Protein AF-A0A956BXZ9-F1 (afdb_monomer)

Radius of gyration: 35.3 Å; Cα contacts (8 Å, |Δi|>4): 791; chains: 1; bounding box: 112×62×74 Å

Mean predicted aligned error: 15.6 Å

Structure (mmCIF, N/CA/C/O backbone):
data_AF-A0A956BXZ9-F1
#
_entry.id   AF-A0A956BXZ9-F1
#
loop_
_atom_site.group_PDB
_atom_site.id
_atom_site.type_symbol
_atom_site.label_atom_id
_atom_site.label_alt_id
_atom_site.label_comp_id
_atom_site.label_asym_id
_atom_site.label_entity_id
_atom_site.label_seq_id
_atom_site.pdbx_PDB_ins_code
_atom_site.Cartn_x
_atom_site.Cartn_y
_atom_site.Cartn_z
_atom_site.occupancy
_atom_site.B_iso_or_equiv
_atom_site.auth_seq_id
_atom_site.auth_comp_id
_atom_site.auth_asym_id
_atom_site.auth_atom_id
_atom_site.pdbx_PDB_model_num
ATOM 1 N N . MET A 1 1 ? -89.361 36.949 26.203 1.00 42.72 1 MET A N 1
ATOM 2 C CA . MET A 1 1 ? -87.939 37.111 26.577 1.00 42.72 1 MET A CA 1
ATOM 3 C C . MET A 1 1 ? -87.122 36.136 25.738 1.00 42.72 1 MET A C 1
ATOM 5 O O . MET A 1 1 ? -87.086 34.958 26.056 1.00 42.72 1 MET A O 1
ATOM 9 N N . SER A 1 2 ? -86.583 36.587 24.601 1.00 40.25 2 SER A N 1
ATOM 10 C CA . SER A 1 2 ? -85.813 35.751 23.670 1.00 40.25 2 SER A CA 1
ATOM 11 C C . SER A 1 2 ? -84.327 35.797 24.029 1.00 40.25 2 SER A C 1
ATOM 13 O O . SER A 1 2 ? -83.686 36.838 23.893 1.00 40.25 2 SER A O 1
ATOM 15 N N . SER A 1 3 ? -83.788 34.671 24.492 1.00 46.25 3 SER A N 1
ATOM 16 C CA . SER A 1 3 ? -82.354 34.489 24.716 1.00 46.25 3 SER A CA 1
ATOM 17 C C . SER A 1 3 ? -81.672 34.171 23.384 1.00 46.25 3 SER A C 1
ATOM 19 O O . SER A 1 3 ? -81.787 33.067 22.858 1.00 46.25 3 SER A O 1
ATOM 21 N N . THR A 1 4 ? -80.994 35.158 22.805 1.00 45.00 4 THR A N 1
ATOM 22 C CA . THR A 1 4 ? -80.082 34.980 21.668 1.00 45.00 4 THR A CA 1
ATOM 23 C C . THR A 1 4 ? -78.784 34.330 22.146 1.00 45.00 4 THR A C 1
ATOM 25 O O . THR A 1 4 ? -77.891 35.009 22.655 1.00 45.00 4 THR A O 1
ATOM 28 N N . SER A 1 5 ? -78.662 33.014 21.967 1.00 44.56 5 SER A N 1
ATOM 29 C CA . SER A 1 5 ? -77.410 32.278 22.155 1.00 44.56 5 SER A CA 1
ATOM 30 C C . SER A 1 5 ? -76.434 32.608 21.022 1.00 44.56 5 SER A C 1
ATOM 32 O O . SER A 1 5 ? -76.646 32.219 19.872 1.00 44.56 5 SER A O 1
ATOM 34 N N . ARG A 1 6 ? -75.357 33.340 21.331 1.00 41.12 6 ARG A N 1
ATOM 35 C CA . ARG A 1 6 ? -74.250 33.564 20.390 1.00 41.12 6 ARG A CA 1
ATOM 36 C C . ARG A 1 6 ? -73.457 32.259 20.210 1.00 41.12 6 ARG A C 1
ATOM 38 O O . ARG A 1 6 ? -73.019 31.701 21.216 1.00 41.12 6 ARG A O 1
ATOM 45 N N . PRO A 1 7 ? -73.223 31.783 18.974 1.00 49.00 7 PRO A N 1
ATOM 46 C CA . PRO A 1 7 ? -72.373 30.624 18.734 1.00 49.00 7 PRO A CA 1
ATOM 47 C C . PRO A 1 7 ? -70.915 30.973 19.059 1.00 49.00 7 PRO A C 1
ATOM 49 O O . PRO A 1 7 ? -70.331 31.896 18.490 1.00 49.00 7 PRO A O 1
ATOM 52 N N . ILE A 1 8 ? -70.341 30.240 20.013 1.00 48.84 8 ILE A N 1
ATOM 53 C CA . ILE A 1 8 ? -68.948 30.371 20.442 1.00 48.84 8 ILE A CA 1
ATOM 54 C C . ILE A 1 8 ? -68.048 29.901 19.293 1.00 48.84 8 ILE A C 1
ATOM 56 O O . ILE A 1 8 ? -68.110 28.758 18.844 1.00 48.84 8 ILE A O 1
ATOM 60 N N . SER A 1 9 ? -67.227 30.820 18.793 1.00 47.38 9 SER A N 1
ATOM 61 C CA . SER A 1 9 ? -66.339 30.645 17.647 1.00 47.38 9 SER A CA 1
ATOM 62 C C . SER A 1 9 ? -65.241 29.606 17.918 1.00 47.38 9 SER A C 1
ATOM 64 O O . SER A 1 9 ? -64.228 29.906 18.551 1.00 47.38 9 SER A O 1
ATOM 66 N N . SER A 1 10 ? -65.394 28.395 17.383 1.00 53.59 10 SER A N 1
ATOM 67 C CA . SER A 1 10 ? -64.419 27.294 17.479 1.00 53.59 10 SER A CA 1
ATOM 68 C C . SER A 1 10 ? -63.197 27.435 16.552 1.00 53.59 10 SER A C 1
ATOM 70 O O . SER A 1 10 ? -62.247 26.662 16.662 1.00 53.59 10 SER A O 1
ATOM 72 N N . ARG A 1 11 ? -63.161 28.445 15.668 1.00 50.22 11 ARG A N 1
ATOM 73 C CA . ARG A 1 11 ? -62.046 28.657 14.718 1.00 50.22 11 ARG A CA 1
ATOM 74 C C . ARG A 1 11 ? -60.734 29.119 15.369 1.00 50.22 11 ARG A C 1
ATOM 76 O O . ARG A 1 11 ? -59.669 28.839 14.834 1.00 50.22 11 ARG A O 1
ATOM 83 N N . LEU A 1 12 ? -60.781 29.736 16.553 1.00 49.88 12 LEU A N 1
ATOM 84 C CA . LEU A 1 12 ? -59.593 30.274 17.241 1.00 49.88 12 LEU A CA 1
ATOM 85 C C . LEU A 1 12 ? -58.671 29.204 17.863 1.00 49.88 12 LEU A C 1
ATOM 87 O O . LEU A 1 12 ? -57.549 29.513 18.265 1.00 49.88 12 LEU A O 1
ATOM 91 N N . SER A 1 13 ? -59.113 27.945 17.946 1.00 56.34 13 SER A N 1
ATOM 92 C CA . SER A 1 13 ? -58.352 26.869 18.595 1.00 56.34 13 SER A CA 1
ATOM 93 C C . SER A 1 13 ? -57.318 26.202 17.684 1.00 56.34 13 SER A C 1
ATOM 95 O O . SER A 1 13 ? -56.355 25.642 18.204 1.00 56.34 13 SER A O 1
ATOM 97 N N . VAL A 1 14 ? -57.508 26.204 16.363 1.00 55.03 14 VAL A N 1
ATOM 98 C CA . VAL A 1 14 ? -56.651 25.424 15.452 1.00 55.03 14 VAL A CA 1
ATOM 99 C C . VAL A 1 14 ? -55.414 26.224 15.041 1.00 55.03 14 VAL A C 1
ATOM 101 O O . VAL A 1 14 ? -54.307 25.693 15.107 1.00 55.03 14 VAL A O 1
ATOM 104 N N . GLU A 1 15 ? -55.567 27.516 14.735 1.00 55.34 15 GLU A N 1
ATOM 105 C CA . GLU A 1 15 ? -54.438 28.391 14.382 1.00 55.34 15 GLU A CA 1
ATOM 106 C C . GLU A 1 15 ? -53.426 28.511 15.525 1.00 55.34 15 GLU A C 1
ATOM 108 O O . GLU A 1 15 ? -52.237 28.289 15.315 1.00 55.34 15 GLU A O 1
ATOM 113 N N . ARG A 1 16 ? -53.872 28.759 16.765 1.00 60.78 16 ARG A N 1
ATOM 114 C CA . ARG A 1 16 ? -52.954 28.896 17.915 1.00 60.78 16 ARG A CA 1
ATOM 115 C C . ARG A 1 16 ? -52.134 27.635 18.191 1.00 60.78 16 ARG A C 1
ATOM 117 O O . ARG A 1 16 ? -51.015 27.732 18.683 1.00 60.78 16 ARG A O 1
ATOM 124 N N . ILE A 1 17 ? -52.672 26.459 17.874 1.00 55.72 17 ILE A N 1
ATOM 125 C CA . ILE A 1 17 ? -51.970 25.187 18.075 1.00 55.72 17 ILE A CA 1
ATOM 126 C C . ILE A 1 17 ? -50.986 24.931 16.929 1.00 55.72 17 ILE A C 1
ATOM 128 O O . ILE A 1 17 ? -49.866 24.504 17.195 1.00 55.72 17 ILE A O 1
ATOM 132 N N . ALA A 1 18 ? -51.345 25.260 15.684 1.00 56.69 18 ALA A N 1
ATOM 133 C CA . ALA A 1 18 ? -50.423 25.191 14.549 1.00 56.69 18 ALA A CA 1
ATOM 134 C C . ALA A 1 18 ? -49.222 26.139 14.729 1.00 56.69 18 ALA A C 1
ATOM 136 O O . ALA A 1 18 ? -48.081 25.723 14.529 1.00 56.69 18 ALA A O 1
ATOM 137 N N . TYR A 1 19 ? -49.461 27.364 15.211 1.00 67.12 19 TYR A N 1
ATOM 138 C CA . TYR A 1 19 ? -48.400 28.333 15.509 1.00 67.12 19 TYR A CA 1
ATOM 139 C C . TYR A 1 19 ? -47.518 27.948 16.706 1.00 67.12 19 TYR A C 1
ATOM 141 O O . TYR A 1 19 ? -46.393 28.423 16.785 1.00 67.12 19 TYR A O 1
ATOM 149 N N . GLY A 1 20 ? -47.983 27.096 17.627 1.00 64.62 20 GLY A N 1
ATOM 150 C CA . GLY A 1 20 ? -47.180 26.647 18.771 1.00 64.62 20 GLY A CA 1
ATOM 151 C C . GLY A 1 20 ? -46.400 25.355 18.513 1.00 64.62 20 GLY A C 1
ATOM 152 O O . GLY A 1 20 ? -45.226 25.251 18.856 1.00 64.62 20 GLY A O 1
ATOM 153 N N . VAL A 1 21 ? -47.043 24.356 17.900 1.00 67.75 21 VAL A N 1
ATOM 154 C CA . VAL A 1 21 ? -46.496 22.991 17.798 1.00 67.75 21 VAL A CA 1
ATOM 155 C C . VAL A 1 21 ? -45.486 22.854 16.660 1.00 67.75 21 VAL A C 1
ATOM 157 O O . VAL A 1 21 ? -44.479 22.169 16.823 1.00 67.75 21 VAL A O 1
ATOM 160 N N . VAL A 1 22 ? -45.714 23.517 15.523 1.00 65.69 22 VAL A N 1
ATOM 161 C CA . VAL A 1 22 ? -44.808 23.448 14.364 1.00 65.69 22 VAL A CA 1
ATOM 162 C C . VAL A 1 22 ? -43.422 24.034 14.673 1.00 65.69 22 VAL A C 1
ATOM 164 O O . VAL A 1 22 ? -42.441 23.316 14.473 1.00 65.69 22 VAL A O 1
ATOM 167 N N . PRO A 1 23 ? -43.281 25.267 15.204 1.00 68.94 23 PRO A N 1
ATOM 168 C CA . PRO A 1 23 ? -41.959 25.798 15.534 1.00 68.94 23 PRO A CA 1
ATOM 169 C C . PRO A 1 23 ? -41.277 25.016 16.659 1.00 68.94 23 PRO A C 1
ATOM 171 O O . PRO A 1 23 ? -40.060 24.866 16.621 1.00 68.94 23 PRO A O 1
ATOM 174 N N . LEU A 1 24 ? -42.033 24.444 17.605 1.00 69.69 24 LEU A N 1
ATOM 175 C CA . LEU A 1 24 ? -41.471 23.562 18.630 1.00 69.69 24 LEU A CA 1
ATOM 176 C C . LEU A 1 24 ? -40.900 22.271 18.018 1.00 69.69 24 LEU A C 1
ATOM 178 O O . LEU A 1 24 ? -39.810 21.844 18.389 1.00 69.69 24 LEU A O 1
ATOM 182 N N . GLY A 1 25 ? -41.601 21.672 17.051 1.00 69.12 25 GLY A N 1
ATOM 183 C CA . GLY A 1 25 ? -41.119 20.502 16.315 1.00 69.12 25 GLY A CA 1
ATOM 184 C C . GLY A 1 25 ? -39.866 20.801 15.487 1.00 69.12 25 GLY A C 1
ATOM 185 O O . GLY A 1 25 ? -38.902 20.042 15.544 1.00 69.12 25 GLY A O 1
ATOM 186 N N . ILE A 1 26 ? -39.843 21.935 14.777 1.00 70.62 26 ILE A N 1
ATOM 187 C CA . ILE A 1 26 ? -38.663 22.394 14.022 1.00 70.62 26 ILE A CA 1
ATOM 188 C C . ILE A 1 26 ? -37.485 22.650 14.968 1.00 70.62 26 ILE A C 1
ATOM 190 O O . ILE A 1 26 ? -36.377 22.199 14.690 1.00 70.62 26 ILE A O 1
ATOM 194 N N . ALA A 1 27 ? -37.720 23.316 16.103 1.00 71.62 27 ALA A N 1
ATOM 195 C CA . ALA A 1 27 ? -36.691 23.573 17.105 1.00 71.62 27 ALA A CA 1
ATOM 196 C C . ALA A 1 27 ? -36.121 22.271 17.681 1.00 71.62 27 ALA A C 1
ATOM 198 O O . ALA A 1 27 ? -34.909 22.153 17.809 1.00 71.62 27 ALA A O 1
ATOM 199 N N . LEU A 1 28 ? -36.958 21.268 17.964 1.00 69.50 28 LEU A N 1
ATOM 200 C CA . LEU A 1 28 ? -36.496 19.964 18.448 1.00 69.50 28 LEU A CA 1
ATOM 201 C C . LEU A 1 28 ? -35.658 19.213 17.409 1.00 69.50 28 LEU A C 1
ATOM 203 O O . LEU A 1 28 ? -34.646 18.625 17.775 1.00 69.50 28 LEU A O 1
ATOM 207 N N . VAL A 1 29 ? -36.030 19.256 16.124 1.00 71.00 29 VAL A N 1
ATOM 208 C CA . VAL A 1 29 ? -35.229 18.654 15.043 1.00 71.00 29 VAL A CA 1
ATOM 209 C C . VAL A 1 29 ? -33.909 19.400 14.859 1.00 71.00 29 VAL A C 1
ATOM 211 O O . VAL A 1 29 ? -32.874 18.759 14.714 1.00 71.00 29 VAL A O 1
ATOM 214 N N . ALA A 1 30 ? -33.921 20.733 14.908 1.00 69.19 30 ALA A N 1
ATOM 215 C CA . ALA A 1 30 ? -32.709 21.541 14.822 1.00 69.19 30 ALA A CA 1
ATOM 216 C C . ALA A 1 30 ? -31.781 21.290 16.018 1.00 69.19 30 ALA A C 1
ATOM 218 O O . ALA A 1 30 ? -30.591 21.080 15.820 1.00 69.19 30 ALA A O 1
ATOM 219 N N . ILE A 1 31 ? -32.318 21.234 17.242 1.00 72.31 31 ILE A N 1
ATOM 220 C CA . ILE A 1 31 ? -31.557 20.884 18.447 1.00 72.31 31 ILE A CA 1
ATOM 221 C C . ILE A 1 31 ? -30.998 19.472 18.316 1.00 72.31 31 ILE A C 1
ATOM 223 O O . ILE A 1 31 ? -29.819 19.301 18.569 1.00 72.31 31 ILE A O 1
ATOM 227 N N . ALA A 1 32 ? -31.794 18.489 17.886 1.00 71.12 32 ALA A N 1
ATOM 228 C CA . ALA A 1 32 ? -31.330 17.118 17.684 1.00 71.12 32 ALA A CA 1
ATOM 229 C C . ALA A 1 32 ? -30.257 17.016 16.591 1.00 71.12 32 ALA A C 1
ATOM 231 O O . ALA A 1 32 ? -29.336 16.226 16.726 1.00 71.12 32 ALA A O 1
ATOM 232 N N . TYR A 1 33 ? -30.351 17.807 15.522 1.00 68.94 33 TYR A N 1
ATOM 233 C CA . TYR A 1 33 ? -29.350 17.855 14.457 1.00 68.94 33 TYR A CA 1
ATOM 234 C C . TYR A 1 33 ? -28.050 18.521 14.926 1.00 68.94 33 TYR A C 1
ATOM 236 O O . TYR A 1 33 ? -26.967 18.016 14.652 1.00 68.94 33 TYR A O 1
ATOM 244 N N . LEU A 1 34 ? -28.155 19.628 15.666 1.00 68.75 34 LEU A N 1
ATOM 245 C CA . LEU A 1 34 ? -27.011 20.349 16.228 1.00 68.75 34 LEU A CA 1
ATOM 246 C C . LEU A 1 34 ? -26.357 19.581 17.387 1.00 68.75 34 LEU A C 1
ATOM 248 O O . LEU A 1 34 ? -25.142 19.641 17.544 1.00 68.75 34 LEU A O 1
ATOM 252 N N . SER A 1 35 ? -27.137 18.843 18.182 1.00 66.88 35 SER A N 1
ATOM 253 C CA . SER A 1 35 ? -26.640 18.003 19.278 1.00 66.88 35 SER A CA 1
ATOM 254 C C . SER A 1 35 ? -26.177 16.624 18.814 1.00 66.88 35 SER A C 1
ATOM 256 O O . SER A 1 35 ? -25.334 16.025 19.472 1.00 66.88 35 SER A O 1
ATOM 258 N N . ALA A 1 36 ? -26.650 16.156 17.655 1.00 61.34 36 ALA A N 1
ATOM 259 C CA . ALA A 1 36 ? -26.037 15.066 16.899 1.00 61.34 36 ALA A CA 1
ATOM 260 C C . ALA A 1 36 ? -24.782 15.518 16.138 1.00 61.34 36 ALA A C 1
ATOM 262 O O . ALA A 1 36 ? -24.339 14.797 15.242 1.00 61.34 36 ALA A O 1
ATOM 263 N N . GLY A 1 37 ? -24.228 16.691 16.489 1.00 46.47 37 GLY A N 1
ATOM 264 C CA . GLY A 1 37 ? -22.888 17.101 16.105 1.00 46.47 37 GLY A CA 1
ATOM 265 C C . GLY A 1 37 ? -21.964 15.898 16.197 1.00 46.47 37 GLY A C 1
ATOM 266 O O . GLY A 1 37 ? -21.963 15.195 17.210 1.00 46.47 37 GLY A O 1
ATOM 267 N N . ASP A 1 38 ? -21.299 15.626 15.074 1.00 50.69 38 ASP A N 1
ATOM 268 C CA . ASP A 1 38 ? -20.423 14.477 14.881 1.00 50.69 38 ASP A CA 1
ATOM 269 C C . ASP A 1 38 ? -19.571 14.362 16.147 1.00 50.69 38 ASP A C 1
ATOM 271 O O . ASP A 1 38 ? -18.897 15.349 16.467 1.00 50.69 38 ASP A O 1
ATOM 275 N N . PRO A 1 39 ? -19.684 13.284 16.954 1.00 51.78 39 PRO A N 1
ATOM 276 C CA . PRO A 1 39 ? -18.834 13.128 18.120 1.00 51.78 39 PRO A CA 1
ATOM 277 C C . PRO A 1 39 ? -17.425 13.133 17.557 1.00 51.78 39 PRO A C 1
ATOM 279 O O . PRO A 1 39 ? -17.024 12.146 16.942 1.00 51.78 39 PRO A O 1
ATOM 282 N N . GLY A 1 40 ? -16.767 14.296 17.640 1.00 58.81 40 GLY A N 1
ATOM 283 C CA . GLY A 1 40 ? -15.570 14.586 16.870 1.00 58.81 40 GLY A CA 1
ATOM 284 C C . GLY A 1 40 ? -14.636 13.424 17.091 1.00 58.81 40 GLY A C 1
ATOM 285 O O . GLY A 1 40 ? -14.304 13.129 18.241 1.00 58.81 40 GLY A O 1
ATOM 286 N N . ILE A 1 41 ? -14.347 12.676 16.026 1.00 63.62 41 ILE A N 1
ATOM 287 C CA . ILE A 1 41 ? -13.498 11.498 16.119 1.00 63.62 41 ILE A CA 1
ATOM 288 C C . ILE A 1 41 ? -12.135 12.047 16.512 1.00 63.62 41 ILE A C 1
ATOM 290 O O . ILE A 1 41 ? -11.388 12.513 15.661 1.00 63.62 41 ILE A O 1
ATOM 294 N N . ARG A 1 42 ? -11.857 12.078 17.821 1.00 79.06 42 ARG A N 1
ATOM 295 C CA . ARG A 1 42 ? -10.612 12.635 18.360 1.00 79.06 42 ARG A CA 1
ATOM 296 C C . ARG A 1 42 ? -9.426 11.879 17.775 1.00 79.06 42 ARG A C 1
ATOM 298 O O . ARG A 1 42 ? -8.411 12.486 17.451 1.00 79.06 42 ARG A O 1
ATOM 305 N N . PHE A 1 43 ? -9.610 10.572 17.597 1.00 86.44 43 PHE A N 1
ATOM 306 C CA . PHE A 1 43 ? -8.595 9.632 17.162 1.00 86.44 43 PHE A CA 1
ATOM 307 C C . PHE A 1 43 ? -9.176 8.635 16.158 1.00 86.44 43 PHE A C 1
ATOM 309 O O . PHE A 1 43 ? -10.237 8.058 16.405 1.00 86.44 43 PHE A O 1
ATOM 316 N N . ASP A 1 44 ? -8.465 8.395 15.061 1.00 89.81 44 ASP A N 1
ATOM 317 C CA . ASP A 1 44 ? -8.751 7.311 14.122 1.00 89.81 44 ASP A CA 1
ATOM 318 C C . ASP A 1 44 ? -7.492 6.464 13.923 1.00 89.81 44 ASP A C 1
ATOM 320 O O . ASP A 1 44 ? -6.423 6.977 13.599 1.00 89.81 44 ASP A O 1
ATOM 324 N N . LEU A 1 45 ? -7.610 5.156 14.144 1.00 92.75 45 LEU A N 1
ATOM 325 C CA . LEU A 1 45 ? -6.532 4.197 13.925 1.00 92.75 45 LEU A CA 1
ATOM 326 C C . LEU A 1 45 ? -6.901 3.347 12.716 1.00 92.75 45 LEU A C 1
ATOM 328 O O . LEU A 1 45 ? -7.949 2.706 12.701 1.00 92.75 45 LEU A O 1
ATOM 332 N N . GLN A 1 46 ? -6.022 3.299 11.721 1.00 93.00 46 GLN A N 1
ATOM 333 C CA . GLN A 1 46 ? -6.223 2.522 10.505 1.00 93.00 46 GLN A CA 1
ATOM 334 C C . GLN A 1 46 ? -5.091 1.519 10.327 1.00 93.00 46 GLN A C 1
ATOM 336 O O . GLN A 1 46 ? -3.929 1.901 10.297 1.00 93.00 46 GLN A O 1
ATOM 341 N N . LEU A 1 47 ? -5.431 0.240 10.149 1.00 92.31 47 LEU A N 1
ATOM 342 C CA . LEU A 1 47 ? -4.483 -0.848 9.909 1.00 92.31 47 LEU A CA 1
ATOM 343 C C . LEU A 1 47 ? -4.657 -1.370 8.482 1.00 92.31 47 LEU A C 1
ATOM 345 O O . LEU A 1 47 ? -5.709 -1.902 8.109 1.00 92.31 47 LEU A O 1
ATOM 349 N N . THR A 1 48 ? -3.585 -1.277 7.709 1.00 89.06 48 THR A N 1
ATOM 350 C CA . THR A 1 48 ? -3.458 -1.861 6.377 1.00 89.06 48 THR A CA 1
ATOM 351 C C . THR A 1 48 ? -2.691 -3.174 6.488 1.00 89.06 48 THR A C 1
ATOM 353 O O . THR A 1 48 ? -1.550 -3.209 6.944 1.00 89.06 48 THR A O 1
ATOM 356 N N . ALA A 1 49 ? -3.335 -4.260 6.072 1.00 87.44 49 ALA A N 1
ATOM 357 C CA . ALA A 1 49 ? -2.787 -5.611 6.073 1.00 87.44 49 ALA A CA 1
ATOM 358 C C . ALA A 1 49 ? -3.422 -6.418 4.926 1.00 87.44 49 ALA A C 1
ATOM 360 O O . ALA A 1 49 ? -4.552 -6.102 4.524 1.00 87.44 49 ALA A O 1
ATOM 361 N N . PRO A 1 50 ? -2.746 -7.454 4.397 1.00 84.88 50 PRO A N 1
ATOM 362 C CA . PRO A 1 50 ? -3.336 -8.321 3.386 1.00 84.88 50 PRO A CA 1
ATOM 363 C C . PRO A 1 50 ? -4.539 -9.089 3.951 1.00 84.88 50 PRO A C 1
ATOM 365 O O . PRO A 1 50 ? -4.568 -9.478 5.116 1.00 84.88 50 PRO A O 1
ATOM 368 N N . GLU A 1 51 ? -5.539 -9.342 3.106 1.00 84.31 51 GLU A N 1
ATOM 369 C CA . GLU A 1 51 ? -6.716 -10.141 3.486 1.00 84.31 51 GLU A CA 1
ATOM 370 C C . GLU A 1 51 ? -6.410 -11.639 3.569 1.00 84.31 51 GLU A C 1
ATOM 372 O O . GLU A 1 51 ? -7.125 -12.384 4.242 1.00 84.31 51 GLU A O 1
ATOM 377 N N . VAL A 1 52 ? -5.345 -12.074 2.889 1.00 85.75 52 VAL A N 1
ATOM 378 C CA . VAL A 1 52 ? -4.907 -13.467 2.824 1.00 85.75 52 VAL A CA 1
ATOM 379 C C . VAL A 1 52 ? -3.436 -13.568 3.224 1.00 85.75 52 VAL A C 1
ATOM 381 O O . VAL A 1 52 ? -2.586 -12.910 2.625 1.00 85.75 52 VAL A O 1
ATOM 384 N N . GLY A 1 53 ? -3.140 -14.406 4.216 1.00 87.94 53 GLY A N 1
ATOM 385 C CA . GLY A 1 53 ? -1.788 -14.753 4.661 1.00 87.94 53 GLY A CA 1
ATOM 386 C C . GLY A 1 53 ? -1.469 -16.235 4.447 1.00 87.94 53 GLY A C 1
ATOM 387 O O . GLY A 1 53 ? -2.334 -17.008 4.036 1.00 87.94 53 GLY A O 1
ATOM 388 N N . ARG A 1 54 ? -0.230 -16.636 4.754 1.00 89.94 54 ARG A N 1
ATOM 389 C CA . ARG A 1 54 ? 0.237 -18.033 4.721 1.00 89.94 54 ARG A CA 1
ATOM 390 C C . ARG A 1 54 ? 0.843 -18.408 6.070 1.00 89.94 54 ARG A C 1
ATOM 392 O O . ARG A 1 54 ? 1.549 -17.603 6.675 1.00 89.94 54 ARG A O 1
ATOM 399 N N . ARG A 1 55 ? 0.591 -19.630 6.534 1.00 93.94 55 ARG A N 1
ATOM 400 C CA . ARG A 1 55 ? 1.178 -20.146 7.777 1.00 93.94 55 ARG A CA 1
ATOM 401 C C . ARG A 1 55 ? 2.700 -20.232 7.676 1.00 93.94 55 ARG A C 1
ATOM 403 O O . ARG A 1 55 ? 3.246 -20.545 6.619 1.00 93.94 55 ARG A O 1
ATOM 410 N N . GLY A 1 56 ? 3.391 -19.935 8.772 1.00 92.56 56 GLY A N 1
ATOM 411 C CA . GLY A 1 56 ? 4.854 -19.924 8.843 1.00 92.56 56 GLY A CA 1
ATOM 412 C C . GLY A 1 56 ? 5.529 -18.769 8.095 1.00 92.56 56 GLY A C 1
ATOM 413 O O . GLY A 1 56 ? 6.752 -18.728 8.054 1.00 92.56 56 GLY A O 1
ATOM 414 N N . HIS A 1 57 ? 4.765 -17.845 7.505 1.00 89.94 57 HIS A N 1
ATOM 415 C CA . HIS A 1 57 ? 5.293 -16.719 6.734 1.00 89.94 57 HIS A CA 1
ATOM 416 C C . HIS A 1 57 ? 4.956 -15.389 7.408 1.00 89.94 57 HIS A C 1
ATOM 418 O O . HIS A 1 57 ? 4.031 -15.298 8.221 1.00 89.94 57 HIS A O 1
ATOM 424 N N . SER A 1 58 ? 5.703 -14.344 7.059 1.00 91.12 58 SER A N 1
ATOM 425 C CA . SER A 1 58 ? 5.391 -12.981 7.472 1.00 91.12 58 SER A CA 1
ATOM 426 C C . SER A 1 58 ? 4.322 -12.350 6.580 1.00 91.12 58 SER A C 1
ATOM 428 O O . SER A 1 58 ? 4.225 -12.646 5.387 1.00 91.12 58 SER A O 1
ATOM 430 N N . ILE A 1 59 ? 3.537 -11.445 7.160 1.00 91.19 59 ILE A N 1
ATOM 431 C CA . ILE A 1 59 ? 2.702 -10.498 6.415 1.00 91.19 59 ILE A CA 1
ATOM 432 C C . ILE A 1 59 ? 3.155 -9.072 6.710 1.00 91.19 59 ILE A C 1
ATOM 434 O O . ILE A 1 59 ? 3.466 -8.743 7.858 1.00 91.19 59 ILE A O 1
ATOM 438 N N . GLY A 1 60 ? 3.181 -8.235 5.673 1.00 88.38 60 GLY A N 1
ATOM 439 C CA . GLY A 1 60 ? 3.460 -6.807 5.804 1.00 88.38 60 GLY A CA 1
ATOM 440 C C . GLY A 1 60 ? 2.300 -6.082 6.485 1.00 88.38 60 GLY A C 1
ATOM 441 O O . GLY A 1 60 ? 1.132 -6.381 6.222 1.00 88.38 60 GLY A O 1
ATOM 442 N N . LEU A 1 61 ? 2.627 -5.143 7.368 1.00 92.38 61 LEU A N 1
ATOM 443 C CA . LEU A 1 61 ? 1.674 -4.357 8.141 1.00 92.38 61 LEU A CA 1
ATOM 444 C C . LEU A 1 61 ? 2.039 -2.877 8.069 1.00 92.38 61 LEU A C 1
ATOM 446 O O . LEU A 1 61 ? 3.207 -2.508 8.194 1.00 92.38 61 LEU A O 1
ATOM 450 N N . ARG A 1 62 ? 1.025 -2.025 7.933 1.00 91.88 62 ARG A N 1
ATOM 451 C CA . ARG A 1 62 ? 1.171 -0.573 8.051 1.00 91.88 62 ARG A CA 1
ATOM 452 C C . ARG A 1 62 ? 0.004 -0.007 8.831 1.00 91.88 62 ARG A C 1
ATOM 454 O O . ARG A 1 62 ? -1.131 -0.423 8.607 1.00 91.88 62 ARG A O 1
ATOM 461 N N . SER A 1 63 ? 0.268 0.922 9.732 1.00 93.12 63 SER A N 1
ATOM 462 C CA . SER A 1 63 ? -0.770 1.586 10.502 1.00 93.12 63 SER A CA 1
ATOM 463 C C . SER A 1 63 ? -0.620 3.095 10.420 1.00 93.12 63 SER A C 1
ATOM 465 O O . SER A 1 63 ? 0.487 3.626 10.413 1.00 93.12 63 SER A O 1
ATOM 467 N N . PHE A 1 64 ? -1.761 3.768 10.380 1.00 91.88 64 PHE A N 1
ATOM 468 C CA . PHE A 1 64 ? -1.869 5.216 10.405 1.00 91.88 64 PHE A CA 1
ATOM 469 C C . PHE A 1 64 ? -2.693 5.598 11.615 1.00 91.88 64 PHE A C 1
ATOM 471 O O . PHE A 1 64 ? -3.756 5.020 11.851 1.00 91.88 64 PHE A O 1
ATOM 478 N N . PHE A 1 65 ? -2.189 6.550 12.380 1.00 92.00 65 PHE A N 1
ATOM 479 C CA . PHE A 1 65 ? -2.906 7.095 13.511 1.00 92.00 65 PHE A CA 1
ATOM 480 C C . PHE A 1 65 ? -3.178 8.565 13.230 1.00 92.00 65 PHE A C 1
ATOM 482 O O . PHE A 1 65 ? -2.253 9.336 12.997 1.00 92.00 65 PHE A O 1
ATOM 489 N N . VAL A 1 66 ? -4.457 8.915 13.167 1.00 90.56 66 VAL A N 1
ATOM 490 C CA . VAL A 1 66 ? -4.937 10.248 12.825 1.00 90.56 66 VAL A CA 1
ATOM 491 C C . VAL A 1 66 ? -5.485 10.882 14.086 1.00 90.56 66 VAL A C 1
ATOM 493 O O . VAL A 1 66 ? -6.379 10.330 14.729 1.00 90.56 66 VAL A O 1
ATOM 496 N N . VAL A 1 67 ? -4.966 12.055 14.423 1.00 89.50 67 VAL A N 1
ATOM 497 C CA . VAL A 1 67 ? -5.479 12.874 15.515 1.00 89.50 67 VAL A CA 1
ATOM 498 C C . VAL A 1 67 ? -6.230 14.045 14.900 1.00 89.50 67 VAL A C 1
ATOM 500 O O . VAL A 1 67 ? -5.672 14.825 14.123 1.00 89.50 67 VAL A O 1
ATOM 503 N N . SER A 1 68 ? -7.516 14.161 15.234 1.00 83.12 68 SER A N 1
ATOM 504 C CA . SER A 1 68 ? -8.290 15.343 14.870 1.00 83.12 68 SER A CA 1
ATOM 505 C C . SER A 1 68 ? -7.734 16.526 15.648 1.00 83.12 68 SER A C 1
ATOM 507 O O . SER A 1 68 ? -7.778 16.545 16.878 1.00 83.12 68 SER A O 1
ATOM 509 N N . SER A 1 69 ? -7.220 17.516 14.929 1.00 78.50 69 SER A N 1
ATOM 510 C CA . SER A 1 69 ? -6.715 18.755 15.508 1.00 78.50 69 SER A CA 1
ATOM 511 C C . SER A 1 69 ? -7.743 19.878 15.322 1.00 78.50 69 SER A C 1
ATOM 513 O O . SER A 1 69 ? -8.657 19.778 14.504 1.00 78.50 69 SER A O 1
ATOM 515 N N . GLU A 1 70 ? -7.610 20.970 16.079 1.00 77.19 70 GLU A N 1
ATOM 516 C CA . GLU A 1 70 ? -8.367 22.207 15.812 1.00 77.19 70 GLU A CA 1
ATOM 517 C C . GLU A 1 70 ? -7.885 22.916 14.532 1.00 77.19 70 GLU A C 1
ATOM 519 O O . GLU A 1 70 ? -8.498 23.881 14.071 1.00 77.19 70 GLU A O 1
ATOM 524 N N . ARG A 1 71 ? -6.767 22.459 13.953 1.00 76.38 71 ARG A N 1
ATOM 525 C CA . ARG A 1 71 ? -6.229 22.977 12.698 1.00 76.38 71 ARG A CA 1
ATOM 526 C C . ARG A 1 71 ? -6.972 22.332 11.522 1.00 76.38 71 ARG A C 1
ATOM 528 O O . ARG A 1 71 ? -7.489 21.226 11.642 1.00 76.38 71 ARG A O 1
ATOM 535 N N . PRO A 1 72 ? -7.010 22.998 10.355 1.00 73.88 72 PRO A N 1
ATOM 536 C CA . PRO A 1 72 ? -7.661 22.445 9.166 1.00 73.88 72 PRO A CA 1
ATOM 537 C C . PRO A 1 72 ? -7.008 21.153 8.648 1.00 73.88 72 PRO A C 1
ATOM 539 O O . PRO A 1 72 ? -7.628 20.440 7.863 1.00 73.88 72 PRO A O 1
ATOM 542 N N . GLU A 1 73 ? -5.778 20.851 9.069 1.00 76.12 73 GLU A N 1
ATOM 543 C CA . GLU A 1 73 ? -5.039 19.663 8.652 1.00 76.12 73 GLU A CA 1
ATOM 544 C C . GLU A 1 73 ? -4.970 18.638 9.798 1.00 76.12 73 GLU A C 1
ATOM 546 O O . GLU A 1 73 ? -4.604 18.999 10.925 1.00 76.12 73 GLU A O 1
ATOM 551 N N . PRO A 1 74 ? -5.324 17.364 9.541 1.00 78.62 74 PRO A N 1
ATOM 552 C CA . PRO A 1 74 ? -5.191 16.309 10.536 1.00 78.62 74 PRO A CA 1
ATOM 553 C C . PRO A 1 74 ? -3.717 16.046 10.857 1.00 78.62 74 PRO A C 1
ATOM 555 O O . PRO A 1 74 ? -2.852 16.122 9.983 1.00 78.62 74 PRO A O 1
ATOM 558 N N . GLU A 1 75 ? -3.437 15.707 12.113 1.00 85.88 75 GLU A N 1
ATOM 559 C CA . GLU A 1 75 ? -2.091 15.335 12.546 1.00 85.88 75 GLU A CA 1
ATOM 560 C C . GLU A 1 75 ? -1.906 13.817 12.440 1.00 85.88 75 GLU A C 1
ATOM 562 O O . GLU A 1 75 ? -2.795 13.046 12.807 1.00 85.88 75 GLU A O 1
ATOM 567 N N . PHE A 1 76 ? -0.734 13.391 11.963 1.00 87.12 76 PHE A N 1
ATOM 568 C CA . PHE A 1 76 ? -0.359 11.981 11.813 1.00 87.12 76 PHE A CA 1
ATOM 569 C C . PHE A 1 76 ? 0.850 11.660 12.696 1.00 87.12 76 PHE A C 1
ATOM 571 O O . PHE A 1 76 ? 1.983 11.597 12.207 1.00 87.12 76 PHE A O 1
ATOM 578 N N . PRO A 1 77 ? 0.668 11.537 14.020 1.00 89.56 77 PRO A N 1
ATOM 579 C CA . PRO A 1 77 ? 1.773 11.178 14.886 1.00 89.56 77 PRO A CA 1
ATOM 580 C C . PRO A 1 77 ? 2.173 9.715 14.642 1.00 89.56 77 PRO A C 1
ATOM 582 O O . PRO A 1 77 ? 1.363 8.795 14.764 1.00 89.56 77 PRO A O 1
ATOM 585 N N . ALA A 1 78 ? 3.454 9.500 14.337 1.00 89.50 78 ALA A N 1
ATOM 586 C CA . ALA A 1 78 ? 4.055 8.176 14.190 1.00 89.50 78 ALA A CA 1
ATOM 587 C C . ALA A 1 78 ? 4.268 7.529 15.573 1.00 89.50 78 ALA A C 1
ATOM 589 O O . ALA A 1 78 ? 5.383 7.452 16.087 1.00 89.50 78 ALA A O 1
ATOM 590 N N . VAL A 1 79 ? 3.176 7.125 16.223 1.00 93.31 79 VAL A N 1
ATOM 591 C CA . VAL A 1 79 ? 3.192 6.472 17.541 1.00 93.31 79 VAL A CA 1
ATOM 592 C C . VAL A 1 79 ? 3.344 4.961 17.351 1.00 93.31 79 VAL A C 1
ATOM 594 O O . VAL A 1 79 ? 2.630 4.410 16.514 1.00 93.31 79 VAL A O 1
ATOM 597 N N . PRO A 1 80 ? 4.207 4.262 18.117 1.00 95.62 80 PRO A N 1
ATOM 598 C CA . PRO A 1 80 ? 4.320 2.809 18.026 1.00 95.62 80 PRO A CA 1
ATOM 599 C C . PRO A 1 80 ? 2.964 2.116 18.199 1.00 95.62 80 PRO A C 1
ATOM 601 O O . PRO A 1 80 ? 2.242 2.375 19.165 1.00 95.62 80 PRO A O 1
ATOM 604 N N . VAL A 1 81 ? 2.631 1.206 17.281 1.00 97.12 81 VAL A N 1
ATOM 605 C CA . VAL A 1 81 ? 1.369 0.450 17.308 1.00 97.12 81 VAL A CA 1
ATOM 606 C C . VAL A 1 81 ? 1.673 -1.009 17.597 1.00 97.12 81 VAL A C 1
ATOM 608 O O . VAL A 1 81 ? 2.378 -1.672 16.835 1.00 97.12 81 VAL A O 1
ATOM 611 N N . ARG A 1 82 ? 1.113 -1.546 18.681 1.00 98.12 82 ARG A N 1
ATOM 612 C CA . ARG A 1 82 ? 1.211 -2.975 18.979 1.00 98.12 82 ARG A CA 1
ATOM 613 C C . ARG A 1 82 ? 0.203 -3.724 18.122 1.00 98.12 82 ARG A C 1
ATOM 615 O O . ARG A 1 82 ? -0.986 -3.432 18.178 1.00 98.12 82 ARG A O 1
ATOM 622 N N . VAL A 1 83 ? 0.655 -4.722 17.371 1.00 98.31 83 VAL A N 1
ATOM 623 C CA . VAL A 1 83 ? -0.224 -5.586 16.579 1.00 98.31 83 VAL A CA 1
ATOM 624 C C . VAL A 1 83 ? -0.142 -7.012 17.091 1.00 98.31 83 VAL A C 1
ATOM 626 O O . VAL A 1 83 ? 0.935 -7.597 17.161 1.00 98.31 83 VAL A O 1
ATOM 629 N N . SER A 1 84 ? -1.294 -7.583 17.429 1.00 98.44 84 SER A N 1
ATOM 630 C CA . SER A 1 84 ? -1.419 -8.974 17.866 1.00 98.44 84 SER A CA 1
ATOM 631 C C . SER A 1 84 ? -2.226 -9.784 16.859 1.00 98.44 84 SER A C 1
ATOM 633 O O . SER A 1 84 ? -3.293 -9.357 16.419 1.00 98.44 84 SER A O 1
ATOM 635 N N . LEU A 1 85 ? -1.732 -10.969 16.512 1.00 98.12 85 LEU A N 1
ATOM 636 C CA . LEU A 1 85 ? -2.463 -11.983 15.765 1.00 98.12 85 LEU A CA 1
ATOM 637 C C . LEU A 1 85 ? -3.239 -12.851 16.756 1.00 98.12 85 LEU A C 1
ATOM 639 O O . LEU A 1 85 ? -2.637 -13.478 17.622 1.00 98.12 85 LEU A O 1
ATOM 643 N N . LEU A 1 86 ? -4.558 -12.900 16.631 1.00 98.31 86 LEU A N 1
ATOM 644 C CA . LEU A 1 86 ? -5.460 -13.568 17.559 1.00 98.31 86 LEU A CA 1
ATOM 645 C C . LEU A 1 86 ? -6.138 -14.780 16.909 1.00 98.31 86 LEU A C 1
ATOM 647 O O . LEU A 1 86 ? -6.665 -14.688 15.794 1.00 98.31 86 LEU A O 1
ATOM 651 N N . SER A 1 87 ? -6.214 -15.879 17.659 1.00 97.19 87 SER A N 1
ATOM 652 C CA . SER A 1 87 ? -7.143 -16.989 17.423 1.00 97.19 87 SER A CA 1
ATOM 653 C C . SER A 1 87 ? -8.207 -16.954 18.514 1.00 97.19 87 SER A C 1
ATOM 655 O O . SER A 1 87 ? -7.932 -17.212 19.684 1.00 97.19 87 SER A O 1
ATOM 657 N N . GLY A 1 88 ? -9.429 -16.550 18.163 1.00 94.25 88 GLY A N 1
ATOM 658 C CA . GLY A 1 88 ? -10.408 -16.172 19.183 1.00 94.25 88 GLY A CA 1
ATOM 659 C C . GLY A 1 88 ? -9.890 -14.974 19.985 1.00 94.25 88 GLY A C 1
ATOM 660 O O . GLY A 1 88 ? -9.581 -13.941 19.391 1.00 94.25 88 GLY A O 1
ATOM 661 N N . SER A 1 89 ? -9.815 -15.090 21.309 1.00 94.31 89 SER A N 1
ATOM 662 C CA . SER A 1 89 ? -9.263 -14.062 22.208 1.00 94.31 89 SER A CA 1
ATOM 663 C C . SER A 1 89 ? -7.782 -14.259 22.547 1.00 94.31 89 SER A C 1
ATOM 665 O O . SER A 1 89 ? -7.208 -13.415 23.228 1.00 94.31 89 SER A O 1
ATOM 667 N N . GLU A 1 90 ? -7.175 -15.369 22.125 1.00 96.19 90 GLU A N 1
ATOM 668 C CA . GLU A 1 90 ? -5.810 -15.728 22.503 1.00 96.19 90 GLU A CA 1
ATOM 669 C C . GLU A 1 90 ? -4.793 -15.153 21.503 1.00 96.19 90 GLU A C 1
ATOM 671 O O . GLU A 1 90 ? -4.942 -15.373 20.293 1.00 96.19 90 GLU A O 1
ATOM 676 N N . PRO A 1 91 ? -3.767 -14.415 21.969 1.00 97.69 91 PRO A N 1
ATOM 677 C CA . PRO A 1 91 ? -2.699 -13.935 21.107 1.00 97.69 91 PRO A CA 1
ATOM 678 C C . PRO A 1 91 ? -1.762 -15.081 20.721 1.00 97.69 91 PRO A C 1
ATOM 680 O O . PRO A 1 91 ? -1.144 -15.716 21.568 1.00 97.69 91 PRO A O 1
ATOM 683 N N . MET A 1 92 ? -1.636 -15.321 19.420 1.00 97.81 92 MET A N 1
ATOM 684 C CA . MET A 1 92 ? -0.726 -16.314 18.848 1.00 97.81 92 MET A CA 1
ATOM 685 C C . MET A 1 92 ? 0.642 -15.727 18.495 1.00 97.81 92 MET A C 1
ATOM 687 O O . MET A 1 92 ? 1.643 -16.436 18.498 1.00 97.81 92 MET A O 1
ATOM 691 N N . ALA A 1 93 ? 0.674 -14.445 18.130 1.00 97.94 93 ALA A N 1
ATOM 692 C CA . ALA A 1 93 ? 1.883 -13.700 17.805 1.00 97.94 93 ALA A CA 1
ATOM 693 C C . ALA A 1 93 ? 1.656 -12.213 18.092 1.00 97.94 93 ALA A C 1
ATOM 695 O O . ALA A 1 93 ? 0.534 -11.720 17.964 1.00 97.94 93 ALA A O 1
ATOM 696 N N . THR A 1 94 ? 2.720 -11.492 18.429 1.00 98.00 94 THR A N 1
ATOM 697 C CA . THR A 1 94 ? 2.678 -10.045 18.661 1.00 98.00 94 THR A CA 1
ATOM 698 C C . THR A 1 94 ? 3.900 -9.401 18.024 1.00 98.00 94 THR A C 1
ATOM 700 O O . THR A 1 94 ? 4.992 -9.962 18.058 1.00 98.00 94 THR A O 1
ATOM 703 N N . THR A 1 95 ? 3.708 -8.221 17.449 1.00 97.75 95 THR A N 1
ATOM 704 C CA . THR A 1 95 ? 4.772 -7.354 16.944 1.00 97.75 95 THR A CA 1
ATOM 705 C C . THR A 1 95 ? 4.477 -5.906 17.334 1.00 97.75 95 THR A C 1
ATOM 707 O O . THR A 1 95 ? 3.336 -5.568 17.667 1.00 97.75 95 THR A O 1
ATOM 710 N N . THR A 1 96 ? 5.487 -5.049 17.284 1.00 97.44 96 THR A N 1
ATOM 711 C CA . THR A 1 96 ? 5.323 -3.597 17.402 1.00 97.44 96 THR A CA 1
ATOM 712 C C . THR A 1 96 ? 5.700 -2.988 16.061 1.00 97.44 96 THR A C 1
ATOM 714 O O . THR A 1 96 ? 6.755 -3.300 15.517 1.00 97.44 96 THR A O 1
ATOM 717 N N . LEU A 1 97 ? 4.809 -2.173 15.498 1.00 95.19 97 LEU A N 1
ATOM 718 C CA . LEU A 1 97 ? 5.095 -1.403 14.294 1.00 95.19 97 LEU A CA 1
ATOM 719 C C . LEU A 1 97 ? 5.893 -0.169 14.688 1.00 95.19 97 LEU A C 1
ATOM 721 O O . LEU A 1 97 ? 5.488 0.569 15.591 1.00 95.19 97 LEU A O 1
ATOM 725 N N . GLU A 1 98 ? 7.006 0.040 13.999 1.00 90.00 98 GLU A N 1
ATOM 726 C CA . GLU A 1 98 ? 7.952 1.089 14.346 1.00 90.00 98 GLU A CA 1
ATOM 727 C C . GLU A 1 98 ? 7.572 2.419 13.683 1.00 90.00 98 GLU A C 1
ATOM 729 O O . GLU A 1 98 ? 7.144 2.422 12.518 1.00 90.00 98 GLU A O 1
ATOM 734 N N . PRO A 1 99 ? 7.734 3.547 14.401 1.00 88.50 99 PRO A N 1
ATOM 735 C CA . PRO A 1 99 ? 7.596 4.884 13.851 1.00 88.50 99 PRO A CA 1
ATOM 736 C C . PRO A 1 99 ? 8.417 5.086 12.594 1.00 88.50 99 PRO A C 1
ATOM 738 O O . PRO A 1 99 ? 9.599 4.749 12.522 1.00 88.50 99 PRO A O 1
ATOM 741 N N . SER A 1 100 ? 7.780 5.696 11.610 1.00 78.12 100 SER A N 1
ATOM 742 C CA . SER A 1 100 ? 8.387 6.004 10.337 1.00 78.12 100 SER A CA 1
ATOM 743 C C . SER A 1 100 ? 8.437 7.516 10.127 1.00 78.12 100 SER A C 1
ATOM 745 O O . SER A 1 100 ? 7.564 8.271 10.561 1.00 78.12 100 SER A O 1
ATOM 747 N N . ALA A 1 101 ? 9.470 7.972 9.419 1.00 74.19 101 ALA A N 1
ATOM 748 C CA . ALA A 1 101 ? 9.629 9.379 9.072 1.00 74.19 101 ALA A CA 1
ATOM 749 C C . ALA A 1 101 ? 8.546 9.896 8.100 1.00 74.19 101 ALA A C 1
ATOM 751 O O . ALA A 1 101 ? 8.412 11.106 7.943 1.00 74.19 101 ALA A O 1
ATOM 752 N N . SER A 1 102 ? 7.753 9.011 7.474 1.00 68.88 102 SER A N 1
ATOM 753 C CA . SER A 1 102 ? 6.588 9.388 6.659 1.00 68.88 102 SER A CA 1
ATOM 754 C C . SER A 1 102 ? 5.292 9.576 7.462 1.00 68.88 102 SER A C 1
ATOM 756 O O . SER A 1 102 ? 4.226 9.709 6.864 1.00 68.88 102 SER A O 1
ATOM 758 N N . GLY A 1 103 ? 5.363 9.616 8.799 1.00 79.69 103 GLY A N 1
ATOM 759 C CA . GLY A 1 103 ? 4.208 9.887 9.670 1.00 79.69 103 GLY A CA 1
ATOM 760 C C . GLY A 1 103 ? 3.303 8.676 9.919 1.00 79.69 103 GLY A C 1
ATOM 761 O O . GLY A 1 103 ? 2.264 8.788 10.561 1.00 79.69 103 GLY A O 1
ATOM 762 N N . ASP A 1 104 ? 3.691 7.508 9.423 1.00 85.69 104 ASP A N 1
ATOM 763 C CA . ASP A 1 104 ? 3.020 6.234 9.645 1.00 85.69 104 ASP A CA 1
ATOM 764 C C . ASP A 1 104 ? 3.879 5.301 10.504 1.00 85.69 104 ASP A C 1
ATOM 766 O O . ASP A 1 104 ? 4.975 5.665 10.934 1.00 85.69 104 ASP A O 1
ATOM 770 N N . VAL A 1 105 ? 3.385 4.092 10.765 1.00 91.81 105 VAL A N 1
ATOM 771 C CA . VAL A 1 105 ? 4.179 3.018 11.369 1.00 91.81 105 VAL A CA 1
ATOM 772 C C . VAL A 1 105 ? 4.087 1.752 10.530 1.00 91.81 105 VAL A C 1
ATOM 774 O O . VAL A 1 105 ? 3.019 1.412 10.015 1.00 91.81 105 VAL A O 1
ATOM 777 N N . ALA A 1 106 ? 5.197 1.037 10.382 1.00 91.44 106 ALA A N 1
ATOM 778 C CA . ALA A 1 106 ? 5.274 -0.122 9.497 1.00 91.44 106 ALA A CA 1
ATOM 779 C C . ALA A 1 106 ? 6.054 -1.275 10.132 1.00 91.44 106 ALA A C 1
ATOM 781 O O . ALA A 1 106 ? 6.819 -1.097 11.078 1.00 91.44 106 ALA A O 1
ATOM 782 N N . GLY A 1 107 ? 5.835 -2.476 9.607 1.00 91.75 107 GLY A N 1
ATOM 783 C CA . GLY A 1 107 ? 6.560 -3.666 10.022 1.00 91.75 107 GLY A CA 1
ATOM 784 C C . GLY A 1 107 ? 5.968 -4.934 9.429 1.00 91.75 107 GLY A C 1
ATOM 785 O O . GLY A 1 107 ? 5.279 -4.921 8.405 1.00 91.75 107 GLY A O 1
ATOM 786 N N . ALA A 1 108 ? 6.226 -6.052 10.097 1.00 93.44 108 ALA A N 1
ATOM 787 C CA . ALA A 1 108 ? 5.671 -7.342 9.731 1.00 93.44 108 ALA A CA 1
ATOM 788 C C . ALA A 1 108 ? 5.343 -8.171 10.976 1.00 93.44 108 ALA A C 1
ATOM 790 O O . ALA A 1 108 ? 5.909 -7.970 12.053 1.00 93.44 108 ALA A O 1
ATOM 791 N N . ILE A 1 109 ? 4.429 -9.126 10.814 1.00 95.75 109 ILE A N 1
ATOM 792 C CA . ILE A 1 109 ? 4.128 -10.145 11.823 1.00 95.75 109 ILE A CA 1
ATOM 793 C C . ILE A 1 109 ? 4.278 -11.531 11.204 1.00 95.75 109 ILE A C 1
ATOM 795 O O . ILE A 1 109 ? 3.815 -11.770 10.088 1.00 95.75 109 ILE A O 1
ATOM 799 N N . VAL A 1 110 ? 4.931 -12.442 11.925 1.00 95.88 110 VAL A N 1
ATOM 800 C CA . VAL A 1 110 ? 5.071 -13.844 11.517 1.00 95.88 110 VAL A CA 1
ATOM 801 C C . VAL A 1 110 ? 3.822 -14.608 11.939 1.00 95.88 110 VAL A C 1
ATOM 803 O O . VAL A 1 110 ? 3.441 -14.590 13.108 1.00 95.88 110 VAL A O 1
ATOM 806 N N . ILE A 1 111 ? 3.184 -15.287 10.988 1.00 95.62 111 ILE A N 1
ATOM 807 C CA . ILE A 1 111 ? 2.018 -16.132 11.240 1.00 95.62 111 ILE A CA 1
ATOM 808 C C . ILE A 1 111 ? 2.513 -17.505 11.706 1.00 95.62 111 ILE A C 1
ATOM 810 O O . ILE A 1 111 ? 3.194 -18.186 10.935 1.00 95.62 111 ILE A O 1
ATOM 814 N N . PRO A 1 112 ? 2.169 -17.969 12.921 1.00 97.00 112 PRO A N 1
ATOM 815 C CA . PRO A 1 112 ? 2.612 -19.275 13.396 1.00 97.00 112 PRO A CA 1
ATOM 816 C C . PRO A 1 112 ? 2.137 -20.419 12.481 1.00 97.00 112 PRO A C 1
ATOM 818 O O . PRO A 1 112 ? 1.003 -20.374 11.994 1.00 97.00 112 PRO A O 1
ATOM 821 N N . PRO A 1 113 ? 2.941 -21.482 12.275 1.00 96.44 113 PRO A N 1
ATOM 822 C CA . PRO A 1 113 ? 2.526 -22.656 11.500 1.00 96.44 113 PRO A CA 1
ATOM 823 C C . PRO A 1 113 ? 1.248 -23.332 12.020 1.00 96.44 113 PRO A C 1
ATOM 825 O O . PRO A 1 113 ? 0.517 -23.948 11.254 1.00 96.44 113 PRO A O 1
ATOM 828 N N . SER A 1 114 ? 0.962 -23.194 13.317 1.00 96.31 114 SER A N 1
ATOM 829 C CA . SER A 1 114 ? -0.213 -23.748 13.997 1.00 96.31 114 SER A CA 1
ATOM 830 C C . SER A 1 114 ? -1.476 -22.881 13.898 1.00 96.31 114 SER A C 1
ATOM 832 O O . SER A 1 114 ? -2.507 -23.245 14.463 1.00 96.31 114 SER A O 1
ATOM 834 N N . ALA A 1 115 ? -1.426 -21.731 13.218 1.00 97.12 115 ALA A N 1
ATOM 835 C CA . ALA A 1 115 ? -2.556 -20.810 13.156 1.00 97.12 115 ALA A CA 1
ATOM 836 C C . ALA A 1 115 ? -3.790 -21.417 12.446 1.00 97.12 115 ALA A C 1
ATOM 838 O O . ALA A 1 115 ? -3.653 -22.097 11.422 1.00 97.12 115 ALA A O 1
ATOM 839 N N . PRO A 1 116 ? -5.019 -21.174 12.942 1.00 96.75 116 PRO A N 1
ATOM 840 C CA . PRO A 1 116 ? -6.241 -21.657 12.297 1.00 96.75 116 PRO A CA 1
ATOM 841 C C . PRO A 1 116 ? -6.471 -20.974 10.942 1.00 96.75 116 PRO A C 1
ATOM 843 O O . PRO A 1 116 ? -5.879 -19.949 10.636 1.00 96.75 116 PRO A O 1
ATOM 846 N N . ALA A 1 117 ? -7.365 -21.516 10.110 1.00 95.12 117 ALA A N 1
ATOM 847 C CA . ALA A 1 117 ? -7.632 -20.989 8.759 1.00 95.12 117 ALA A CA 1
ATOM 848 C C . ALA A 1 117 ? -8.143 -19.535 8.714 1.00 95.12 117 ALA A C 1
ATOM 850 O O . ALA A 1 117 ? -8.137 -18.910 7.657 1.00 95.12 117 ALA A O 1
ATOM 851 N N . SER A 1 118 ? -8.585 -18.986 9.844 1.00 95.69 118 SER A N 1
ATOM 852 C CA . SER A 1 118 ? -8.980 -17.588 9.978 1.00 95.69 118 SER A CA 1
ATOM 853 C C . SER A 1 118 ? -8.476 -17.050 11.308 1.00 95.69 118 SER A C 1
ATOM 855 O O . SER A 1 118 ? -8.733 -17.641 12.355 1.00 95.69 118 SER A O 1
ATOM 857 N N . VAL A 1 119 ? -7.811 -15.904 11.260 1.00 97.38 119 VAL A N 1
ATOM 858 C CA . VAL A 1 119 ? -7.251 -15.200 12.420 1.00 97.38 119 VAL A CA 1
ATOM 859 C C . VAL A 1 119 ? -7.683 -13.736 12.395 1.00 97.38 119 VAL A C 1
ATOM 861 O O . VAL A 1 119 ? -8.186 -13.238 11.383 1.00 97.38 119 VAL A O 1
ATOM 864 N N . ARG A 1 120 ? -7.525 -13.031 13.515 1.00 98.00 120 ARG A N 1
ATOM 865 C CA . ARG A 1 120 ? -7.757 -11.582 13.595 1.00 98.00 120 ARG A CA 1
ATOM 866 C C . ARG A 1 120 ? -6.454 -10.862 13.897 1.00 98.00 120 ARG A C 1
ATOM 868 O O . ARG A 1 120 ? -5.709 -11.291 14.761 1.00 98.00 120 ARG A O 1
ATOM 875 N N . LEU A 1 121 ? -6.189 -9.761 13.215 1.00 97.88 121 LEU A N 1
ATOM 876 C CA . LEU A 1 121 ? -5.185 -8.788 13.618 1.00 97.88 121 LEU A CA 1
ATOM 877 C C . LEU A 1 121 ? -5.860 -7.754 14.504 1.00 97.88 121 LEU A C 1
ATOM 879 O O . LEU A 1 121 ? -6.875 -7.191 14.100 1.00 97.88 121 LEU A O 1
ATOM 883 N N . ARG A 1 122 ? -5.291 -7.493 15.675 1.00 98.12 122 ARG A N 1
ATOM 884 C CA . ARG A 1 122 ? -5.690 -6.405 16.563 1.00 98.12 122 ARG A CA 1
ATOM 885 C C . ARG A 1 122 ? -4.544 -5.414 16.662 1.00 98.12 122 ARG A C 1
ATOM 887 O O . ARG A 1 122 ? -3.481 -5.784 17.153 1.00 98.12 122 ARG A O 1
ATOM 894 N N . ALA A 1 123 ? -4.754 -4.199 16.173 1.00 98.00 123 ALA A N 1
ATOM 895 C CA . ALA A 1 123 ? -3.816 -3.094 16.327 1.00 98.00 123 ALA A CA 1
ATOM 896 C C . ALA A 1 123 ? -4.252 -2.226 17.504 1.00 98.00 123 ALA A C 1
ATOM 898 O O . ALA A 1 123 ? -5.434 -1.905 17.610 1.00 98.00 123 ALA A O 1
ATOM 899 N N . GLU A 1 124 ? -3.309 -1.867 18.366 1.00 97.81 124 GLU A N 1
ATOM 900 C CA . GLU A 1 124 ? -3.538 -1.082 19.574 1.00 97.81 124 GLU A CA 1
ATOM 901 C C . GLU A 1 124 ? -2.511 0.039 19.690 1.00 97.81 124 GLU A C 1
ATOM 903 O O . GLU A 1 124 ? -1.309 -0.181 19.518 1.00 97.81 124 GLU A O 1
ATOM 908 N N . VAL A 1 125 ? -2.991 1.228 20.038 1.00 96.75 125 VAL A N 1
ATOM 909 C CA . VAL A 1 125 ? -2.167 2.394 20.349 1.00 96.75 125 VAL A CA 1
ATOM 910 C C . VAL A 1 125 ? -2.651 3.020 21.652 1.00 96.75 125 VAL A C 1
ATOM 912 O O . VAL A 1 125 ? -3.855 3.131 21.889 1.00 96.75 125 VAL A O 1
ATOM 915 N N . ALA A 1 126 ? -1.703 3.409 22.502 1.00 95.69 126 ALA A N 1
ATOM 916 C CA . ALA A 1 126 ? -1.970 4.194 23.699 1.00 95.69 126 ALA A CA 1
ATOM 917 C C . ALA A 1 126 ? -1.600 5.652 23.409 1.00 95.69 126 ALA A C 1
ATOM 919 O O . ALA A 1 126 ? -0.438 5.944 23.116 1.00 95.69 126 ALA A O 1
ATOM 920 N N . TYR A 1 127 ? -2.574 6.558 23.470 1.00 94.19 127 TYR A N 1
ATOM 921 C CA . TYR A 1 127 ? -2.374 7.976 23.176 1.00 94.19 127 TYR A CA 1
ATOM 922 C C . TYR A 1 127 ? -3.273 8.837 24.062 1.00 94.19 127 TYR A C 1
ATOM 924 O O . TYR A 1 127 ? -4.456 8.549 24.200 1.00 94.19 127 TYR A O 1
ATOM 932 N N . ASP A 1 128 ? -2.712 9.876 24.688 1.00 92.81 128 ASP A N 1
ATOM 933 C CA . ASP A 1 128 ? -3.444 10.790 25.588 1.00 92.81 128 ASP A CA 1
ATOM 934 C C . ASP A 1 128 ? -4.246 10.072 26.703 1.00 92.81 128 ASP A C 1
ATOM 936 O O . ASP A 1 128 ? -5.361 10.446 27.053 1.00 92.81 128 ASP A O 1
ATOM 940 N N . GLY A 1 129 ? -3.700 8.975 27.244 1.00 92.50 129 GLY A N 1
ATOM 941 C CA . GLY A 1 129 ? -4.364 8.163 28.275 1.00 92.50 129 GLY A CA 1
ATOM 942 C C . GLY A 1 129 ? -5.514 7.279 27.771 1.00 92.50 129 GLY A C 1
ATOM 943 O O . GLY A 1 129 ? -6.072 6.509 28.554 1.00 92.50 129 GLY A O 1
ATOM 944 N N . GLU A 1 130 ? -5.842 7.335 26.479 1.00 93.12 130 GLU A N 1
ATOM 945 C CA . GLU A 1 130 ? -6.821 6.470 25.828 1.00 93.12 130 GLU A CA 1
ATOM 946 C C . GLU A 1 130 ? -6.129 5.291 25.125 1.00 93.12 130 GLU A C 1
ATOM 948 O O . GLU A 1 130 ? -5.038 5.417 24.566 1.00 93.12 130 GLU A O 1
ATOM 953 N N . ASN A 1 131 ? -6.780 4.124 25.144 1.00 94.38 131 ASN A N 1
ATOM 954 C CA . ASN A 1 131 ? -6.356 2.955 24.377 1.00 94.38 131 ASN A CA 1
ATOM 955 C C . ASN A 1 131 ? -7.291 2.793 23.186 1.00 94.38 131 ASN A C 1
ATOM 957 O O . ASN A 1 131 ? -8.457 2.424 23.349 1.00 94.38 131 ASN A O 1
ATOM 961 N N . ILE A 1 132 ? -6.772 3.049 21.992 1.00 94.81 132 ILE A N 1
ATOM 962 C CA . ILE A 1 132 ? -7.513 2.888 20.746 1.00 94.81 132 ILE A CA 1
ATOM 963 C C . ILE A 1 132 ? -7.108 1.557 20.130 1.00 94.81 132 ILE A C 1
ATOM 965 O O . ILE A 1 132 ? -5.922 1.258 19.988 1.00 94.81 132 ILE A O 1
ATOM 969 N N . ALA A 1 133 ? -8.103 0.748 19.775 1.00 95.75 133 ALA A N 1
ATOM 970 C CA . ALA A 1 133 ? -7.884 -0.555 19.174 1.00 95.75 133 ALA A CA 1
ATOM 971 C C . ALA A 1 133 ? -8.813 -0.778 17.985 1.00 95.75 133 ALA A C 1
ATOM 973 O O . ALA A 1 133 ? -9.993 -0.426 18.025 1.00 95.75 133 ALA A O 1
ATOM 974 N N . ILE A 1 134 ? -8.285 -1.420 16.949 1.00 95.69 134 ILE A N 1
ATOM 975 C CA . ILE A 1 134 ? -9.060 -1.883 15.799 1.00 95.69 134 ILE A CA 1
ATOM 976 C C . ILE A 1 134 ? -8.733 -3.335 15.496 1.00 95.69 134 ILE A C 1
ATOM 978 O O . ILE A 1 134 ? -7.635 -3.817 15.779 1.00 95.69 134 ILE A O 1
ATOM 982 N N . GLU A 1 135 ? -9.687 -4.030 14.885 1.00 96.38 135 GLU A N 1
ATOM 983 C CA . GLU A 1 135 ? -9.515 -5.415 14.476 1.00 96.38 135 GLU A CA 1
ATOM 984 C C . GLU A 1 135 ? -9.796 -5.608 12.987 1.00 96.38 135 GLU A C 1
ATOM 986 O O . GLU A 1 135 ? -10.695 -4.989 12.414 1.00 96.38 135 GLU A O 1
ATOM 991 N N . ARG A 1 136 ? -9.048 -6.521 12.366 1.00 93.69 136 ARG A N 1
ATOM 992 C CA . ARG A 1 136 ? -9.232 -6.946 10.977 1.00 93.69 136 ARG A CA 1
ATOM 993 C C . ARG A 1 136 ? -9.091 -8.458 10.872 1.00 93.69 136 ARG A C 1
ATOM 995 O O . ARG A 1 136 ? -8.171 -9.034 11.437 1.00 93.69 136 ARG A O 1
ATOM 1002 N N . SER A 1 137 ? -9.968 -9.117 10.124 1.00 93.38 137 SER A N 1
ATOM 1003 C CA . SER A 1 137 ? -9.829 -10.548 9.834 1.00 93.38 137 SER A CA 1
ATOM 1004 C C . SER A 1 137 ? -8.799 -10.803 8.734 1.00 93.38 137 SER A C 1
ATOM 1006 O O . SER A 1 137 ? -8.792 -10.092 7.728 1.00 93.38 137 SER A O 1
ATOM 1008 N N . VAL A 1 138 ? -8.009 -11.863 8.886 1.00 90.81 138 VAL A N 1
ATOM 1009 C CA . VAL A 1 138 ? -7.090 -12.378 7.866 1.00 90.81 138 VAL A CA 1
ATOM 1010 C C . VAL A 1 138 ? -7.388 -13.856 7.651 1.00 90.81 138 VAL A C 1
ATOM 1012 O O . VAL A 1 138 ? -7.419 -14.644 8.600 1.00 90.81 138 VAL A O 1
ATOM 1015 N N . ARG A 1 139 ? -7.611 -14.241 6.396 1.00 93.38 139 ARG A N 1
ATOM 1016 C CA . ARG A 1 139 ? -7.782 -15.641 6.003 1.00 93.38 139 ARG A CA 1
ATOM 1017 C C . ARG A 1 139 ? -6.411 -1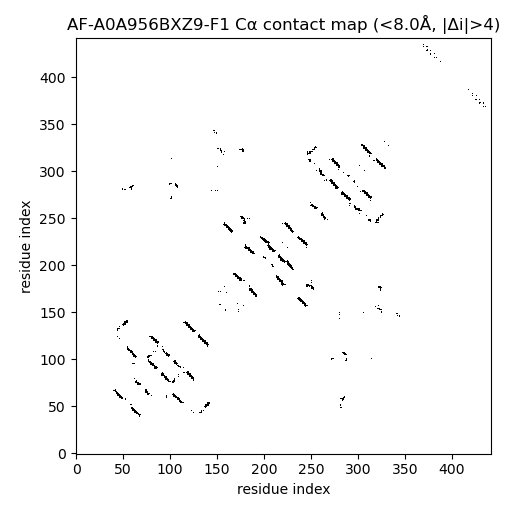6.262 5.764 1.00 93.38 139 ARG A C 1
ATOM 1019 O O . ARG A 1 139 ? -5.571 -15.660 5.103 1.00 93.38 139 ARG A O 1
ATOM 1026 N N . LEU A 1 140 ? -6.176 -17.460 6.280 1.00 92.94 140 LEU A N 1
ATOM 1027 C CA . LEU A 1 140 ? -4.942 -18.196 6.035 1.00 92.94 140 LEU A CA 1
ATOM 1028 C C . LEU A 1 140 ? -5.179 -19.237 4.953 1.00 92.94 140 LEU A C 1
ATOM 1030 O O . LEU A 1 140 ? -6.026 -20.120 5.100 1.00 92.94 140 LEU A O 1
ATOM 1034 N N . ASP A 1 141 ? -4.424 -19.104 3.871 1.00 88.44 141 ASP A N 1
ATOM 1035 C CA . ASP A 1 141 ? -4.459 -20.004 2.731 1.00 88.44 141 ASP A CA 1
ATOM 1036 C C . ASP A 1 141 ? -3.040 -20.495 2.453 1.00 88.44 141 ASP A C 1
ATOM 1038 O O . ASP A 1 141 ? -2.136 -19.693 2.199 1.00 88.44 141 ASP A O 1
ATOM 1042 N N . ASP A 1 142 ? -2.833 -21.807 2.554 1.00 79.62 142 ASP A N 1
ATOM 1043 C CA . ASP A 1 142 ? -1.520 -22.409 2.309 1.00 79.62 142 ASP A CA 1
ATOM 1044 C C . ASP A 1 142 ? -1.259 -22.599 0.819 1.00 79.62 142 ASP A C 1
ATOM 1046 O O . ASP A 1 142 ? -0.099 -22.578 0.398 1.00 79.62 142 ASP A O 1
ATOM 1050 N N . ALA A 1 143 ? -2.321 -22.711 0.014 1.00 68.19 143 ALA A N 1
ATOM 1051 C CA . ALA A 1 143 ? -2.181 -22.620 -1.424 1.00 68.19 143 ALA A CA 1
ATOM 1052 C C . ALA A 1 143 ? -1.750 -21.187 -1.758 1.00 68.19 143 ALA A C 1
ATOM 1054 O O . ALA A 1 143 ? -2.283 -20.243 -1.161 1.00 68.19 143 ALA A O 1
ATOM 1055 N N . PRO A 1 144 ? -0.788 -20.968 -2.674 1.00 55.66 144 PRO A N 1
ATOM 1056 C CA . PRO A 1 144 ? -0.645 -19.648 -3.269 1.00 55.66 144 PRO A CA 1
ATOM 1057 C C . PRO A 1 144 ? -2.039 -19.226 -3.744 1.00 55.66 144 PRO A C 1
ATOM 1059 O O . PRO A 1 144 ? -2.784 -20.079 -4.242 1.00 55.66 144 PRO A O 1
ATOM 1062 N N . PRO A 1 145 ? -2.463 -17.966 -3.528 1.00 55.12 145 PRO A N 1
ATOM 1063 C CA . PRO A 1 145 ? -3.706 -17.525 -4.136 1.00 55.12 145 PRO A CA 1
ATOM 1064 C C . PRO A 1 145 ? -3.651 -17.950 -5.607 1.00 55.12 145 PRO A C 1
ATOM 1066 O O . PRO A 1 145 ? -2.599 -17.802 -6.226 1.00 55.12 145 PRO A O 1
ATOM 1069 N N . ASN A 1 146 ? -4.753 -18.456 -6.174 1.00 40.62 146 ASN A N 1
ATOM 1070 C CA . ASN A 1 146 ? -4.893 -18.728 -7.619 1.00 40.62 146 ASN A CA 1
ATOM 1071 C C . ASN A 1 146 ? -4.814 -17.429 -8.458 1.00 40.62 146 ASN A C 1
ATOM 1073 O O . ASN A 1 146 ? -5.441 -17.265 -9.500 1.00 40.62 146 ASN A O 1
ATOM 1077 N N . LEU A 1 147 ? -4.058 -16.452 -7.977 1.00 44.47 147 LEU A N 1
ATOM 1078 C CA . LEU A 1 147 ? -3.377 -15.480 -8.774 1.00 44.47 147 LEU A CA 1
ATOM 1079 C C . LEU A 1 147 ? -2.259 -16.253 -9.466 1.00 44.47 147 LEU A C 1
ATOM 1081 O O . LEU A 1 147 ? -1.200 -16.469 -8.886 1.00 44.47 147 LEU A O 1
ATOM 1085 N N . VAL A 1 148 ? -2.505 -16.680 -10.703 1.00 33.88 148 VAL A N 1
ATOM 1086 C CA . VAL A 1 148 ? -1.432 -16.899 -11.676 1.00 33.88 148 VAL A CA 1
ATOM 1087 C C . VAL A 1 148 ? -0.606 -15.615 -11.664 1.00 33.88 148 VAL A C 1
ATOM 1089 O O . VAL A 1 148 ? -0.968 -14.616 -12.287 1.00 33.88 148 VAL A O 1
ATOM 1092 N N . ALA A 1 149 ? 0.424 -15.583 -10.823 1.00 38.06 149 ALA A N 1
ATOM 1093 C CA . ALA A 1 149 ? 1.282 -14.437 -10.643 1.00 38.06 149 ALA A CA 1
ATOM 1094 C C . ALA A 1 149 ? 2.066 -14.340 -11.940 1.00 38.06 149 ALA A C 1
ATOM 1096 O O . ALA A 1 149 ? 3.083 -15.000 -12.091 1.00 38.06 149 ALA A O 1
ATOM 1097 N N . THR A 1 150 ? 1.552 -13.587 -12.916 1.00 38.75 150 THR A N 1
ATOM 1098 C CA . THR A 1 150 ? 2.312 -13.291 -14.123 1.00 38.75 150 THR A CA 1
ATOM 1099 C C . THR A 1 150 ? 3.492 -12.461 -13.652 1.00 38.75 150 THR A C 1
ATOM 1101 O O . THR A 1 150 ? 3.300 -11.296 -13.277 1.00 38.75 150 THR A O 1
ATOM 1104 N N . PRO A 1 151 ? 4.707 -13.014 -13.611 1.00 36.00 151 PRO A N 1
ATOM 1105 C CA . PRO A 1 151 ? 5.710 -12.427 -12.752 1.00 36.00 151 PRO A CA 1
ATOM 1106 C C . PRO A 1 151 ? 6.314 -11.146 -13.314 1.00 36.00 151 PRO A C 1
ATOM 1108 O O . PRO A 1 151 ? 7.084 -10.480 -12.648 1.00 36.00 151 PRO A O 1
ATOM 1111 N N . ARG A 1 152 ? 5.921 -10.751 -14.524 1.00 40.94 152 ARG A N 1
ATOM 1112 C CA . ARG A 1 152 ? 6.455 -9.594 -15.245 1.00 40.94 152 ARG A CA 1
ATOM 1113 C C . ARG A 1 152 ? 5.616 -8.320 -15.119 1.00 40.94 152 ARG A C 1
ATOM 1115 O O . ARG A 1 152 ? 5.994 -7.293 -15.674 1.00 40.94 152 ARG A O 1
ATOM 1122 N N . ARG A 1 153 ? 4.456 -8.340 -14.449 1.00 42.16 153 ARG A N 1
ATOM 1123 C CA . ARG A 1 153 ? 3.527 -7.198 -14.510 1.00 42.16 153 ARG A CA 1
ATOM 1124 C C . ARG A 1 153 ? 3.769 -6.198 -13.381 1.00 42.16 153 ARG A C 1
ATOM 1126 O O . ARG A 1 153 ? 3.404 -6.402 -12.223 1.00 42.16 153 ARG A O 1
ATOM 1133 N N . THR A 1 154 ? 4.374 -5.091 -13.791 1.00 51.47 154 THR A N 1
ATOM 1134 C CA . THR A 1 154 ? 4.392 -3.785 -13.135 1.00 51.47 154 THR A CA 1
ATOM 1135 C C . THR A 1 154 ? 3.023 -3.428 -12.517 1.00 51.47 154 THR A C 1
ATOM 1137 O O . THR A 1 154 ? 1.981 -3.980 -12.902 1.00 51.47 154 THR A O 1
ATOM 1140 N N . SER A 1 155 ? 3.000 -2.524 -11.525 1.00 53.59 155 SER A N 1
ATOM 1141 C CA . SER A 1 155 ? 1.750 -1.979 -10.952 1.00 53.59 155 SER A CA 1
ATOM 1142 C C . SER A 1 155 ? 0.747 -1.624 -12.070 1.00 53.59 155 SER A C 1
ATOM 1144 O O . SER A 1 155 ? 1.187 -1.252 -13.155 1.00 53.59 155 SER A O 1
ATOM 1146 N N . PRO A 1 156 ? -0.589 -1.710 -11.888 1.00 55.75 156 PRO A N 1
ATOM 1147 C CA . PRO A 1 156 ? -1.555 -1.308 -12.920 1.00 55.75 156 PRO A CA 1
ATOM 1148 C C . PRO A 1 156 ? -1.275 0.070 -13.538 1.00 55.75 156 PRO A C 1
ATOM 1150 O O . PRO A 1 156 ? -1.507 0.260 -14.727 1.00 55.75 156 PRO A O 1
ATOM 1153 N N . LEU A 1 157 ? -0.717 0.985 -12.743 1.00 53.19 157 LEU A N 1
ATOM 1154 C CA . LEU A 1 157 ? -0.322 2.338 -13.146 1.00 53.19 157 LEU A CA 1
ATOM 1155 C C . LEU A 1 157 ? 1.004 2.397 -13.907 1.00 53.19 157 LEU A C 1
ATOM 1157 O O . LEU A 1 157 ? 1.347 3.415 -14.481 1.00 53.19 157 LEU A O 1
ATOM 1161 N N . GLN A 1 158 ? 1.736 1.296 -13.923 1.00 62.84 158 GLN A N 1
ATOM 1162 C CA . GLN A 1 158 ? 3.001 1.099 -14.610 1.00 62.84 158 GLN A CA 1
ATOM 1163 C C . GLN A 1 158 ? 2.865 0.112 -15.780 1.00 62.84 158 GLN A C 1
ATOM 1165 O O . GLN A 1 158 ? 3.862 -0.346 -16.336 1.00 62.84 158 GLN A O 1
ATOM 1170 N N . ARG A 1 159 ? 1.640 -0.277 -16.152 1.00 69.81 159 ARG A N 1
ATOM 1171 C CA . ARG A 1 159 ? 1.423 -1.167 -17.294 1.00 69.81 159 ARG A CA 1
ATOM 1172 C C . ARG A 1 159 ? 1.599 -0.397 -18.592 1.00 69.81 159 ARG A C 1
ATOM 1174 O O . ARG A 1 159 ? 0.921 0.601 -18.825 1.00 69.81 159 ARG A O 1
ATOM 1181 N N . PHE A 1 160 ? 2.443 -0.926 -19.470 1.00 69.19 160 PHE A N 1
ATOM 1182 C CA . PHE A 1 160 ? 2.495 -0.478 -20.853 1.00 69.19 160 PHE A CA 1
ATOM 1183 C C . PHE A 1 160 ? 1.146 -0.742 -21.523 1.00 69.19 160 PHE A C 1
ATOM 1185 O O . PHE A 1 160 ? 0.628 -1.862 -21.476 1.00 69.19 160 PHE A O 1
ATOM 1192 N N . ARG A 1 161 ? 0.570 0.276 -22.166 1.00 69.44 161 ARG A N 1
ATOM 1193 C CA . ARG A 1 161 ? -0.623 0.085 -22.997 1.00 69.44 161 ARG A CA 1
ATOM 1194 C C . ARG A 1 161 ? -0.185 -0.114 -24.439 1.00 69.44 161 ARG A C 1
ATOM 1196 O O . ARG A 1 161 ? 0.347 0.809 -25.048 1.00 69.44 161 ARG A O 1
ATOM 1203 N N . VAL A 1 162 ? -0.429 -1.305 -24.979 1.00 73.75 162 VAL A N 1
ATOM 1204 C CA . VAL A 1 162 ? -0.228 -1.588 -26.405 1.00 73.75 162 VAL A CA 1
ATOM 1205 C C . VAL A 1 162 ? -1.298 -0.833 -27.191 1.00 73.75 162 VAL A C 1
ATOM 1207 O O . VAL A 1 162 ? -2.490 -1.034 -26.965 1.00 73.75 162 VAL A O 1
ATOM 1210 N N . LEU A 1 163 ? -0.871 0.078 -28.061 1.00 71.50 163 LEU A N 1
ATOM 1211 C CA . LEU A 1 163 ? -1.744 0.849 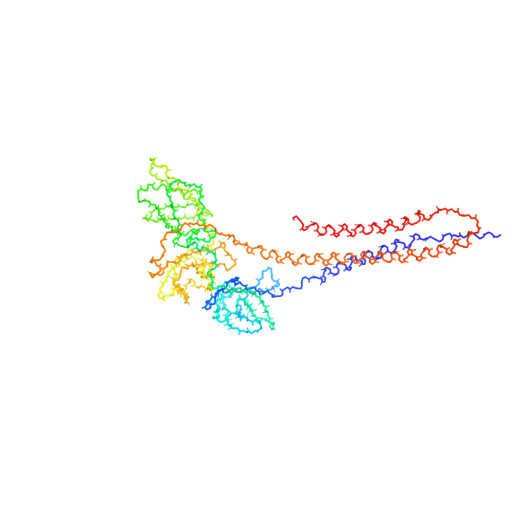-28.947 1.00 71.50 163 LEU A CA 1
ATOM 1212 C C . LEU A 1 163 ? -1.854 0.181 -30.319 1.00 71.50 163 LEU A C 1
ATOM 1214 O O . LEU A 1 163 ? -2.929 0.168 -30.907 1.00 71.50 163 LEU A O 1
ATOM 1218 N N . GLU A 1 164 ? -0.758 -0.400 -30.798 1.00 72.19 164 GLU A N 1
ATOM 1219 C CA . GLU A 1 164 ? -0.676 -1.107 -32.074 1.00 72.19 164 GLU A CA 1
ATOM 1220 C C . GLU A 1 164 ? 0.440 -2.149 -31.991 1.00 72.19 164 GLU A C 1
ATOM 1222 O O . GLU A 1 164 ? 1.451 -1.911 -31.325 1.00 72.19 164 GLU A O 1
ATOM 1227 N N . ARG A 1 165 ? 0.248 -3.315 -32.614 1.00 68.75 165 ARG A N 1
ATOM 1228 C CA . ARG A 1 165 ? 1.237 -4.396 -32.637 1.00 68.75 165 ARG A CA 1
ATOM 1229 C C . ARG A 1 165 ? 1.018 -5.304 -33.843 1.00 68.75 165 ARG A C 1
ATOM 1231 O O . ARG A 1 165 ? -0.028 -5.938 -33.951 1.00 68.75 165 ARG A O 1
ATOM 1238 N N . THR A 1 166 ? 2.040 -5.440 -34.675 1.00 67.19 166 THR A N 1
ATOM 1239 C CA . THR A 1 166 ? 2.102 -6.405 -35.784 1.00 67.19 166 THR A CA 1
ATOM 1240 C C . THR A 1 166 ? 3.409 -7.205 -35.697 1.00 67.19 166 THR A C 1
ATOM 1242 O O . THR A 1 166 ? 4.476 -6.596 -35.627 1.00 67.19 166 THR A O 1
ATOM 1245 N N . GLY A 1 167 ? 3.346 -8.542 -35.714 1.00 65.19 167 GLY A N 1
ATOM 1246 C CA . GLY A 1 167 ? 4.520 -9.429 -35.603 1.00 65.19 167 GLY A CA 1
ATOM 1247 C C . GLY A 1 167 ? 4.653 -10.144 -34.247 1.00 65.19 167 GLY A C 1
ATOM 1248 O O . GLY A 1 167 ? 3.678 -10.247 -33.499 1.00 65.19 167 GLY A O 1
ATOM 1249 N N . THR A 1 168 ? 5.852 -10.662 -33.949 1.00 56.53 168 THR A N 1
ATOM 1250 C CA . THR A 1 168 ? 6.186 -11.444 -32.737 1.00 56.53 168 THR A CA 1
ATOM 1251 C C . THR A 1 168 ? 5.951 -10.683 -31.428 1.00 56.53 168 THR A C 1
ATOM 1253 O O . THR A 1 168 ? 5.809 -9.456 -31.421 1.00 56.53 168 THR A O 1
ATOM 1256 N N . SER A 1 169 ? 5.864 -11.416 -30.306 1.00 62.84 169 SER A N 1
ATOM 1257 C CA . SER A 1 169 ? 5.749 -10.871 -28.947 1.00 62.84 169 SER A CA 1
ATOM 1258 C C . SER A 1 169 ? 7.004 -10.080 -28.542 1.00 62.84 169 SER A C 1
ATOM 1260 O O . SER A 1 169 ? 8.120 -10.515 -28.763 1.00 62.84 169 SER A O 1
ATOM 1262 N N . LEU A 1 170 ? 6.794 -8.921 -27.928 1.00 65.88 170 LEU A N 1
ATOM 1263 C CA . LEU A 1 170 ? 7.759 -7.924 -27.479 1.00 65.88 170 LEU A CA 1
ATOM 1264 C C . LEU A 1 170 ? 7.353 -7.725 -26.039 1.00 65.88 170 LEU A C 1
ATOM 1266 O O . LEU A 1 170 ? 6.210 -7.312 -25.788 1.00 65.88 170 LEU A O 1
ATOM 1270 N N . ASP A 1 171 ? 8.273 -8.052 -25.154 1.00 68.75 171 ASP A N 1
ATOM 1271 C CA . ASP A 1 171 ? 8.107 -7.922 -23.724 1.00 68.75 171 ASP A CA 1
ATOM 1272 C C . ASP A 1 171 ? 8.930 -6.727 -23.257 1.00 68.75 171 ASP A C 1
ATOM 1274 O O . ASP A 1 171 ? 10.141 -6.657 -23.460 1.00 68.75 171 ASP A O 1
ATOM 1278 N N . LEU A 1 172 ? 8.241 -5.761 -22.654 1.00 70.94 172 LEU A N 1
ATOM 1279 C CA . LEU A 1 172 ? 8.838 -4.553 -22.096 1.00 70.94 172 LEU A CA 1
ATOM 1280 C C . LEU A 1 172 ? 8.827 -4.640 -20.574 1.00 70.94 172 LEU A C 1
ATOM 1282 O O . LEU A 1 172 ? 7.792 -4.948 -19.976 1.00 70.94 172 LEU A O 1
ATOM 1286 N N . ALA A 1 173 ? 9.950 -4.299 -19.949 1.00 74.00 173 ALA A N 1
ATOM 1287 C CA . ALA A 1 173 ? 10.055 -4.180 -18.499 1.00 74.00 173 ALA A CA 1
ATOM 1288 C C . ALA A 1 173 ? 10.861 -2.939 -18.107 1.00 74.00 173 ALA A C 1
ATOM 1290 O O . ALA A 1 173 ? 11.809 -2.560 -18.791 1.00 74.00 173 ALA A O 1
ATOM 1291 N N . PHE A 1 174 ? 10.489 -2.297 -16.997 1.00 78.00 174 PHE A N 1
ATOM 1292 C CA . PHE A 1 174 ? 11.274 -1.196 -16.441 1.00 78.00 174 PHE A CA 1
ATOM 1293 C C . PHE A 1 174 ? 12.503 -1.732 -15.713 1.00 78.00 174 PHE A C 1
ATOM 1295 O O . PHE A 1 174 ? 12.385 -2.605 -14.856 1.00 78.00 174 PHE A O 1
ATOM 1302 N N . VAL A 1 175 ? 13.662 -1.148 -16.005 1.00 79.62 175 VAL A N 1
ATOM 1303 C CA . VAL A 1 175 ? 14.917 -1.438 -15.303 1.00 79.62 175 VAL A CA 1
ATOM 1304 C C . VAL A 1 175 ? 15.037 -0.585 -14.042 1.00 79.62 175 VAL A C 1
ATOM 1306 O O . VAL A 1 175 ? 15.516 -1.071 -13.034 1.00 79.62 175 VAL A O 1
ATOM 1309 N N . ASN A 1 176 ? 14.568 0.664 -14.041 1.00 78.69 176 ASN A N 1
ATOM 1310 C CA . ASN A 1 176 ? 14.708 1.573 -12.887 1.00 78.69 176 ASN A CA 1
ATOM 1311 C C . ASN A 1 176 ? 13.435 1.641 -12.028 1.00 78.69 176 ASN A C 1
ATOM 1313 O O . ASN A 1 176 ? 13.082 2.687 -11.480 1.00 78.69 176 ASN A O 1
ATOM 1317 N N . GLY A 1 177 ? 12.680 0.544 -11.973 1.00 75.19 177 GLY A N 1
ATOM 1318 C CA . GLY A 1 177 ? 11.441 0.459 -11.207 1.00 75.19 177 GLY A CA 1
ATOM 1319 C C . GLY A 1 177 ? 10.274 1.278 -11.778 1.00 75.19 177 GLY A C 1
ATOM 1320 O O . GLY A 1 177 ? 9.134 1.022 -11.416 1.00 75.19 177 GLY A O 1
ATOM 1321 N N . GLY A 1 178 ? 10.498 2.236 -12.680 1.00 84.19 178 GLY A N 1
ATOM 1322 C CA . GLY A 1 178 ? 9.476 3.010 -13.391 1.00 84.19 178 GLY A CA 1
ATOM 1323 C C . GLY A 1 178 ? 10.060 4.253 -14.067 1.00 84.19 178 GLY A C 1
ATOM 1324 O O . GLY A 1 178 ? 11.209 4.606 -13.814 1.00 84.19 178 GLY A O 1
ATOM 1325 N N . CYS A 1 179 ? 9.270 4.931 -14.905 1.00 83.31 179 CYS A N 1
ATOM 1326 C CA . CYS A 1 179 ? 9.633 6.251 -15.426 1.00 83.31 179 CYS A CA 1
ATOM 1327 C C . CYS A 1 179 ? 9.103 7.361 -14.510 1.00 83.31 179 CYS A C 1
ATOM 1329 O O . CYS A 1 179 ? 7.934 7.333 -14.118 1.00 83.31 179 CYS A O 1
ATOM 1331 N N . VAL A 1 180 ? 9.944 8.352 -14.214 1.00 85.56 180 VAL A N 1
ATOM 1332 C CA . VAL A 1 180 ? 9.639 9.525 -13.377 1.00 85.56 180 VAL A CA 1
ATOM 1333 C C . VAL A 1 180 ? 10.077 10.784 -14.133 1.00 85.56 180 VAL A C 1
ATOM 1335 O O . VAL A 1 180 ? 11.107 10.726 -14.811 1.00 85.56 180 VAL A O 1
ATOM 1338 N N . PRO A 1 181 ? 9.338 11.910 -14.063 1.00 83.12 181 PRO A N 1
ATOM 1339 C CA . PRO A 1 181 ? 9.734 13.124 -14.761 1.00 83.12 181 PRO A CA 1
ATOM 1340 C C . PRO A 1 181 ? 11.119 13.610 -14.332 1.00 83.12 181 PRO A C 1
ATOM 1342 O O . PRO A 1 181 ? 11.413 13.681 -13.141 1.00 83.12 181 PRO A O 1
ATOM 1345 N N . GLY A 1 182 ? 11.959 13.963 -15.306 1.00 78.69 182 GLY A N 1
ATOM 1346 C CA . GLY A 1 182 ? 13.298 14.506 -15.050 1.00 78.69 182 GLY A CA 1
ATOM 1347 C C . GLY A 1 182 ? 14.361 13.487 -14.620 1.00 78.69 182 GLY A C 1
ATOM 1348 O O . GLY A 1 182 ? 15.504 13.889 -14.422 1.00 78.69 182 GLY A O 1
ATOM 1349 N N . ALA A 1 183 ? 14.025 12.196 -14.523 1.00 83.69 183 ALA A N 1
ATOM 1350 C CA . ALA A 1 183 ? 14.981 11.122 -14.263 1.00 83.69 183 ALA A CA 1
ATOM 1351 C C . ALA A 1 183 ? 15.168 10.218 -15.498 1.00 83.69 183 ALA A C 1
ATOM 1353 O O . ALA A 1 183 ? 14.194 9.976 -16.224 1.00 83.69 183 ALA A O 1
ATOM 1354 N N . PRO A 1 184 ? 16.374 9.658 -15.721 1.00 82.75 184 PRO A N 1
ATOM 1355 C CA . PRO A 1 184 ? 16.595 8.693 -16.790 1.00 82.75 184 PRO A CA 1
ATOM 1356 C C . PRO A 1 184 ? 15.749 7.433 -16.581 1.00 82.75 184 PRO A C 1
ATOM 1358 O O . PRO A 1 184 ? 15.906 6.699 -15.599 1.00 82.75 184 PRO A O 1
ATOM 1361 N N . CYS A 1 185 ? 14.865 7.139 -17.529 1.00 84.56 185 CYS A N 1
ATOM 1362 C CA . CYS A 1 185 ? 14.086 5.911 -17.512 1.00 84.56 185 CYS A CA 1
ATOM 1363 C C . CYS A 1 185 ? 14.712 4.869 -18.435 1.00 84.56 185 CYS A C 1
ATOM 1365 O O . CYS A 1 185 ? 14.844 5.087 -19.639 1.00 84.56 185 CYS A O 1
ATOM 1367 N N . GLU A 1 186 ? 15.065 3.717 -17.871 1.00 85.25 186 GLU A N 1
ATOM 1368 C CA . GLU A 1 186 ? 15.551 2.567 -18.626 1.00 85.25 186 GLU A CA 1
ATOM 1369 C C . GLU A 1 186 ? 14.479 1.475 -18.721 1.00 85.25 186 GLU A C 1
ATOM 1371 O O . GLU A 1 186 ? 13.839 1.113 -17.728 1.00 85.25 186 GLU A O 1
ATOM 1376 N N . MET A 1 187 ? 14.315 0.919 -19.919 1.00 81.19 187 MET A N 1
ATOM 1377 C CA . MET A 1 187 ? 13.433 -0.208 -20.212 1.00 81.19 187 MET A CA 1
ATOM 1378 C C . MET A 1 187 ? 14.219 -1.298 -20.938 1.00 81.19 187 MET A C 1
ATOM 1380 O O . MET A 1 187 ? 14.946 -1.005 -21.884 1.00 81.19 187 MET A O 1
ATOM 1384 N N . SER A 1 188 ? 14.070 -2.552 -20.522 1.00 78.62 188 SER A N 1
ATOM 1385 C CA . SER A 1 188 ? 14.578 -3.703 -21.267 1.00 78.62 188 SER A CA 1
ATOM 1386 C C . SER A 1 188 ? 13.524 -4.186 -22.254 1.00 78.62 188 SER A C 1
ATOM 1388 O O . SER A 1 188 ? 12.331 -4.197 -21.933 1.00 78.62 188 SER A O 1
ATOM 1390 N N . ILE A 1 189 ? 13.978 -4.606 -23.431 1.00 72.69 189 ILE A N 1
ATOM 1391 C CA . ILE A 1 189 ? 13.131 -5.201 -24.460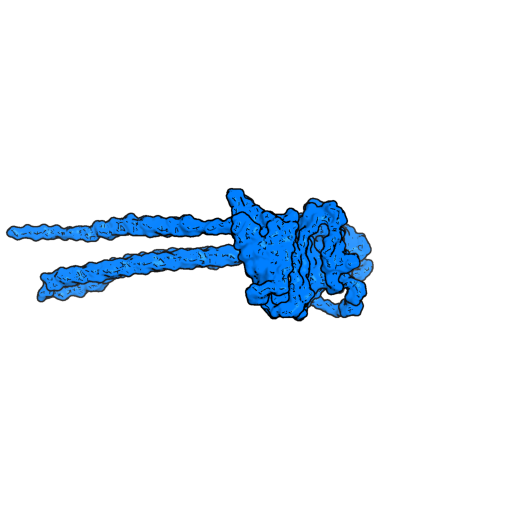 1.00 72.69 189 ILE A CA 1
ATOM 1392 C C . ILE A 1 189 ? 13.575 -6.649 -24.667 1.00 72.69 189 ILE A C 1
ATOM 1394 O O . ILE A 1 189 ? 14.735 -6.904 -24.985 1.00 72.69 189 ILE A O 1
ATOM 1398 N N . GLU A 1 190 ? 12.649 -7.589 -24.503 1.00 71.50 190 GLU A N 1
ATOM 1399 C CA . GLU A 1 190 ? 12.833 -9.003 -24.837 1.00 71.50 190 GLU A CA 1
ATOM 1400 C C . GLU A 1 190 ? 11.950 -9.400 -26.029 1.00 71.50 190 GLU A C 1
ATOM 1402 O O . GLU A 1 190 ? 10.873 -8.835 -26.239 1.00 71.50 190 GLU A O 1
ATOM 1407 N N . GLY A 1 191 ? 12.399 -10.393 -26.804 1.00 63.81 191 GLY A N 1
ATOM 1408 C CA . GLY A 1 191 ? 11.663 -10.915 -27.966 1.00 63.81 191 GLY A CA 1
ATOM 1409 C C . GLY A 1 191 ? 11.829 -10.095 -29.247 1.00 63.81 191 GLY A C 1
ATOM 1410 O O . GLY A 1 191 ? 11.073 -10.272 -30.201 1.00 63.81 191 GLY A O 1
ATOM 1411 N N . ALA A 1 192 ? 12.802 -9.189 -29.268 1.00 56.97 192 ALA A N 1
ATOM 1412 C CA . ALA A 1 192 ? 13.122 -8.411 -30.444 1.00 56.97 192 ALA A CA 1
ATOM 1413 C C . ALA A 1 192 ? 14.398 -8.949 -31.092 1.00 56.97 192 ALA A C 1
ATOM 1415 O O . ALA A 1 192 ? 15.447 -8.948 -30.452 1.00 56.97 192 ALA A O 1
ATOM 1416 N N . ASP A 1 193 ? 14.293 -9.418 -32.334 1.00 58.09 193 ASP A N 1
ATOM 1417 C CA . ASP A 1 193 ? 15.459 -9.826 -33.114 1.00 58.09 193 ASP A CA 1
ATOM 1418 C C . ASP A 1 193 ? 16.405 -8.622 -33.269 1.00 58.09 193 ASP A C 1
ATOM 1420 O O . ASP A 1 193 ? 15.958 -7.491 -33.505 1.00 58.09 193 ASP A O 1
ATOM 1424 N N . ASP A 1 194 ? 17.714 -8.855 -33.134 1.00 56.41 194 ASP A N 1
ATOM 1425 C CA . ASP A 1 194 ? 18.747 -7.810 -33.206 1.00 56.41 194 ASP A CA 1
ATOM 1426 C C . ASP A 1 194 ? 18.728 -7.026 -34.539 1.00 56.41 194 ASP A C 1
ATOM 1428 O O . ASP A 1 194 ? 19.256 -5.915 -34.601 1.00 56.41 194 ASP A O 1
ATOM 1432 N N . GLU A 1 195 ? 18.060 -7.565 -35.567 1.00 53.72 195 GLU A N 1
ATOM 1433 C CA . GLU A 1 195 ? 17.938 -7.037 -36.934 1.00 53.72 195 GLU A CA 1
ATOM 1434 C C . GLU A 1 195 ? 16.833 -5.982 -37.149 1.00 53.72 195 GLU A C 1
ATOM 1436 O O . GLU A 1 195 ? 16.668 -5.478 -38.260 1.00 53.72 195 GLU A O 1
ATOM 1441 N N . LEU A 1 196 ? 16.051 -5.614 -36.129 1.00 55.94 196 LEU A N 1
ATOM 1442 C CA . LEU A 1 196 ? 15.045 -4.556 -36.292 1.00 55.94 196 LEU A CA 1
ATOM 1443 C C . LEU A 1 196 ? 15.706 -3.162 -36.336 1.00 55.94 196 LEU A C 1
ATOM 1445 O O . LEU A 1 196 ? 16.493 -2.820 -35.455 1.00 55.94 196 LEU A O 1
ATOM 1449 N N . ASP A 1 197 ? 15.352 -2.335 -37.326 1.00 56.88 197 ASP A N 1
ATOM 1450 C CA . ASP A 1 197 ? 15.738 -0.917 -37.426 1.00 56.88 197 ASP A CA 1
ATOM 1451 C C . ASP A 1 197 ? 14.775 -0.032 -36.620 1.00 56.88 197 ASP A C 1
ATOM 1453 O O . ASP A 1 197 ? 13.747 0.429 -37.109 1.00 56.88 197 ASP A O 1
ATOM 1457 N N . TRP A 1 198 ? 15.106 0.215 -35.353 1.00 57.72 198 TRP A N 1
ATOM 1458 C CA . TRP A 1 198 ? 14.229 0.890 -34.394 1.00 57.72 198 TRP A CA 1
ATOM 1459 C C . TRP A 1 198 ? 14.083 2.385 -34.697 1.00 57.72 198 TRP A C 1
ATOM 1461 O O . TRP A 1 198 ? 14.914 3.196 -34.287 1.00 57.72 198 TRP A O 1
ATOM 1471 N N . ILE A 1 199 ? 12.976 2.784 -35.326 1.00 59.59 199 ILE A N 1
ATOM 1472 C CA . ILE A 1 199 ? 12.574 4.197 -35.347 1.00 59.59 199 ILE A CA 1
ATOM 1473 C C . ILE A 1 199 ? 11.880 4.520 -34.027 1.00 59.59 199 ILE A C 1
ATOM 1475 O O . ILE A 1 199 ? 10.683 4.287 -33.867 1.00 59.59 199 ILE A O 1
ATOM 1479 N N . ILE A 1 200 ? 12.647 5.064 -33.085 1.00 60.41 200 ILE A N 1
ATOM 1480 C CA . ILE A 1 200 ? 12.133 5.481 -31.785 1.00 60.41 200 ILE A CA 1
ATOM 1481 C C . ILE A 1 200 ? 11.730 6.952 -31.865 1.00 60.41 200 ILE A C 1
ATOM 1483 O O . ILE A 1 200 ? 12.575 7.845 -31.869 1.00 60.41 200 ILE A O 1
ATOM 1487 N N . SER A 1 201 ? 10.428 7.215 -31.924 1.00 63.50 201 SER A N 1
ATOM 1488 C CA . SER A 1 201 ? 9.882 8.573 -31.857 1.00 63.50 201 SER A CA 1
ATOM 1489 C C . SER A 1 201 ? 9.077 8.756 -30.580 1.00 63.50 201 SER A C 1
ATOM 1491 O O . SER A 1 201 ? 8.213 7.927 -30.289 1.00 63.50 201 SER A O 1
ATOM 1493 N N . GLY A 1 202 ? 9.322 9.856 -29.872 1.00 59.09 202 GLY A N 1
ATOM 1494 C CA . GLY A 1 202 ? 8.520 10.284 -28.737 1.00 59.09 202 GLY A CA 1
ATOM 1495 C C . GLY A 1 202 ? 7.578 11.424 -29.118 1.00 59.09 202 GLY A C 1
ATOM 1496 O O . GLY A 1 202 ? 8.041 12.491 -29.505 1.00 59.09 202 GLY A O 1
ATOM 1497 N N . GLU A 1 203 ? 6.267 11.225 -29.003 1.00 61.41 203 GLU A N 1
ATOM 1498 C CA . GLU A 1 203 ? 5.262 12.286 -29.196 1.00 61.41 203 GLU A CA 1
ATOM 1499 C C . GLU A 1 203 ? 4.630 12.688 -27.848 1.00 61.41 203 GLU A C 1
ATOM 1501 O O . GLU A 1 203 ? 4.695 11.913 -26.894 1.00 61.41 203 GLU A O 1
ATOM 1506 N N . PRO A 1 204 ? 4.123 13.933 -27.739 1.00 55.09 204 PRO A N 1
ATOM 1507 C CA . PRO A 1 204 ? 4.528 14.935 -26.745 1.00 55.09 204 PRO A CA 1
ATOM 1508 C C . PRO A 1 204 ? 4.674 14.381 -25.321 1.00 55.09 204 PRO A C 1
ATOM 1510 O O . PRO A 1 204 ? 3.715 13.896 -24.732 1.00 55.09 204 PRO A O 1
ATOM 1513 N N . GLY A 1 205 ? 5.880 14.509 -24.759 1.00 57.94 205 GLY A N 1
ATOM 1514 C CA . GLY A 1 205 ? 6.207 13.981 -23.429 1.00 57.94 205 GLY A CA 1
ATOM 1515 C C . GLY A 1 205 ? 7.647 13.493 -23.254 1.00 57.94 205 GLY A C 1
ATOM 1516 O O . GLY A 1 205 ? 7.994 13.077 -22.152 1.00 57.94 205 GLY A O 1
ATOM 1517 N N . PHE A 1 206 ? 8.494 13.569 -24.287 1.00 65.00 206 PHE A N 1
ATOM 1518 C CA . PHE A 1 206 ? 9.900 13.148 -24.239 1.00 65.00 206 PHE A CA 1
ATOM 1519 C C . PHE A 1 206 ? 10.860 14.312 -24.453 1.00 65.00 206 PHE A C 1
ATOM 1521 O O . PHE A 1 206 ? 10.604 15.181 -25.285 1.00 65.00 206 PHE A O 1
ATOM 1528 N N . ALA A 1 207 ? 11.994 14.273 -23.754 1.00 60.22 207 ALA A N 1
ATOM 1529 C CA . ALA A 1 207 ? 13.154 15.105 -24.062 1.00 60.22 207 ALA A CA 1
ATOM 1530 C C . ALA A 1 207 ? 14.137 14.387 -25.002 1.00 60.22 207 ALA A C 1
ATOM 1532 O O . ALA A 1 207 ? 14.693 15.008 -25.907 1.00 60.22 207 ALA A O 1
ATOM 1533 N N . ARG A 1 208 ? 14.349 13.079 -24.801 1.00 73.88 208 ARG A N 1
ATOM 1534 C CA . ARG A 1 208 ? 15.277 12.246 -25.583 1.00 73.88 208 ARG A CA 1
ATOM 1535 C C . ARG A 1 208 ? 14.942 10.768 -25.390 1.00 73.88 208 ARG A C 1
ATOM 1537 O O . ARG A 1 208 ? 14.553 10.379 -24.294 1.00 73.88 208 ARG A O 1
ATOM 1544 N N . ILE A 1 209 ? 15.104 9.951 -26.429 1.00 74.94 209 ILE A N 1
ATOM 1545 C CA . ILE A 1 209 ? 15.102 8.487 -26.314 1.00 74.94 209 ILE A CA 1
ATOM 1546 C C . ILE A 1 209 ? 16.276 7.951 -27.131 1.00 74.94 209 ILE A C 1
ATOM 1548 O O . ILE A 1 209 ? 16.485 8.377 -28.264 1.00 74.94 209 ILE A O 1
ATOM 1552 N N . GLU A 1 210 ? 17.032 7.026 -26.558 1.00 80.75 210 GLU A N 1
ATOM 1553 C CA . GLU A 1 210 ? 18.166 6.363 -27.187 1.00 80.75 210 GLU A CA 1
ATOM 1554 C C . GLU A 1 210 ? 18.119 4.852 -26.934 1.00 80.75 210 GLU A C 1
ATOM 1556 O O . GLU A 1 210 ? 17.636 4.378 -25.901 1.00 80.75 210 GLU A O 1
ATOM 1561 N N . ARG A 1 211 ? 18.622 4.078 -27.897 1.00 78.44 211 ARG A N 1
ATOM 1562 C CA . ARG A 1 211 ? 18.822 2.636 -27.746 1.00 78.44 211 ARG A CA 1
ATOM 1563 C C . ARG A 1 211 ? 20.238 2.385 -27.237 1.00 78.44 211 ARG A C 1
ATOM 1565 O O . ARG A 1 211 ? 21.199 2.870 -27.826 1.00 78.44 211 ARG A O 1
ATOM 1572 N N . VAL A 1 212 ? 20.361 1.578 -26.189 1.00 79.38 212 VAL A N 1
ATOM 1573 C CA . VAL A 1 212 ? 21.636 1.123 -25.624 1.00 79.38 212 VAL A CA 1
ATOM 1574 C C . VAL A 1 212 ? 21.604 -0.405 -25.562 1.00 79.38 212 VAL A C 1
ATOM 1576 O O . VAL A 1 212 ? 21.116 -0.997 -24.601 1.00 79.38 212 VAL A O 1
ATOM 1579 N N . GLY A 1 213 ? 22.062 -1.062 -26.633 1.00 78.56 213 GLY A N 1
ATOM 1580 C CA . GLY A 1 213 ? 21.963 -2.520 -26.781 1.00 78.56 213 GLY A CA 1
ATOM 1581 C C . GLY A 1 213 ? 20.507 -3.001 -26.851 1.00 78.56 213 GLY A C 1
ATOM 1582 O O . GLY A 1 213 ? 19.739 -2.555 -27.705 1.00 78.56 213 GLY A O 1
ATOM 1583 N N . ASN A 1 214 ? 20.115 -3.889 -25.934 1.00 74.25 214 ASN A N 1
ATOM 1584 C CA . ASN A 1 214 ? 18.736 -4.376 -25.770 1.00 74.25 214 ASN A CA 1
ATOM 1585 C C . ASN A 1 214 ? 17.885 -3.510 -24.818 1.00 74.25 214 ASN A C 1
ATOM 1587 O O . ASN A 1 214 ? 16.813 -3.927 -24.369 1.00 74.25 214 ASN A O 1
ATOM 1591 N N . ARG A 1 215 ? 18.371 -2.313 -24.472 1.00 79.19 215 ARG A N 1
ATOM 1592 C CA . ARG A 1 215 ? 17.669 -1.365 -23.609 1.00 79.19 215 ARG A CA 1
ATOM 1593 C C . ARG A 1 215 ? 17.284 -0.109 -24.366 1.00 79.19 215 ARG A C 1
ATOM 1595 O O . ARG A 1 215 ? 17.984 0.342 -25.271 1.00 79.19 215 ARG A O 1
ATOM 1602 N N . LEU A 1 216 ? 16.190 0.484 -23.925 1.00 78.00 216 LEU A N 1
ATOM 1603 C CA . LEU A 1 216 ? 15.838 1.860 -24.215 1.00 78.00 216 LEU A CA 1
ATOM 1604 C C . LEU A 1 216 ? 16.148 2.701 -23.001 1.00 78.00 216 LEU A C 1
ATOM 1606 O O . LEU A 1 216 ? 15.737 2.356 -21.894 1.00 78.00 216 LEU A O 1
ATOM 1610 N N . ARG A 1 217 ? 16.796 3.832 -23.227 1.00 84.81 217 ARG A N 1
ATOM 1611 C CA . ARG A 1 217 ? 16.937 4.887 -22.240 1.00 84.81 217 ARG A CA 1
ATOM 1612 C C . ARG A 1 217 ? 16.195 6.111 -22.749 1.00 84.81 217 ARG A C 1
ATOM 1614 O O . ARG A 1 217 ? 16.369 6.498 -23.898 1.00 84.81 217 ARG A O 1
ATOM 1621 N N . GLY A 1 218 ? 15.347 6.705 -21.924 1.00 80.88 218 GLY A N 1
ATOM 1622 C CA . GLY A 1 218 ? 14.609 7.901 -22.303 1.00 80.88 218 GLY A CA 1
ATOM 1623 C C . GLY A 1 218 ? 14.353 8.840 -21.138 1.00 80.88 218 GLY A C 1
ATOM 1624 O O . GLY A 1 218 ? 14.187 8.403 -20.001 1.00 80.88 218 GLY A O 1
ATOM 1625 N N . ASP A 1 219 ? 14.285 10.125 -21.460 1.00 82.44 219 ASP A N 1
ATOM 1626 C CA . ASP A 1 219 ? 13.987 11.209 -20.532 1.00 82.44 219 ASP A CA 1
ATOM 1627 C C . ASP A 1 219 ? 12.545 11.670 -20.764 1.00 82.44 219 ASP A C 1
ATOM 1629 O O . ASP A 1 219 ? 12.195 12.166 -21.843 1.00 82.44 219 ASP A O 1
ATOM 1633 N N . PHE A 1 220 ? 11.698 11.491 -19.753 1.00 78.19 220 PHE A N 1
ATOM 1634 C CA . PHE A 1 220 ? 10.270 11.786 -19.826 1.00 78.19 220 PHE A CA 1
ATOM 1635 C C . PHE A 1 220 ? 9.975 13.128 -19.145 1.00 78.19 220 PHE A C 1
ATOM 1637 O O . PHE A 1 220 ? 10.406 13.378 -18.020 1.00 78.19 220 PHE A O 1
ATOM 1644 N N . LEU A 1 221 ? 9.238 13.998 -19.835 1.00 75.00 221 LEU A N 1
ATOM 1645 C CA . LEU A 1 221 ? 8.809 15.318 -19.355 1.00 75.00 221 LEU A CA 1
ATOM 1646 C C . LEU A 1 221 ? 7.293 15.392 -19.109 1.00 75.00 221 LEU A C 1
ATOM 1648 O O . LEU A 1 221 ? 6.836 16.258 -18.369 1.00 75.00 221 LEU A O 1
ATOM 1652 N N . GLY A 1 222 ? 6.512 14.519 -19.754 1.00 72.56 222 GLY A N 1
ATOM 1653 C CA . GLY A 1 222 ? 5.049 14.492 -19.672 1.00 72.56 222 GLY A CA 1
ATOM 1654 C C . GLY A 1 222 ? 4.492 13.398 -18.749 1.00 72.56 222 GLY A C 1
ATOM 1655 O O . GLY A 1 222 ? 5.243 12.563 -18.250 1.00 72.56 222 GLY A O 1
ATOM 1656 N N . PRO A 1 223 ? 3.163 13.372 -18.528 1.00 69.69 223 PRO A N 1
ATOM 1657 C CA . PRO A 1 223 ? 2.487 12.324 -17.752 1.00 69.69 223 PRO A CA 1
ATOM 1658 C C . PRO A 1 223 ? 2.417 10.969 -18.457 1.00 69.69 223 PRO A C 1
ATOM 1660 O O . PRO A 1 223 ? 2.256 9.931 -17.817 1.00 69.69 223 PRO A O 1
ATOM 1663 N N . GLU A 1 224 ? 2.561 10.974 -19.775 1.00 69.75 224 GLU A N 1
ATOM 1664 C CA . GLU A 1 224 ? 2.618 9.784 -20.603 1.00 69.75 224 GLU A CA 1
ATOM 1665 C C . GLU A 1 224 ? 3.685 10.007 -21.673 1.00 69.75 224 GLU A C 1
ATOM 1667 O O . GLU A 1 224 ? 3.892 11.131 -22.134 1.00 69.75 224 GLU A O 1
ATOM 1672 N N . GLY A 1 225 ? 4.355 8.930 -22.069 1.00 71.12 225 GLY A N 1
ATOM 1673 C CA . GLY A 1 225 ? 5.163 8.898 -23.276 1.00 71.12 225 GLY A CA 1
ATOM 1674 C C . GLY A 1 225 ? 4.643 7.825 -24.216 1.00 71.12 225 GLY A C 1
ATOM 1675 O O . GLY A 1 225 ? 4.180 6.772 -23.792 1.00 71.12 225 GLY A O 1
ATOM 1676 N N . GLU A 1 226 ? 4.706 8.068 -25.510 1.00 76.00 226 GLU A N 1
ATOM 1677 C CA . GLU A 1 226 ? 4.526 7.047 -26.527 1.00 76.00 226 GLU A CA 1
ATOM 1678 C C . GLU A 1 226 ? 5.855 6.608 -27.141 1.00 76.00 226 GLU A C 1
ATOM 1680 O O . GLU A 1 226 ? 6.578 7.423 -27.702 1.00 76.00 226 GLU A O 1
ATOM 1685 N N . VAL A 1 227 ? 6.151 5.312 -27.076 1.00 74.50 227 VAL A N 1
ATOM 1686 C CA . VAL A 1 227 ? 7.301 4.711 -27.753 1.00 74.50 227 VAL A CA 1
ATOM 1687 C C . VAL A 1 227 ? 6.800 3.967 -28.980 1.00 74.50 227 VAL A C 1
ATOM 1689 O O . VAL A 1 227 ? 5.933 3.091 -28.881 1.00 74.50 227 VAL A O 1
ATOM 1692 N N . ARG A 1 228 ? 7.344 4.332 -30.140 1.00 76.25 228 ARG A N 1
ATOM 1693 C CA . ARG A 1 228 ? 7.116 3.631 -31.403 1.00 76.25 228 ARG A CA 1
ATOM 1694 C C . ARG A 1 228 ? 8.315 2.767 -31.742 1.00 76.25 228 ARG A C 1
ATOM 1696 O O . ARG A 1 228 ? 9.455 3.153 -31.504 1.00 76.25 228 ARG A O 1
ATOM 1703 N N . PHE A 1 229 ? 8.014 1.618 -32.316 1.00 73.94 229 PHE A N 1
ATOM 1704 C CA . PHE A 1 229 ? 8.962 0.699 -32.903 1.00 73.94 229 PHE A CA 1
ATOM 1705 C C . PHE A 1 229 ? 8.511 0.422 -34.321 1.00 73.94 229 PHE A C 1
ATOM 1707 O O . PHE A 1 229 ? 7.365 0.025 -34.535 1.00 73.94 229 PHE A O 1
ATOM 1714 N N . ALA A 1 230 ? 9.410 0.643 -35.266 1.00 69.06 230 ALA A N 1
ATOM 1715 C CA . ALA A 1 230 ? 9.271 0.172 -36.630 1.00 69.06 230 ALA A CA 1
ATOM 1716 C C . ALA A 1 230 ? 10.362 -0.876 -36.867 1.00 69.06 230 ALA A C 1
ATOM 1718 O O . ALA A 1 230 ? 11.455 -0.736 -36.333 1.00 69.06 230 ALA A O 1
ATOM 1719 N N . GLY A 1 231 ? 10.048 -1.941 -37.598 1.00 64.38 231 GLY A N 1
ATOM 1720 C CA . GLY A 1 231 ? 11.040 -2.809 -38.226 1.00 64.38 231 GLY A CA 1
ATOM 1721 C C . GLY A 1 231 ? 11.474 -2.257 -39.589 1.00 64.38 231 GLY A C 1
ATOM 1722 O O . GLY A 1 231 ? 10.921 -1.247 -40.040 1.00 64.38 231 GLY A O 1
ATOM 1723 N N . PRO A 1 232 ? 12.424 -2.921 -40.271 1.00 61.31 232 PRO A N 1
ATOM 1724 C CA . PRO A 1 232 ? 12.861 -2.524 -41.605 1.00 61.31 232 PRO A CA 1
ATOM 1725 C C . PRO A 1 232 ? 11.673 -2.409 -42.573 1.00 61.31 232 PRO A C 1
ATOM 1727 O O . PRO A 1 232 ? 10.663 -3.110 -42.445 1.00 61.31 232 PRO A O 1
ATOM 1730 N N . ALA A 1 233 ? 11.798 -1.493 -43.539 1.00 55.75 233 ALA A N 1
ATOM 1731 C CA . ALA A 1 233 ? 10.704 -0.997 -44.381 1.00 55.75 233 ALA A CA 1
ATOM 1732 C C . ALA A 1 233 ? 9.898 -2.090 -45.115 1.00 55.75 233 ALA A C 1
ATOM 1734 O O . ALA A 1 233 ? 8.730 -1.870 -45.444 1.00 55.75 233 ALA A O 1
ATOM 1735 N N . GLU A 1 234 ? 10.492 -3.262 -45.345 1.00 54.31 234 GLU A N 1
ATOM 1736 C CA . GLU A 1 234 ? 9.868 -4.381 -46.056 1.00 54.31 234 GLU A CA 1
ATOM 1737 C C . GLU A 1 234 ? 8.919 -5.224 -45.180 1.00 54.31 234 GLU A C 1
ATOM 1739 O O . GLU A 1 234 ? 7.990 -5.826 -45.716 1.00 54.31 234 GLU A O 1
ATOM 1744 N N . GLU A 1 235 ? 9.056 -5.219 -43.844 1.00 55.50 235 GLU A N 1
ATOM 1745 C CA . GLU A 1 235 ? 8.283 -6.118 -42.964 1.00 55.50 235 GLU A CA 1
ATOM 1746 C C . GLU A 1 235 ? 7.103 -5.471 -42.215 1.00 55.50 235 GLU A C 1
ATOM 1748 O O . GLU A 1 235 ? 6.345 -6.177 -41.551 1.00 55.50 235 GLU A O 1
ATOM 1753 N N . ARG A 1 236 ? 6.900 -4.147 -42.307 1.00 58.53 236 ARG A N 1
ATOM 1754 C CA . ARG A 1 236 ? 5.800 -3.413 -41.627 1.00 58.53 236 ARG A CA 1
ATOM 1755 C C . ARG A 1 236 ? 5.566 -3.822 -40.157 1.00 58.53 236 ARG A C 1
ATOM 1757 O O . ARG A 1 236 ? 4.439 -3.741 -39.674 1.00 58.53 236 ARG A O 1
ATOM 1764 N N . ARG A 1 237 ? 6.596 -4.250 -39.416 1.00 61.19 237 ARG A N 1
ATOM 1765 C CA . ARG A 1 237 ? 6.449 -4.541 -37.983 1.00 61.19 237 ARG A CA 1
ATOM 1766 C C . ARG A 1 237 ? 6.365 -3.220 -37.231 1.00 61.19 237 ARG A C 1
ATOM 1768 O O . ARG A 1 237 ? 7.370 -2.541 -37.063 1.00 61.19 237 ARG A O 1
ATOM 1775 N N . LEU A 1 238 ? 5.163 -2.840 -36.818 1.00 67.75 238 LEU A N 1
ATOM 1776 C CA . LEU A 1 238 ? 4.904 -1.685 -35.974 1.00 67.75 238 LEU A CA 1
ATOM 1777 C C . LEU A 1 238 ? 4.489 -2.151 -34.586 1.00 67.75 238 LEU A C 1
ATOM 1779 O O . LEU A 1 238 ? 3.595 -2.987 -34.432 1.00 67.75 238 LEU A O 1
ATOM 1783 N N . ALA A 1 239 ? 5.125 -1.588 -33.567 1.00 71.38 239 ALA A N 1
ATOM 1784 C CA . ALA A 1 239 ? 4.648 -1.706 -32.205 1.00 71.38 239 ALA A CA 1
ATOM 1785 C C . ALA A 1 239 ? 4.650 -0.332 -31.537 1.00 71.38 239 ALA A C 1
ATOM 1787 O O . ALA A 1 239 ? 5.648 0.384 -31.528 1.00 71.38 239 ALA A O 1
ATOM 1788 N N . ARG A 1 240 ? 3.497 0.052 -31.002 1.00 74.44 240 ARG A N 1
ATOM 1789 C CA . ARG A 1 240 ? 3.263 1.358 -30.391 1.00 74.44 240 ARG A CA 1
ATOM 1790 C C . ARG A 1 240 ? 2.828 1.134 -28.957 1.00 74.44 240 ARG A C 1
ATOM 1792 O O . ARG A 1 240 ? 1.813 0.483 -28.708 1.00 74.44 240 ARG A O 1
ATOM 1799 N N . PHE A 1 241 ? 3.582 1.686 -28.019 1.00 74.12 241 PHE A N 1
ATOM 1800 C CA . PHE A 1 241 ? 3.351 1.511 -26.593 1.00 74.12 241 PHE A CA 1
ATOM 1801 C C . PHE A 1 241 ? 3.189 2.857 -25.913 1.00 74.12 241 PHE A C 1
ATOM 1803 O O . PHE A 1 241 ? 3.957 3.784 -26.149 1.00 74.12 241 PHE A O 1
ATOM 1810 N N . ARG A 1 242 ? 2.218 2.943 -25.011 1.00 78.06 242 ARG A N 1
ATOM 1811 C CA . ARG A 1 242 ? 2.136 4.033 -24.048 1.00 78.06 242 ARG A CA 1
ATOM 1812 C C . ARG A 1 242 ? 2.877 3.637 -22.780 1.00 78.06 242 ARG A C 1
ATOM 1814 O O . ARG A 1 242 ? 2.541 2.630 -22.154 1.00 78.06 242 ARG A O 1
ATOM 1821 N N . VAL A 1 243 ? 3.862 4.445 -22.427 1.00 77.38 243 VAL A N 1
ATOM 1822 C CA . VAL A 1 243 ? 4.686 4.355 -21.232 1.00 77.38 243 VAL A CA 1
ATOM 1823 C C . VAL A 1 243 ? 4.103 5.298 -20.178 1.00 77.38 243 VAL A C 1
ATOM 1825 O O . VAL A 1 243 ? 4.057 6.511 -20.404 1.00 77.38 243 VAL A O 1
ATOM 1828 N N . PRO A 1 244 ? 3.623 4.772 -19.045 1.00 77.75 244 PRO A N 1
ATOM 1829 C CA . PRO A 1 244 ? 3.144 5.612 -17.956 1.00 77.75 244 PRO A CA 1
ATOM 1830 C C . PRO A 1 244 ? 4.306 6.283 -17.213 1.00 77.75 244 PRO A C 1
ATOM 1832 O O . PRO A 1 244 ? 5.326 5.645 -16.942 1.00 77.75 244 PRO A O 1
ATOM 1835 N N . VAL A 1 245 ? 4.126 7.556 -16.846 1.00 80.75 245 VAL A N 1
ATOM 1836 C CA . VAL A 1 245 ? 5.116 8.337 -16.093 1.00 80.75 245 VAL A CA 1
ATOM 1837 C C . VAL A 1 245 ? 4.570 8.679 -14.710 1.00 80.75 245 VAL A C 1
ATOM 1839 O O . VAL A 1 245 ? 3.556 9.364 -14.561 1.00 80.75 245 VAL A O 1
ATOM 1842 N N . ILE A 1 246 ? 5.273 8.223 -13.677 1.00 83.81 246 ILE A N 1
ATOM 1843 C CA . ILE A 1 246 ? 4.887 8.400 -12.279 1.00 83.81 246 ILE A CA 1
ATOM 1844 C C . ILE A 1 246 ? 5.353 9.777 -11.823 1.00 83.81 246 ILE A C 1
ATOM 1846 O O . ILE A 1 246 ? 6.524 9.977 -11.512 1.00 83.81 246 ILE A O 1
ATOM 1850 N N . GLN A 1 247 ? 4.421 10.727 -11.757 1.00 81.69 247 GLN A N 1
ATOM 1851 C CA . GLN A 1 247 ? 4.721 12.145 -11.516 1.00 81.69 247 GLN A CA 1
ATOM 1852 C C . GLN A 1 247 ? 5.516 12.418 -10.238 1.00 81.69 247 GLN A C 1
ATOM 1854 O O . GLN A 1 247 ? 6.297 13.359 -10.186 1.00 81.69 247 GLN A O 1
ATOM 1859 N N . ARG A 1 248 ? 5.304 11.601 -9.205 1.00 84.31 248 ARG A N 1
ATOM 1860 C CA . ARG A 1 248 ? 6.004 11.689 -7.920 1.00 84.31 248 ARG A CA 1
ATOM 1861 C C . ARG A 1 248 ? 6.728 10.384 -7.598 1.00 84.31 248 ARG A C 1
ATOM 1863 O O . ARG A 1 248 ? 6.806 10.005 -6.447 1.00 84.31 248 ARG A O 1
ATOM 1870 N N . GLY A 1 249 ? 7.149 9.615 -8.595 1.00 85.50 249 GLY A N 1
ATOM 1871 C CA . GLY A 1 249 ? 7.830 8.348 -8.331 1.00 85.50 249 GLY A CA 1
ATOM 1872 C C . GLY A 1 249 ? 9.243 8.557 -7.798 1.00 85.50 249 GLY A C 1
ATOM 1873 O O . GLY A 1 249 ? 9.811 9.636 -7.940 1.00 85.50 249 GLY A O 1
ATOM 1874 N N . ILE A 1 250 ? 9.829 7.502 -7.238 1.00 87.31 250 ILE A N 1
ATOM 1875 C CA . ILE A 1 250 ? 11.256 7.466 -6.899 1.00 87.31 250 ILE A CA 1
ATOM 1876 C C . ILE A 1 250 ? 11.906 6.427 -7.815 1.00 87.31 250 ILE A C 1
ATOM 1878 O O . ILE A 1 250 ? 11.587 5.245 -7.669 1.00 87.31 250 ILE A O 1
ATOM 1882 N N . PRO A 1 251 ? 12.749 6.811 -8.789 1.00 86.38 251 PRO A N 1
ATOM 1883 C CA . PRO A 1 251 ? 13.436 5.836 -9.628 1.00 86.38 251 PRO A CA 1
ATOM 1884 C C . PRO A 1 251 ? 14.422 5.034 -8.770 1.00 86.38 251 PRO A C 1
ATOM 1886 O O . PRO A 1 251 ? 15.175 5.600 -7.979 1.00 86.38 251 PRO A O 1
ATOM 1889 N N . PHE A 1 252 ? 14.405 3.707 -8.897 1.00 87.62 252 PHE A N 1
ATOM 1890 C CA . PHE A 1 252 ? 15.312 2.849 -8.135 1.00 87.62 252 PHE A CA 1
ATOM 1891 C C . PHE A 1 252 ? 15.592 1.531 -8.846 1.00 87.62 252 PHE A C 1
ATOM 1893 O O . PHE A 1 252 ? 14.768 1.009 -9.598 1.00 87.62 252 PHE A O 1
ATOM 1900 N N . ARG A 1 253 ? 16.746 0.948 -8.546 1.00 86.88 253 ARG A N 1
ATOM 1901 C CA . ARG A 1 253 ? 17.056 -0.447 -8.841 1.00 86.88 253 ARG A CA 1
ATOM 1902 C C . ARG A 1 253 ? 17.022 -1.240 -7.553 1.00 86.88 253 ARG A C 1
ATOM 1904 O O . ARG A 1 253 ? 17.319 -0.716 -6.481 1.00 86.88 253 ARG A O 1
ATOM 1911 N N . ALA A 1 254 ? 16.668 -2.510 -7.659 1.00 87.06 254 ALA A N 1
ATOM 1912 C CA . ALA A 1 254 ? 16.773 -3.423 -6.540 1.00 87.06 254 ALA A CA 1
ATOM 1913 C C . ALA A 1 254 ? 17.565 -4.667 -6.930 1.00 87.06 254 ALA A C 1
ATOM 1915 O O . ALA A 1 254 ? 17.551 -5.123 -8.070 1.00 87.06 254 ALA A O 1
ATOM 1916 N N . SER A 1 255 ? 18.283 -5.217 -5.966 1.00 86.50 255 SER A N 1
ATOM 1917 C CA . SER A 1 255 ? 19.003 -6.476 -6.103 1.00 86.50 255 SER A CA 1
ATOM 1918 C C . SER A 1 255 ? 18.964 -7.231 -4.782 1.00 86.50 255 SER A C 1
ATOM 1920 O O . SER A 1 255 ? 18.559 -6.688 -3.754 1.00 86.50 255 SER A O 1
ATOM 1922 N N . VAL A 1 256 ? 19.347 -8.502 -4.814 1.00 87.06 256 VAL A N 1
ATOM 1923 C CA . VAL A 1 256 ? 19.463 -9.330 -3.613 1.00 87.06 256 VAL A CA 1
ATOM 1924 C C . VAL A 1 256 ? 20.930 -9.673 -3.418 1.00 87.06 256 VAL A C 1
ATOM 1926 O O . VAL A 1 256 ? 21.574 -10.175 -4.339 1.00 87.06 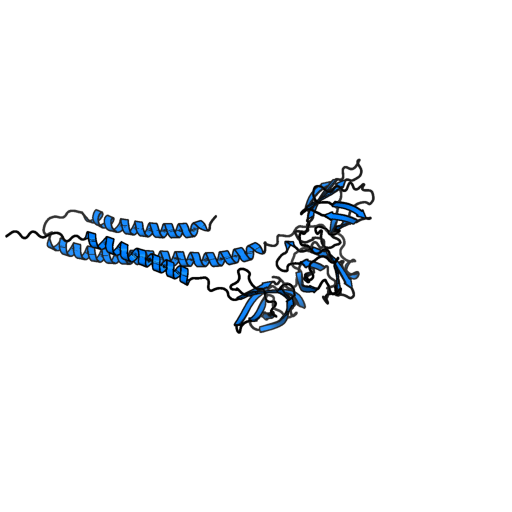256 VAL A O 1
ATOM 1929 N N . ARG A 1 257 ? 21.460 -9.418 -2.222 1.00 85.25 257 ARG A N 1
ATOM 1930 C CA . ARG A 1 257 ? 22.812 -9.820 -1.823 1.00 85.25 257 ARG A CA 1
ATOM 1931 C C . ARG A 1 257 ? 22.732 -10.511 -0.474 1.00 85.25 257 ARG A C 1
ATOM 1933 O O . ARG A 1 257 ? 22.149 -9.957 0.447 1.00 85.25 257 ARG A O 1
ATOM 1940 N N . GLU A 1 258 ? 23.299 -11.712 -0.364 1.00 84.88 258 GLU A N 1
ATOM 1941 C CA . GLU A 1 258 ? 23.316 -12.474 0.899 1.00 84.88 258 GLU A CA 1
ATOM 1942 C C . GLU A 1 258 ? 21.901 -12.639 1.504 1.00 84.88 258 GLU A C 1
ATOM 1944 O O . GLU A 1 258 ? 21.699 -12.468 2.701 1.00 84.88 258 GLU A O 1
ATOM 1949 N N . ALA A 1 259 ? 20.904 -12.924 0.651 1.00 83.94 259 ALA A N 1
ATOM 1950 C CA . ALA A 1 259 ? 19.475 -13.012 0.996 1.00 83.94 259 ALA A CA 1
ATOM 1951 C C . ALA A 1 259 ? 18.836 -11.719 1.553 1.00 83.94 259 ALA A C 1
ATOM 1953 O O . ALA A 1 259 ? 17.724 -11.753 2.084 1.00 83.94 259 ALA A O 1
ATOM 1954 N N . LYS A 1 260 ? 19.501 -10.568 1.399 1.00 85.25 260 LYS A N 1
ATOM 1955 C CA . LYS A 1 260 ? 19.004 -9.253 1.816 1.00 85.25 260 LYS A CA 1
ATOM 1956 C C . LYS A 1 260 ? 18.704 -8.359 0.626 1.00 85.25 260 LYS A C 1
ATOM 1958 O O . LYS A 1 260 ? 19.383 -8.412 -0.403 1.00 85.25 260 LYS A O 1
ATOM 1963 N N . LEU A 1 261 ? 17.681 -7.525 0.786 1.00 88.44 261 LEU A N 1
ATOM 1964 C CA . LEU A 1 261 ? 17.300 -6.535 -0.209 1.00 88.44 261 LEU A CA 1
ATOM 1965 C C . LEU A 1 261 ? 18.308 -5.382 -0.255 1.00 88.44 261 LEU A C 1
ATOM 1967 O O . LEU A 1 261 ? 18.577 -4.729 0.749 1.00 88.44 261 LEU A O 1
ATOM 1971 N N . MET A 1 262 ? 18.794 -5.089 -1.455 1.00 88.06 262 MET A N 1
ATOM 1972 C CA . MET A 1 262 ? 19.652 -3.951 -1.752 1.00 88.06 262 MET A CA 1
ATOM 1973 C C . MET A 1 262 ? 18.909 -3.025 -2.705 1.00 88.06 262 MET A C 1
ATOM 1975 O O . MET A 1 262 ? 18.428 -3.465 -3.749 1.00 88.06 262 MET A O 1
ATOM 1979 N N . LEU A 1 263 ? 18.826 -1.750 -2.360 1.00 87.81 263 LEU A N 1
ATOM 1980 C CA . LEU A 1 263 ? 18.281 -0.701 -3.206 1.00 87.81 263 LEU A CA 1
ATOM 1981 C C . LEU A 1 263 ? 19.436 0.144 -3.740 1.00 87.81 263 LEU A C 1
ATOM 1983 O O . LEU A 1 263 ? 20.436 0.369 -3.064 1.00 87.81 263 LEU A O 1
ATOM 1987 N N . ASP A 1 264 ? 19.290 0.614 -4.962 1.00 86.62 264 ASP A N 1
ATOM 1988 C CA . ASP A 1 264 ? 20.141 1.637 -5.543 1.00 86.62 264 ASP A CA 1
ATOM 1989 C C . ASP A 1 264 ? 19.211 2.738 -6.036 1.00 86.62 264 ASP A C 1
ATOM 1991 O O . ASP A 1 264 ? 18.401 2.532 -6.942 1.00 86.62 264 ASP A O 1
ATOM 1995 N N . VAL A 1 265 ? 19.239 3.861 -5.328 1.00 83.25 265 VAL A N 1
ATOM 1996 C CA . VAL A 1 265 ? 18.323 4.977 -5.536 1.00 83.25 265 VAL A CA 1
ATOM 1997 C C . VAL A 1 265 ? 19.145 6.143 -6.040 1.00 83.25 265 VAL A C 1
ATOM 1999 O O . VAL A 1 265 ? 20.039 6.633 -5.349 1.00 83.25 265 VAL A O 1
ATOM 2002 N N . GLU A 1 266 ? 18.826 6.595 -7.246 1.00 71.94 266 GLU A N 1
ATOM 2003 C CA . GLU A 1 266 ? 19.397 7.821 -7.778 1.00 71.94 266 GLU A CA 1
ATOM 2004 C C . GLU A 1 266 ? 18.724 8.982 -7.038 1.00 71.94 266 GLU A C 1
ATOM 2006 O O . GLU A 1 266 ? 17.526 9.224 -7.190 1.00 71.94 266 GLU A O 1
ATOM 2011 N N . LEU A 1 267 ? 19.477 9.610 -6.130 1.00 63.41 267 LEU A N 1
ATOM 2012 C CA . LEU A 1 267 ? 18.969 10.587 -5.167 1.00 63.41 267 LEU A CA 1
ATOM 2013 C C . LEU A 1 267 ? 18.207 11.724 -5.864 1.00 63.41 267 LEU A C 1
ATOM 2015 O O . LEU A 1 267 ? 18.798 12.624 -6.458 1.00 63.41 267 LEU A O 1
ATOM 2019 N N . MET A 1 268 ? 16.888 11.707 -5.698 1.00 60.91 268 MET A N 1
ATOM 2020 C CA . MET A 1 268 ? 15.982 12.834 -5.905 1.00 60.91 268 MET A CA 1
ATOM 2021 C C . MET A 1 268 ? 15.322 13.147 -4.555 1.00 60.91 268 MET A C 1
ATOM 2023 O O . MET A 1 268 ? 15.206 12.257 -3.713 1.00 60.91 268 MET A O 1
ATOM 2027 N N . GLU A 1 269 ? 14.887 14.390 -4.313 1.00 66.75 269 GLU A N 1
ATOM 2028 C CA . GLU A 1 269 ? 13.957 14.658 -3.202 1.00 66.75 269 GLU A CA 1
ATOM 2029 C C . GLU A 1 269 ? 12.734 13.747 -3.405 1.00 66.75 269 GLU A C 1
ATOM 2031 O O . GLU A 1 269 ? 12.100 13.842 -4.461 1.00 66.75 269 GLU A O 1
ATOM 2036 N N . PRO A 1 270 ? 12.444 12.793 -2.495 1.00 63.09 270 PRO A N 1
ATOM 2037 C CA . PRO A 1 270 ? 12.458 12.916 -1.029 1.00 63.09 270 PRO A CA 1
ATOM 2038 C C . PRO A 1 270 ? 13.542 12.124 -0.261 1.00 63.09 270 PRO A C 1
ATOM 2040 O O . PRO A 1 270 ? 14.217 11.246 -0.783 1.00 63.09 270 PRO A O 1
ATOM 2043 N N . THR A 1 271 ? 13.671 12.412 1.042 1.00 76.62 271 THR A N 1
ATOM 2044 C CA . THR A 1 271 ? 14.655 11.783 1.953 1.00 76.62 271 THR A CA 1
ATOM 2045 C C . THR A 1 271 ? 14.195 10.463 2.564 1.00 76.62 271 THR A C 1
ATOM 2047 O O . THR A 1 271 ? 15.023 9.686 3.033 1.00 76.62 271 THR A O 1
ATOM 2050 N N . HIS A 1 272 ? 12.891 10.196 2.559 1.00 84.31 272 HIS A N 1
ATOM 2051 C CA . HIS A 1 272 ? 12.296 8.974 3.086 1.00 84.31 272 HIS A CA 1
ATOM 2052 C C . HIS A 1 272 ? 11.320 8.393 2.075 1.00 84.31 272 HIS A C 1
ATOM 2054 O O . HIS A 1 272 ? 10.691 9.128 1.313 1.00 84.31 272 HIS A O 1
ATOM 2060 N N . ALA A 1 273 ? 11.183 7.072 2.092 1.00 87.50 273 ALA A N 1
ATOM 2061 C CA . ALA A 1 273 ? 10.234 6.378 1.246 1.00 87.50 273 ALA A CA 1
ATOM 2062 C C . ALA A 1 273 ? 9.645 5.158 1.944 1.00 87.50 273 ALA A C 1
ATOM 2064 O O . ALA A 1 273 ? 10.306 4.456 2.704 1.00 87.50 273 ALA A O 1
ATOM 2065 N N . SER A 1 274 ? 8.390 4.888 1.633 1.00 88.81 274 SER A N 1
ATOM 2066 C CA . SER A 1 274 ? 7.690 3.670 1.995 1.00 88.81 274 SER A CA 1
ATOM 2067 C C . SER A 1 274 ? 8.080 2.541 1.056 1.00 88.81 274 SER A C 1
ATOM 2069 O O . SER A 1 274 ? 7.935 2.665 -0.160 1.00 88.81 274 SER A O 1
ATOM 2071 N N . LEU A 1 275 ? 8.545 1.438 1.629 1.00 90.94 275 LEU A N 1
ATOM 2072 C CA . LEU A 1 275 ? 8.934 0.232 0.920 1.00 90.94 275 LEU A CA 1
ATOM 2073 C C . LEU A 1 275 ? 7.980 -0.907 1.254 1.00 90.94 275 LEU A C 1
ATOM 2075 O O . LEU A 1 275 ? 7.744 -1.206 2.423 1.00 90.94 275 LEU A O 1
ATOM 2079 N N . ASP A 1 276 ? 7.499 -1.588 0.222 1.00 89.69 276 ASP A N 1
ATOM 2080 C CA . ASP A 1 276 ? 6.695 -2.795 0.353 1.00 89.69 276 ASP A CA 1
ATOM 2081 C C . ASP A 1 276 ? 7.313 -3.929 -0.474 1.00 89.69 276 ASP A C 1
ATOM 2083 O O . ASP A 1 276 ? 7.685 -3.741 -1.635 1.00 89.69 276 ASP A O 1
ATOM 2087 N N . LEU A 1 277 ? 7.407 -5.120 0.116 1.00 89.12 277 LEU A N 1
ATOM 2088 C CA . LEU A 1 277 ? 7.900 -6.322 -0.552 1.00 89.12 277 LEU A CA 1
ATOM 2089 C C . LEU A 1 277 ? 6.745 -7.291 -0.788 1.00 89.12 277 LEU A C 1
ATOM 2091 O O . LEU A 1 277 ? 6.070 -7.729 0.151 1.00 89.12 277 LEU A O 1
ATOM 2095 N N . PHE A 1 278 ? 6.548 -7.648 -2.051 1.00 86.81 278 PHE A N 1
ATOM 2096 C CA . PHE A 1 278 ? 5.557 -8.621 -2.476 1.00 86.81 278 PHE A CA 1
ATOM 2097 C C . PHE A 1 278 ? 6.245 -9.853 -3.042 1.00 86.81 278 PHE A C 1
ATOM 2099 O O . PHE A 1 278 ? 7.089 -9.706 -3.910 1.00 86.81 278 PHE A O 1
ATOM 2106 N N . CYS A 1 279 ? 5.858 -11.057 -2.645 1.00 83.00 279 CYS A N 1
ATOM 2107 C CA . CYS A 1 279 ? 6.386 -12.291 -3.227 1.00 83.00 279 CYS A CA 1
ATOM 2108 C C . CYS A 1 279 ? 5.232 -13.223 -3.578 1.00 83.00 279 CYS A C 1
ATOM 2110 O O . CYS A 1 279 ? 4.291 -13.340 -2.795 1.00 83.00 279 CYS A O 1
ATOM 2112 N N . GLU A 1 280 ? 5.251 -13.810 -4.779 1.00 78.00 280 GLU A N 1
ATOM 2113 C CA . GLU A 1 280 ? 4.118 -14.595 -5.315 1.00 78.00 280 GLU A CA 1
ATOM 2114 C C . GLU A 1 280 ? 2.765 -13.849 -5.217 1.00 78.00 280 GLU A C 1
ATOM 2116 O O . GLU A 1 280 ? 1.719 -14.414 -4.899 1.00 78.00 280 GLU A O 1
ATOM 2121 N N . GLY A 1 281 ? 2.785 -12.525 -5.406 1.00 73.44 281 GLY A N 1
ATOM 2122 C CA . GLY A 1 281 ? 1.596 -11.672 -5.282 1.00 73.44 281 GLY A CA 1
ATOM 2123 C C . GLY A 1 281 ? 1.124 -11.391 -3.847 1.00 73.44 281 GLY A C 1
ATOM 2124 O O . GLY A 1 281 ? 0.112 -10.715 -3.671 1.00 73.44 281 GLY A O 1
ATOM 2125 N N . ARG A 1 282 ? 1.842 -11.852 -2.816 1.00 78.62 282 ARG A N 1
ATOM 2126 C CA . ARG A 1 282 ? 1.518 -11.624 -1.398 1.00 78.62 282 ARG A CA 1
ATOM 2127 C C . ARG A 1 282 ? 2.376 -10.530 -0.795 1.00 78.62 282 ARG A C 1
ATOM 2129 O O . ARG A 1 282 ? 3.576 -10.507 -1.023 1.00 78.62 282 ARG A O 1
ATOM 2136 N N . TRP A 1 283 ? 1.781 -9.669 0.025 1.00 84.19 283 TRP A N 1
ATOM 2137 C CA . TRP A 1 283 ? 2.508 -8.633 0.757 1.00 84.19 283 TRP A CA 1
ATOM 2138 C C . TRP A 1 283 ? 3.163 -9.214 2.014 1.00 84.19 283 TRP A C 1
ATOM 2140 O O . TRP A 1 283 ? 2.477 -9.498 2.998 1.00 84.19 283 TRP A O 1
ATOM 2150 N N . ILE A 1 284 ? 4.480 -9.415 1.973 1.00 84.94 284 ILE A N 1
ATOM 2151 C CA . ILE A 1 284 ? 5.209 -10.127 3.035 1.00 84.94 284 ILE A CA 1
ATOM 2152 C C . ILE A 1 284 ? 5.963 -9.200 3.988 1.00 84.94 284 ILE A C 1
ATOM 2154 O O . ILE A 1 284 ? 6.294 -9.618 5.099 1.00 84.94 284 ILE A O 1
ATOM 2158 N N . TYR A 1 285 ? 6.233 -7.960 3.569 1.00 89.31 285 TYR A N 1
ATOM 2159 C CA . TYR A 1 285 ? 6.999 -7.003 4.362 1.00 89.31 285 TYR A CA 1
ATOM 2160 C C . TYR A 1 285 ? 6.661 -5.550 4.015 1.00 89.31 285 TYR A C 1
ATOM 2162 O O . TYR A 1 285 ? 6.386 -5.232 2.855 1.00 89.31 285 TYR A O 1
ATOM 2170 N N . ALA A 1 286 ? 6.720 -4.672 5.016 1.00 88.69 286 ALA A N 1
ATOM 2171 C CA . ALA A 1 286 ? 6.548 -3.231 4.882 1.00 88.69 286 ALA A CA 1
ATOM 2172 C C . ALA A 1 286 ? 7.557 -2.498 5.773 1.00 88.69 286 ALA A C 1
ATOM 2174 O O . ALA A 1 286 ? 7.776 -2.897 6.915 1.00 88.69 286 ALA A O 1
ATOM 2175 N N . ALA A 1 287 ? 8.151 -1.427 5.259 1.00 89.75 287 ALA A N 1
ATOM 2176 C CA . ALA A 1 287 ? 9.058 -0.567 6.009 1.00 89.75 287 ALA A CA 1
ATOM 2177 C C . ALA A 1 287 ? 9.051 0.866 5.473 1.00 89.75 287 ALA A C 1
ATOM 2179 O O . ALA A 1 287 ? 8.469 1.162 4.424 1.00 89.75 287 ALA A O 1
ATOM 2180 N N . THR A 1 288 ? 9.758 1.732 6.192 1.00 86.56 288 THR A N 1
ATOM 2181 C CA . THR A 1 288 ? 10.193 3.037 5.704 1.00 86.56 288 THR A CA 1
ATOM 2182 C C . THR A 1 288 ? 11.709 3.043 5.646 1.00 86.56 288 THR A C 1
ATOM 2184 O O . THR A 1 288 ? 12.378 2.636 6.593 1.00 86.56 288 THR A O 1
ATOM 2187 N N . VAL A 1 289 ? 12.249 3.479 4.515 1.00 86.50 289 VAL A N 1
ATOM 2188 C CA . VAL A 1 289 ? 13.686 3.565 4.269 1.00 86.50 289 VAL A CA 1
ATOM 2189 C C . VAL A 1 289 ? 14.123 5.025 4.269 1.00 86.50 289 VAL A C 1
ATOM 2191 O O . VAL A 1 289 ? 13.428 5.890 3.730 1.00 86.50 289 VAL A O 1
ATOM 2194 N N . ASN A 1 290 ? 15.268 5.305 4.893 1.00 84.12 290 ASN A N 1
ATOM 2195 C CA . ASN A 1 290 ? 15.957 6.582 4.746 1.00 84.12 290 ASN A CA 1
ATOM 2196 C C . ASN A 1 290 ? 16.855 6.504 3.510 1.00 84.12 290 ASN A C 1
ATOM 2198 O O . ASN A 1 290 ? 17.757 5.677 3.451 1.00 84.12 290 ASN A O 1
ATOM 2202 N N . LEU A 1 291 ? 16.591 7.360 2.527 1.00 82.12 291 LEU A N 1
ATOM 2203 C CA . LEU A 1 291 ? 17.306 7.381 1.255 1.00 82.12 291 LEU A CA 1
ATOM 2204 C C . LEU A 1 291 ? 18.617 8.182 1.330 1.00 82.12 291 LEU A C 1
ATOM 2206 O O . LEU A 1 291 ? 19.457 8.051 0.446 1.00 82.12 291 LEU A O 1
ATOM 2210 N N . ARG A 1 292 ? 18.816 9.014 2.367 1.00 74.69 292 ARG A N 1
ATOM 2211 C CA . ARG A 1 292 ? 20.006 9.879 2.504 1.00 74.69 292 ARG A CA 1
ATOM 2212 C C . ARG A 1 292 ? 21.223 9.196 3.106 1.00 74.69 292 ARG A C 1
ATOM 2214 O O . ARG A 1 292 ? 22.341 9.587 2.787 1.00 74.69 292 ARG A O 1
ATOM 2221 N N . ASP A 1 293 ? 21.023 8.211 3.971 1.00 62.06 293 ASP A N 1
ATOM 2222 C CA . ASP A 1 293 ? 22.109 7.672 4.798 1.00 62.06 293 ASP A CA 1
ATOM 2223 C C . ASP A 1 293 ? 23.059 6.750 4.012 1.00 62.06 293 ASP A C 1
ATOM 2225 O O . ASP A 1 293 ? 23.992 6.188 4.582 1.00 62.06 293 ASP A O 1
ATOM 2229 N N . GLY A 1 294 ? 22.829 6.548 2.706 1.00 54.66 294 GLY A N 1
ATOM 2230 C CA . GLY A 1 294 ? 23.598 5.620 1.867 1.00 54.66 294 GLY A CA 1
ATOM 2231 C C . GLY A 1 294 ? 23.419 4.148 2.262 1.00 54.66 294 GLY A C 1
ATOM 2232 O O . GLY A 1 294 ? 23.828 3.254 1.525 1.00 54.66 294 GLY A O 1
ATOM 2233 N N . THR A 1 295 ? 22.750 3.879 3.385 1.00 54.28 295 THR A N 1
ATOM 2234 C CA . THR A 1 295 ? 22.255 2.578 3.826 1.00 54.28 295 THR A CA 1
ATOM 2235 C C . THR A 1 295 ? 20.997 2.222 3.044 1.00 54.28 295 THR A C 1
ATOM 2237 O O . THR A 1 295 ? 19.930 1.954 3.592 1.00 54.28 295 THR A O 1
ATOM 2240 N N . ASN A 1 296 ? 21.133 2.129 1.723 1.00 60.66 296 ASN A N 1
ATOM 2241 C CA . ASN A 1 296 ? 20.100 1.606 0.833 1.00 60.66 296 ASN A CA 1
ATOM 2242 C C . ASN A 1 296 ? 19.936 0.074 0.993 1.00 60.66 296 ASN A C 1
ATOM 2244 O O . ASN A 1 296 ? 19.642 -0.649 0.044 1.00 60.66 296 ASN A O 1
ATOM 2248 N N . HIS A 1 297 ? 20.204 -0.457 2.184 1.00 65.56 297 HIS A N 1
ATOM 2249 C CA . HIS A 1 297 ? 20.287 -1.878 2.505 1.00 65.56 297 HIS A CA 1
ATOM 2250 C C . HIS A 1 297 ? 19.380 -2.131 3.701 1.00 65.56 297 HIS A C 1
ATOM 2252 O O . HIS A 1 297 ? 19.864 -2.341 4.817 1.00 65.56 297 HIS A O 1
ATOM 2258 N N . PRO A 1 298 ? 18.057 -2.009 3.518 1.00 69.12 298 PRO A N 1
ATOM 2259 C CA . PRO A 1 298 ? 17.157 -2.344 4.597 1.00 69.12 298 PRO A CA 1
ATOM 2260 C C . PRO A 1 298 ? 17.376 -3.829 4.924 1.00 69.12 298 PRO A C 1
ATOM 2262 O O . PRO A 1 298 ? 17.514 -4.648 4.013 1.00 69.12 298 PRO A O 1
ATOM 2265 N N . ASP A 1 299 ? 17.456 -4.173 6.212 1.00 77.94 299 ASP A N 1
ATOM 2266 C CA . ASP A 1 299 ? 17.686 -5.553 6.663 1.00 77.94 299 ASP A CA 1
ATOM 2267 C C . ASP A 1 299 ? 16.414 -6.395 6.477 1.00 77.94 299 ASP A C 1
ATOM 2269 O O . ASP A 1 299 ? 15.743 -6.802 7.422 1.00 77.94 299 ASP A O 1
ATOM 2273 N N . ILE A 1 300 ? 16.019 -6.550 5.214 1.00 83.38 300 ILE A N 1
ATOM 2274 C CA . ILE A 1 300 ? 14.783 -7.180 4.780 1.00 83.38 300 ILE A CA 1
ATOM 2275 C C . ILE A 1 300 ? 15.168 -8.515 4.160 1.00 83.38 300 ILE A C 1
ATOM 2277 O O . ILE A 1 300 ? 15.787 -8.523 3.088 1.00 83.38 300 ILE A O 1
ATOM 2281 N N . PRO A 1 301 ? 14.801 -9.635 4.801 1.00 82.69 301 PRO A N 1
ATOM 2282 C CA . PRO A 1 301 ? 15.022 -10.945 4.223 1.00 82.69 301 PRO A CA 1
ATOM 2283 C C . PRO A 1 301 ? 14.167 -11.089 2.963 1.00 82.69 301 PRO A C 1
ATOM 2285 O O . PRO A 1 301 ? 12.954 -10.859 2.986 1.00 82.69 301 PRO A O 1
ATOM 2288 N N . VAL A 1 302 ? 14.804 -11.476 1.861 1.00 84.25 302 VAL A N 1
ATOM 2289 C CA . VAL A 1 302 ? 14.125 -11.761 0.596 1.00 84.25 302 VAL A CA 1
ATOM 2290 C C . VAL A 1 302 ? 14.064 -13.277 0.417 1.00 84.25 302 VAL A C 1
ATOM 2292 O O . VAL A 1 302 ? 15.115 -13.909 0.323 1.00 84.25 302 VAL A O 1
ATOM 2295 N N . PRO A 1 303 ? 12.863 -13.881 0.376 1.00 82.69 303 PRO A N 1
ATOM 2296 C CA . PRO A 1 303 ? 12.722 -15.302 0.071 1.00 82.69 303 PRO A CA 1
ATOM 2297 C C . PRO A 1 303 ? 13.244 -15.645 -1.336 1.00 82.69 303 PRO A C 1
ATOM 2299 O O . PRO A 1 303 ? 13.271 -14.789 -2.212 1.00 82.69 303 PRO A O 1
ATOM 2302 N N . GLU A 1 304 ? 13.578 -16.914 -1.582 1.00 79.44 304 GLU A N 1
ATOM 2303 C CA . GLU A 1 304 ? 14.109 -17.409 -2.875 1.00 79.44 304 GLU A CA 1
ATOM 2304 C C . GLU A 1 304 ? 13.104 -17.368 -4.041 1.00 79.44 304 GLU A C 1
ATOM 2306 O O . GLU A 1 304 ? 13.455 -17.551 -5.208 1.00 79.44 304 GLU A O 1
ATOM 2311 N N . GLN A 1 305 ? 11.831 -17.146 -3.731 1.00 79.75 305 GLN A N 1
ATOM 2312 C CA . GLN A 1 305 ? 10.762 -17.047 -4.714 1.00 79.75 305 GLN A CA 1
ATOM 2313 C C . GLN A 1 305 ? 10.759 -15.684 -5.418 1.00 79.75 305 GLN A C 1
ATOM 2315 O O . GLN A 1 305 ? 11.410 -14.724 -5.006 1.00 79.75 305 GLN A O 1
ATOM 2320 N N . GLN A 1 306 ? 9.971 -15.566 -6.482 1.00 81.38 306 GLN A N 1
ATOM 2321 C CA . GLN A 1 306 ? 9.910 -14.323 -7.231 1.00 81.38 306 GLN A CA 1
ATOM 2322 C C . GLN A 1 306 ? 9.218 -13.208 -6.447 1.00 81.38 306 GLN A C 1
ATOM 2324 O O . GLN A 1 306 ? 8.055 -13.319 -6.037 1.00 81.38 306 GLN A O 1
ATOM 2329 N N . CYS A 1 307 ? 9.943 -12.105 -6.291 1.00 84.19 307 CYS A N 1
ATOM 2330 C CA . CYS A 1 307 ? 9.537 -10.980 -5.470 1.00 84.19 307 CYS A CA 1
ATOM 2331 C C . CYS A 1 307 ? 9.556 -9.666 -6.256 1.00 84.19 307 CYS A C 1
ATOM 2333 O O . CYS A 1 307 ? 10.360 -9.454 -7.158 1.00 84.19 307 CYS A O 1
ATOM 2335 N N . ARG A 1 308 ? 8.666 -8.753 -5.884 1.00 86.25 308 ARG A N 1
ATOM 2336 C CA . ARG A 1 308 ? 8.537 -7.392 -6.385 1.00 86.25 308 ARG A CA 1
ATOM 2337 C C . ARG A 1 308 ? 8.679 -6.431 -5.217 1.00 86.25 308 ARG A C 1
ATOM 2339 O O . ARG A 1 308 ? 7.942 -6.522 -4.238 1.00 86.25 308 ARG A O 1
ATOM 2346 N N . VAL A 1 309 ? 9.578 -5.478 -5.365 1.00 88.38 309 VAL A N 1
ATOM 2347 C CA . VAL A 1 309 ? 9.771 -4.360 -4.448 1.00 88.38 309 VAL A CA 1
ATOM 2348 C C . VAL A 1 309 ? 8.970 -3.182 -4.972 1.00 88.38 309 VAL A C 1
ATOM 2350 O O . VAL A 1 309 ? 8.984 -2.914 -6.172 1.00 88.38 309 VAL A O 1
ATOM 2353 N N . GLN A 1 310 ? 8.276 -2.478 -4.091 1.00 89.38 310 GLN A N 1
ATOM 2354 C CA . GLN A 1 310 ? 7.550 -1.258 -4.411 1.00 89.38 310 GLN A CA 1
ATOM 2355 C C . GLN A 1 310 ? 8.044 -0.135 -3.503 1.00 89.38 310 GLN A C 1
ATOM 2357 O O . GLN A 1 310 ? 8.099 -0.316 -2.289 1.00 89.38 310 GLN A O 1
ATOM 2362 N N . LEU A 1 311 ? 8.396 1.008 -4.091 1.00 88.25 311 LEU A N 1
ATOM 2363 C CA . LEU A 1 311 ? 8.882 2.187 -3.382 1.00 88.25 311 LEU A CA 1
ATOM 2364 C C . LEU A 1 311 ? 7.937 3.364 -3.635 1.00 88.25 311 LEU A C 1
ATOM 2366 O O . LEU A 1 311 ? 7.486 3.584 -4.761 1.00 88.25 311 LEU A O 1
ATOM 2370 N N . ARG A 1 312 ? 7.591 4.099 -2.577 1.00 87.12 312 ARG A N 1
ATOM 2371 C CA . ARG A 1 312 ? 6.627 5.204 -2.617 1.00 87.12 312 ARG A CA 1
ATOM 2372 C C . ARG A 1 312 ? 7.146 6.378 -1.790 1.00 87.12 312 ARG A C 1
ATOM 2374 O O . ARG A 1 312 ? 7.514 6.154 -0.641 1.00 87.12 312 ARG A O 1
ATOM 2381 N N . PRO A 1 313 ? 7.127 7.624 -2.288 1.00 85.50 313 PRO A N 1
ATOM 2382 C CA . PRO A 1 313 ? 7.407 8.786 -1.438 1.00 85.50 313 PRO A CA 1
ATOM 2383 C C . PRO A 1 313 ? 6.297 9.037 -0.407 1.00 85.50 313 PRO A C 1
ATOM 2385 O O . PRO A 1 313 ? 6.526 9.670 0.614 1.00 85.50 313 PRO A O 1
ATOM 2388 N N . ASP A 1 314 ? 5.085 8.568 -0.707 1.00 83.25 314 ASP A N 1
ATOM 2389 C CA . ASP A 1 314 ? 3.862 8.825 0.035 1.00 83.25 314 ASP A CA 1
ATOM 2390 C C . ASP A 1 314 ? 3.235 7.468 0.402 1.00 83.25 314 ASP A C 1
ATOM 2392 O O . ASP A 1 314 ? 2.852 6.713 -0.504 1.00 83.25 314 ASP A O 1
ATOM 2396 N N . PRO A 1 315 ? 3.124 7.129 1.699 1.00 77.00 315 PRO A N 1
ATOM 2397 C CA . PRO A 1 315 ? 2.559 5.857 2.141 1.00 77.00 315 PRO A CA 1
ATOM 2398 C C . PRO A 1 315 ? 1.073 5.692 1.782 1.00 77.00 315 PRO A C 1
ATOM 2400 O O . PRO A 1 315 ? 0.577 4.559 1.769 1.00 77.00 315 PRO A O 1
ATOM 2403 N N . PHE A 1 316 ? 0.364 6.777 1.461 1.00 74.88 316 PHE A N 1
ATOM 2404 C CA . PHE A 1 316 ? -1.067 6.783 1.152 1.00 74.88 316 PHE A CA 1
ATOM 2405 C C . PHE A 1 316 ? -1.362 6.623 -0.341 1.00 74.88 316 PHE A C 1
ATOM 2407 O O . PHE A 1 316 ? -2.447 6.172 -0.719 1.00 74.88 316 PHE A O 1
ATOM 2414 N N . SER A 1 317 ? -0.402 6.960 -1.205 1.00 73.69 317 SER A N 1
ATOM 2415 C CA . SER A 1 317 ? -0.611 6.974 -2.649 1.00 73.69 317 SER A CA 1
ATOM 2416 C C . SER A 1 317 ? -0.002 5.751 -3.327 1.00 73.69 317 SER A C 1
ATOM 2418 O O . SER A 1 317 ? 1.204 5.521 -3.311 1.00 73.69 317 SER A O 1
ATOM 2420 N N . LEU A 1 318 ? -0.848 4.955 -3.982 1.00 70.31 318 LEU A N 1
ATOM 2421 C CA . LEU A 1 318 ? -0.383 3.940 -4.934 1.00 70.31 318 LEU A CA 1
ATOM 2422 C C . LEU A 1 318 ? 0.036 4.567 -6.271 1.00 70.31 318 LEU A C 1
ATOM 2424 O O . LEU A 1 318 ? 0.743 3.927 -7.046 1.00 70.31 318 LEU A O 1
ATOM 2428 N N . GLU A 1 319 ? -0.382 5.806 -6.538 1.00 71.88 319 GLU A N 1
ATOM 2429 C CA . GLU A 1 319 ? -0.098 6.517 -7.786 1.00 71.88 319 GLU A CA 1
ATOM 2430 C C . GLU A 1 319 ? 1.321 7.059 -7.866 1.00 71.88 319 GLU A C 1
ATOM 2432 O O . GLU A 1 319 ? 1.803 7.339 -8.958 1.00 71.88 319 GLU A O 1
ATOM 2437 N N . SER A 1 320 ? 2.009 7.153 -6.732 1.00 79.44 320 SER A N 1
ATOM 2438 C CA . SER A 1 320 ? 3.419 7.525 -6.645 1.00 79.44 320 SER A CA 1
ATOM 2439 C C . SER A 1 320 ? 4.359 6.313 -6.605 1.00 79.44 320 SER A C 1
ATOM 2441 O O . SER A 1 320 ? 5.562 6.470 -6.412 1.00 79.44 320 SER A O 1
ATOM 2443 N N . ALA A 1 321 ? 3.832 5.098 -6.779 1.00 83.00 321 ALA A N 1
ATOM 2444 C CA . ALA A 1 321 ? 4.598 3.878 -6.592 1.00 83.00 321 ALA A CA 1
ATOM 2445 C C . ALA A 1 321 ? 5.413 3.460 -7.813 1.00 83.00 321 ALA A C 1
ATOM 2447 O O . ALA A 1 321 ? 4.853 3.081 -8.844 1.00 83.00 321 ALA A O 1
ATOM 2448 N N . THR A 1 322 ? 6.731 3.404 -7.649 1.00 85.75 322 THR A N 1
ATOM 2449 C CA . THR A 1 322 ? 7.635 2.687 -8.551 1.00 85.75 322 THR A CA 1
ATOM 2450 C C . THR A 1 322 ? 7.776 1.237 -8.084 1.00 85.75 322 THR A C 1
ATOM 2452 O O . THR A 1 322 ? 7.738 0.956 -6.887 1.00 85.75 322 THR A O 1
ATOM 2455 N N . SER A 1 323 ? 7.899 0.284 -9.011 1.00 84.69 323 SER A N 1
ATOM 2456 C CA . SER A 1 323 ? 7.995 -1.145 -8.700 1.00 84.69 323 SER A CA 1
ATOM 2457 C C . SER A 1 323 ? 9.112 -1.820 -9.483 1.00 84.69 323 SER A C 1
ATOM 2459 O O . SER A 1 323 ? 9.139 -1.759 -10.709 1.00 84.69 323 SER A O 1
ATOM 2461 N N . PHE A 1 324 ? 9.973 -2.550 -8.785 1.00 82.38 324 PHE A N 1
ATOM 2462 C CA . PHE A 1 324 ? 11.064 -3.322 -9.363 1.00 82.38 324 PHE A CA 1
ATOM 2463 C C . PHE A 1 324 ? 10.840 -4.812 -9.099 1.00 82.38 324 PHE A C 1
ATOM 2465 O O . PHE A 1 324 ? 10.557 -5.218 -7.971 1.00 82.38 324 PHE A O 1
ATOM 2472 N N . LEU A 1 325 ? 10.965 -5.640 -10.133 1.00 79.94 325 LEU A N 1
ATOM 2473 C CA . LEU A 1 325 ? 10.895 -7.092 -10.005 1.00 79.94 325 LEU A CA 1
ATOM 2474 C C . LEU A 1 325 ? 12.292 -7.646 -9.730 1.00 79.94 325 LEU A C 1
ATOM 2476 O O . LEU A 1 325 ? 13.192 -7.474 -10.546 1.00 79.94 325 LEU A O 1
ATOM 2480 N N . LEU A 1 326 ? 12.470 -8.317 -8.598 1.00 79.50 326 LEU A N 1
ATOM 2481 C CA . LEU A 1 326 ? 13.737 -8.954 -8.273 1.00 79.50 326 LEU A CA 1
ATOM 2482 C C . LEU A 1 326 ? 13.964 -10.148 -9.209 1.00 79.50 326 LEU A C 1
ATOM 2484 O O . LEU A 1 326 ? 13.024 -10.916 -9.456 1.00 79.50 326 LEU A O 1
ATOM 2488 N N . PRO A 1 327 ? 15.189 -10.320 -9.735 1.00 69.25 327 PRO A N 1
ATOM 2489 C CA . PRO A 1 327 ? 15.522 -11.532 -10.462 1.00 69.25 327 PRO A CA 1
ATOM 2490 C C . PRO A 1 327 ? 15.351 -12.739 -9.524 1.00 69.25 327 PRO A C 1
ATOM 2492 O O . PRO A 1 327 ? 15.667 -12.619 -8.335 1.00 69.25 327 PRO A O 1
ATOM 2495 N N . PRO A 1 328 ? 14.858 -13.889 -10.020 1.00 64.56 328 PRO A N 1
ATOM 2496 C CA . PRO A 1 328 ? 14.892 -15.120 -9.238 1.00 64.56 328 PRO A CA 1
ATOM 2497 C C . PRO A 1 328 ? 16.336 -15.399 -8.808 1.00 64.56 328 PRO A C 1
ATOM 2499 O O . PRO A 1 328 ? 17.277 -15.119 -9.561 1.00 64.56 328 PRO A O 1
ATOM 2502 N N . THR A 1 329 ? 16.528 -15.928 -7.601 1.00 61.62 329 THR A N 1
ATOM 2503 C CA . THR A 1 329 ? 17.848 -16.400 -7.173 1.00 61.62 329 THR A CA 1
ATOM 2504 C C . THR A 1 329 ? 18.318 -17.492 -8.147 1.00 61.62 329 THR A C 1
ATOM 2506 O O . THR A 1 329 ? 17.504 -18.164 -8.778 1.00 61.62 329 THR A O 1
ATOM 2509 N N . MET A 1 330 ? 19.634 -17.646 -8.358 1.00 48.72 330 MET A N 1
ATOM 2510 C CA . MET A 1 330 ? 20.171 -18.520 -9.425 1.00 48.72 330 MET A CA 1
ATOM 2511 C C . MET A 1 330 ? 19.675 -19.980 -9.365 1.00 48.72 330 MET A C 1
ATOM 2513 O O . MET A 1 330 ? 19.729 -20.681 -10.369 1.00 48.72 330 MET A O 1
ATOM 2517 N N . GLU A 1 331 ? 19.144 -20.425 -8.227 1.00 46.97 331 GLU A N 1
ATOM 2518 C CA . GLU A 1 331 ? 18.576 -21.762 -8.042 1.00 46.97 331 GLU A CA 1
ATOM 2519 C C . GLU A 1 331 ? 17.181 -21.929 -8.691 1.00 46.97 331 GLU A C 1
ATOM 2521 O O . GLU A 1 331 ? 16.842 -23.014 -9.160 1.00 46.97 331 GLU A O 1
ATOM 2526 N N . THR A 1 332 ? 16.393 -20.855 -8.833 1.00 44.88 332 THR A N 1
ATOM 2527 C CA . THR A 1 332 ? 15.024 -20.887 -9.392 1.00 44.88 332 THR A CA 1
ATOM 2528 C C . THR A 1 332 ? 14.963 -20.746 -10.920 1.00 44.88 332 THR A C 1
ATOM 2530 O O . THR A 1 332 ? 13.934 -21.061 -11.522 1.00 44.88 332 THR A O 1
ATOM 2533 N N . GLN A 1 333 ? 16.042 -20.312 -11.588 1.00 41.59 333 GLN A N 1
ATOM 2534 C CA . GLN A 1 333 ? 16.065 -20.130 -13.053 1.00 41.59 333 GLN A CA 1
ATOM 2535 C C . GLN A 1 333 ? 15.945 -21.441 -13.850 1.00 41.59 333 GLN A C 1
ATOM 2537 O O . GLN A 1 333 ? 15.590 -21.406 -15.025 1.00 41.59 333 GLN A O 1
ATOM 2542 N N . ALA A 1 334 ? 16.183 -22.598 -13.228 1.00 41.56 334 ALA A N 1
ATOM 2543 C CA . ALA A 1 334 ? 16.146 -23.891 -13.909 1.00 41.56 334 ALA A CA 1
ATOM 2544 C C . ALA A 1 334 ? 14.728 -24.458 -14.148 1.00 41.56 334 ALA A C 1
ATOM 2546 O O . ALA A 1 334 ? 14.599 -25.445 -14.869 1.00 41.56 334 ALA A O 1
ATOM 2547 N N . LEU A 1 335 ? 13.668 -23.876 -13.562 1.00 40.28 335 LEU A N 1
ATOM 2548 C CA . LEU A 1 335 ? 12.350 -24.534 -13.478 1.00 40.28 335 LEU A CA 1
ATOM 2549 C C . LEU A 1 335 ? 11.188 -23.877 -14.240 1.00 40.28 335 LEU A C 1
ATOM 2551 O O . LEU A 1 335 ? 10.158 -24.526 -14.408 1.00 40.28 335 LEU A O 1
ATOM 2555 N N . HIS A 1 336 ? 11.316 -22.646 -14.738 1.00 40.75 336 HIS A N 1
ATOM 2556 C CA . HIS A 1 336 ? 10.195 -21.950 -15.387 1.00 40.75 336 HIS A CA 1
ATOM 2557 C C . HIS A 1 336 ? 10.471 -21.634 -16.859 1.00 40.75 336 HIS A C 1
ATOM 2559 O O . HIS A 1 336 ? 10.768 -20.502 -17.238 1.00 40.75 336 HIS A O 1
ATOM 2565 N N . GLY A 1 337 ? 10.347 -22.668 -17.694 1.00 32.97 337 GLY A N 1
ATOM 2566 C CA . GLY A 1 337 ? 10.189 -22.530 -19.139 1.00 32.97 337 GLY A CA 1
ATOM 2567 C C . GLY A 1 337 ? 8.745 -22.167 -19.508 1.00 32.97 337 GLY A C 1
ATOM 2568 O O . GLY A 1 337 ? 7.822 -22.845 -19.076 1.00 32.97 337 GLY A O 1
ATOM 2569 N N . LEU A 1 338 ? 8.608 -21.088 -20.290 1.00 42.34 338 LEU A N 1
ATOM 2570 C CA . LEU A 1 338 ? 7.502 -20.714 -21.191 1.00 42.34 338 LEU A CA 1
ATOM 2571 C C . LEU A 1 338 ? 6.074 -21.173 -20.835 1.00 42.34 338 LEU A C 1
ATOM 2573 O O . LEU A 1 338 ? 5.694 -22.259 -21.252 1.00 42.34 338 LEU A O 1
ATOM 2577 N N . GLU A 1 339 ? 5.237 -20.285 -20.277 1.00 30.03 339 GLU A N 1
ATOM 2578 C CA . GLU A 1 339 ? 3.777 -20.303 -20.520 1.00 30.03 339 GLU A CA 1
ATOM 2579 C C . GLU A 1 339 ? 3.155 -18.884 -20.532 1.00 30.03 339 GLU A C 1
ATOM 2581 O O . GLU A 1 339 ? 3.613 -17.965 -19.846 1.00 30.03 339 GLU A O 1
ATOM 2586 N N . ASP A 1 340 ? 2.120 -18.734 -21.370 1.00 29.89 340 ASP A N 1
ATOM 2587 C CA . ASP A 1 340 ? 1.466 -17.507 -21.855 1.00 29.89 340 ASP A CA 1
ATOM 2588 C C . ASP A 1 340 ? 0.716 -16.647 -20.803 1.00 29.89 340 ASP A C 1
ATOM 2590 O O . ASP A 1 340 ? 0.220 -17.145 -19.788 1.00 29.89 340 ASP A O 1
ATOM 2594 N N . PRO A 1 341 ? 0.536 -15.328 -21.050 1.00 33.94 341 PRO A N 1
ATOM 2595 C CA . PRO A 1 341 ? -0.028 -14.400 -20.072 1.00 33.94 341 PRO A CA 1
ATOM 2596 C C . PRO A 1 341 ? -1.569 -14.319 -20.084 1.00 33.94 341 PRO A C 1
ATOM 2598 O O . PRO A 1 341 ? -2.174 -13.694 -20.957 1.00 33.94 341 PRO A O 1
ATOM 2601 N N . ILE A 1 342 ? -2.211 -14.814 -19.022 1.00 29.30 342 ILE A N 1
ATOM 2602 C CA . ILE A 1 342 ? -3.649 -14.625 -18.741 1.00 29.30 342 ILE A CA 1
ATOM 2603 C C . ILE A 1 342 ? -3.856 -13.471 -17.739 1.00 29.30 342 ILE A C 1
ATOM 2605 O O . ILE A 1 342 ? -3.086 -13.274 -16.801 1.00 29.30 342 ILE A O 1
ATOM 2609 N N . ALA A 1 343 ? -4.888 -12.653 -17.968 1.00 30.67 343 ALA A N 1
ATOM 2610 C CA . ALA A 1 343 ? -5.214 -11.464 -17.179 1.00 30.67 343 ALA A CA 1
ATOM 2611 C C . ALA A 1 343 ? -5.909 -11.784 -15.840 1.00 30.67 343 ALA A C 1
ATOM 2613 O O . ALA A 1 343 ? -6.714 -12.707 -15.757 1.00 30.67 343 ALA A O 1
ATOM 2614 N N . LEU A 1 344 ? -5.662 -10.955 -14.817 1.00 32.91 344 LEU A N 1
ATOM 2615 C CA . LEU A 1 344 ? -6.302 -11.039 -13.498 1.00 32.91 344 LEU A CA 1
ATOM 2616 C C . LEU A 1 344 ? -6.811 -9.667 -13.002 1.00 32.91 344 LEU A C 1
ATOM 2618 O O . LEU A 1 344 ? -6.320 -8.629 -13.468 1.00 32.91 344 LEU A O 1
ATOM 2622 N N . PRO A 1 345 ? -7.824 -9.666 -12.106 1.00 25.94 345 PRO A N 1
ATOM 2623 C CA . PRO A 1 345 ? -8.781 -8.577 -11.933 1.00 25.94 345 PRO A CA 1
ATOM 2624 C C . PRO A 1 345 ? -8.294 -7.430 -11.036 1.00 25.94 345 PRO A C 1
ATOM 2626 O O . PRO A 1 345 ? -7.264 -7.492 -10.370 1.00 25.94 345 PRO A O 1
ATOM 2629 N N . MET A 1 346 ? -9.071 -6.350 -11.094 1.00 29.81 346 MET A N 1
ATOM 2630 C CA . MET A 1 346 ? -8.812 -5.014 -10.559 1.00 29.81 346 MET A CA 1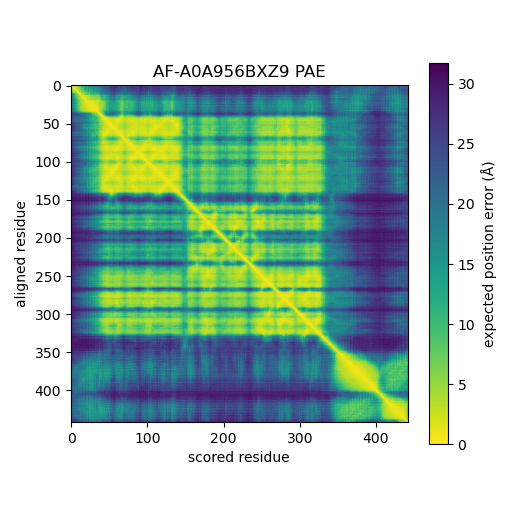
ATOM 2631 C C . MET A 1 346 ? -8.674 -4.974 -9.030 1.00 29.81 346 MET A C 1
ATOM 2633 O O . MET A 1 346 ? -9.489 -5.548 -8.314 1.00 29.81 346 MET A O 1
ATOM 2637 N N . ALA A 1 347 ? -7.700 -4.204 -8.538 1.00 34.38 347 ALA A N 1
ATOM 2638 C CA . ALA A 1 347 ? -7.728 -3.685 -7.175 1.00 34.38 347 ALA A CA 1
ATOM 2639 C C . ALA A 1 347 ? -8.743 -2.533 -7.120 1.00 34.38 347 ALA A C 1
ATOM 2641 O O . ALA A 1 347 ? -8.650 -1.579 -7.895 1.00 34.38 347 ALA A O 1
ATOM 2642 N N . VAL A 1 348 ? -9.729 -2.652 -6.232 1.00 33.00 348 VAL A N 1
ATOM 2643 C CA . VAL A 1 348 ? -10.709 -1.602 -5.932 1.00 33.00 348 VAL A CA 1
ATOM 2644 C C . VAL A 1 348 ? -9.957 -0.381 -5.395 1.00 33.00 348 VAL A C 1
ATOM 2646 O O . VAL A 1 348 ? -9.081 -0.521 -4.538 1.00 33.00 348 VAL A O 1
ATOM 2649 N N . ARG A 1 349 ? -10.258 0.809 -5.931 1.00 36.09 349 ARG A N 1
ATOM 2650 C CA . ARG A 1 349 ? -9.640 2.079 -5.527 1.00 36.09 349 ARG A CA 1
ATOM 2651 C C . ARG A 1 349 ? -9.788 2.257 -4.013 1.00 36.09 349 ARG A C 1
ATOM 2653 O O . ARG A 1 349 ? -10.891 2.192 -3.487 1.00 36.09 349 ARG A O 1
ATOM 2660 N N . SER A 1 350 ? -8.696 2.546 -3.307 1.00 39.78 350 SER A N 1
ATOM 2661 C CA . SER A 1 350 ? -8.723 2.861 -1.868 1.00 39.78 350 SER A CA 1
ATOM 2662 C C . SER A 1 350 ? -9.543 4.120 -1.549 1.00 39.78 350 SER A C 1
ATOM 2664 O O . SER A 1 350 ? -10.080 4.231 -0.448 1.00 39.78 350 SER A O 1
ATOM 2666 N N . ARG A 1 351 ? -9.717 5.020 -2.529 1.00 42.31 351 ARG A N 1
ATOM 2667 C CA . ARG A 1 351 ? -10.637 6.165 -2.447 1.00 42.31 351 ARG A CA 1
ATOM 2668 C C . ARG A 1 351 ? -12.094 5.720 -2.262 1.00 42.31 351 ARG A C 1
ATOM 2670 O O . ARG A 1 351 ? -12.796 6.317 -1.453 1.00 42.31 351 ARG A O 1
ATOM 2677 N N . ASP A 1 352 ? -12.486 4.599 -2.870 1.00 45.22 352 ASP A N 1
ATOM 2678 C CA . ASP A 1 352 ? -13.841 4.059 -2.750 1.00 45.22 352 ASP A CA 1
ATOM 2679 C C . ASP A 1 352 ? -14.091 3.492 -1.346 1.00 45.22 352 ASP A C 1
ATOM 2681 O O . ASP A 1 352 ? -15.213 3.525 -0.877 1.00 45.22 352 ASP A O 1
ATOM 2685 N N . LEU A 1 353 ? -13.087 3.000 -0.609 1.00 45.09 353 LEU A N 1
ATOM 2686 C CA . LEU A 1 353 ? -13.310 2.421 0.729 1.00 4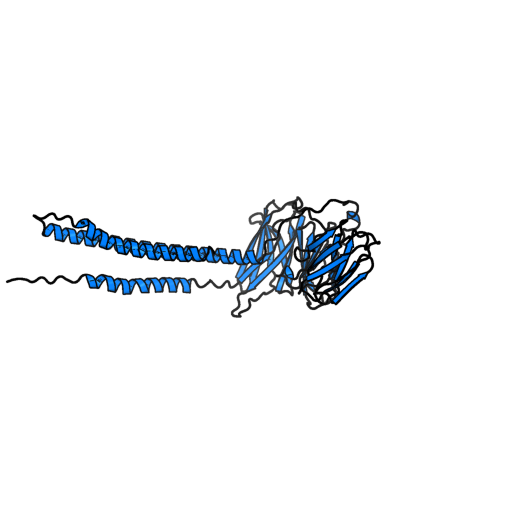5.09 353 LEU A CA 1
ATOM 2687 C C . LEU A 1 353 ? -13.598 3.480 1.802 1.00 45.09 353 LEU A C 1
ATOM 2689 O O . LEU A 1 353 ? -14.488 3.272 2.629 1.00 45.09 353 LEU A O 1
ATOM 2693 N N . ALA A 1 354 ? -12.890 4.612 1.771 1.00 51.34 354 ALA A N 1
ATOM 2694 C CA . ALA A 1 354 ? -13.177 5.747 2.649 1.00 51.34 354 ALA A CA 1
ATOM 2695 C C . ALA A 1 354 ? -14.522 6.401 2.284 1.00 51.34 354 ALA A C 1
ATOM 2697 O O . ALA A 1 354 ? -15.316 6.719 3.171 1.00 51.34 354 ALA A O 1
ATOM 2698 N N . GLU A 1 355 ? -14.823 6.507 0.986 1.00 54.19 355 GLU A N 1
ATOM 2699 C CA . GLU A 1 355 ? -16.100 7.013 0.477 1.00 54.19 355 GLU A CA 1
ATOM 2700 C C . GLU A 1 355 ? -17.262 6.066 0.836 1.00 54.19 355 GLU A C 1
ATOM 2702 O O . GLU A 1 355 ? -18.255 6.508 1.405 1.00 54.19 355 GLU A O 1
ATOM 2707 N N . ILE A 1 356 ? -17.092 4.746 0.700 1.00 51.19 356 ILE A N 1
ATOM 2708 C CA . ILE A 1 356 ? -18.070 3.719 1.109 1.00 51.19 356 ILE A CA 1
ATOM 2709 C C . ILE A 1 356 ? -18.288 3.721 2.631 1.00 51.19 356 ILE A C 1
ATOM 2711 O O . ILE A 1 356 ? -19.404 3.477 3.104 1.00 51.19 356 ILE A O 1
ATOM 2715 N N . GLN A 1 357 ? -17.255 3.969 3.443 1.00 60.12 357 GLN A N 1
ATOM 2716 C CA . GLN A 1 357 ? -17.417 4.060 4.898 1.00 60.12 357 GLN A CA 1
ATOM 2717 C C . GLN A 1 357 ? -18.126 5.354 5.323 1.00 60.12 357 GLN A C 1
ATOM 2719 O O . GLN A 1 357 ? -19.021 5.300 6.178 1.00 60.12 357 GLN A O 1
ATOM 2724 N N . ALA A 1 358 ? -17.800 6.485 4.692 1.00 65.06 358 ALA A N 1
ATOM 2725 C CA . ALA A 1 358 ? -18.505 7.751 4.881 1.00 65.06 358 ALA A CA 1
ATOM 2726 C C . ALA A 1 358 ? -19.977 7.649 4.432 1.00 65.06 358 ALA A C 1
ATOM 2728 O O . ALA A 1 358 ? -20.882 8.060 5.165 1.00 65.06 358 ALA A O 1
ATOM 2729 N N . GLU A 1 359 ? -20.244 6.987 3.303 1.00 64.25 359 GLU A N 1
ATOM 2730 C CA . GLU A 1 359 ? -21.591 6.693 2.811 1.00 64.25 359 GLU A CA 1
ATOM 2731 C C . GLU A 1 359 ? -22.375 5.803 3.776 1.00 64.25 359 GLU A C 1
ATOM 2733 O O . GLU A 1 359 ? -23.547 6.065 4.050 1.00 64.25 359 GLU A O 1
ATOM 2738 N N . ARG A 1 360 ? -21.753 4.764 4.353 1.00 66.62 360 ARG A N 1
ATOM 2739 C CA . ARG A 1 360 ? -22.422 3.890 5.333 1.00 66.62 360 ARG A CA 1
ATOM 2740 C C . ARG A 1 360 ? -22.811 4.643 6.606 1.00 66.62 360 ARG A C 1
ATOM 2742 O O . ARG A 1 360 ? -23.910 4.408 7.120 1.00 66.62 360 ARG A O 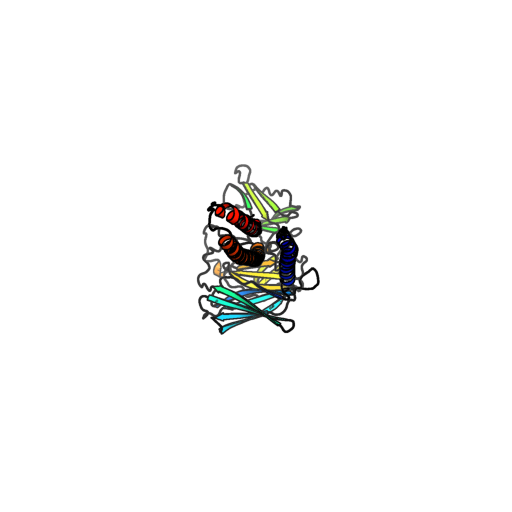1
ATOM 2749 N N . LYS A 1 361 ? -21.959 5.549 7.104 1.00 67.50 361 LYS A N 1
ATOM 2750 C CA . LYS A 1 361 ? -22.283 6.408 8.259 1.00 67.50 361 LYS A CA 1
ATOM 2751 C C . LYS A 1 361 ? -23.401 7.396 7.920 1.00 67.50 361 LYS A C 1
ATOM 2753 O O . LYS A 1 361 ? -24.397 7.443 8.646 1.00 67.50 361 LYS A O 1
ATOM 2758 N N . GLN A 1 362 ? -23.317 8.088 6.781 1.00 71.31 362 GLN A N 1
ATOM 2759 C CA . GLN A 1 362 ? -24.389 8.981 6.327 1.00 71.31 362 GLN A CA 1
ATOM 2760 C C . GLN A 1 362 ? -25.713 8.238 6.108 1.00 71.31 362 GLN A C 1
ATOM 2762 O O . GLN A 1 362 ? -26.772 8.747 6.471 1.00 71.31 362 GLN A O 1
ATOM 2767 N N . ARG A 1 363 ? -25.683 7.011 5.579 1.00 72.50 363 ARG A N 1
ATOM 2768 C CA . ARG A 1 363 ? -26.886 6.198 5.357 1.00 72.50 363 ARG A CA 1
ATOM 2769 C C . ARG A 1 363 ? -27.590 5.839 6.667 1.00 72.50 363 ARG A C 1
ATOM 2771 O O . ARG A 1 363 ? -28.819 5.866 6.705 1.00 72.50 363 ARG A O 1
ATOM 2778 N N . ARG A 1 364 ? -26.847 5.551 7.745 1.00 71.81 364 ARG A N 1
ATOM 2779 C CA . ARG A 1 364 ? -27.430 5.304 9.080 1.00 71.81 364 ARG A CA 1
ATOM 2780 C C . ARG A 1 364 ? -28.072 6.560 9.669 1.00 71.81 364 ARG A C 1
ATOM 2782 O O . ARG A 1 364 ? -29.202 6.486 10.142 1.00 71.81 364 ARG A O 1
ATOM 2789 N N . LEU A 1 365 ? -27.396 7.706 9.582 1.00 73.94 365 LEU A N 1
ATOM 2790 C CA . LEU A 1 365 ? -27.935 8.996 10.034 1.00 73.94 365 LEU A CA 1
ATOM 2791 C C . LEU A 1 365 ? -29.217 9.384 9.280 1.00 73.94 365 LEU A C 1
ATOM 2793 O O . LEU A 1 365 ? -30.201 9.783 9.902 1.00 73.94 365 LEU A O 1
ATOM 2797 N N . ARG A 1 366 ? -29.256 9.178 7.956 1.00 71.56 366 ARG A N 1
ATOM 2798 C CA . ARG A 1 366 ? -30.463 9.411 7.142 1.00 71.56 366 ARG A CA 1
ATOM 2799 C C . ARG A 1 366 ? -31.627 8.504 7.557 1.00 71.56 366 ARG A C 1
ATOM 2801 O O . ARG A 1 366 ? -32.756 8.977 7.647 1.00 71.56 366 ARG A O 1
ATOM 2808 N N . TRP A 1 367 ? -31.365 7.230 7.862 1.00 73.19 367 TRP A N 1
ATOM 2809 C CA . TRP A 1 367 ? -32.393 6.306 8.359 1.00 73.19 367 TRP A CA 1
ATOM 2810 C C . TRP A 1 367 ? -32.948 6.709 9.729 1.00 73.19 367 TRP A C 1
ATOM 2812 O O . TRP A 1 367 ? -34.159 6.647 9.934 1.00 73.19 367 TRP A O 1
ATOM 2822 N N . LEU A 1 368 ? -3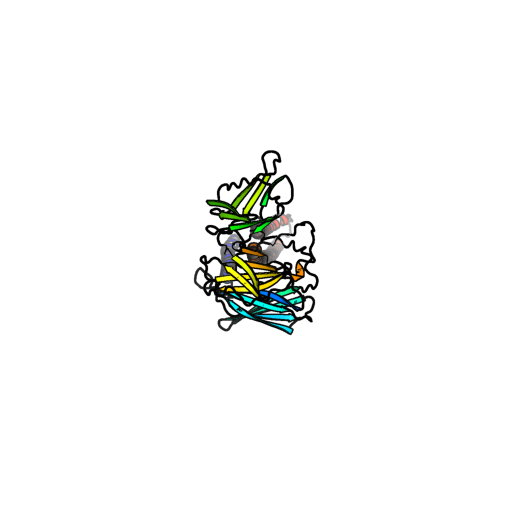2.090 7.166 10.645 1.00 72.94 368 LEU A N 1
ATOM 2823 C CA . LEU A 1 368 ? -32.522 7.655 11.958 1.00 72.94 368 LEU A CA 1
ATOM 2824 C C . LEU A 1 368 ? -33.390 8.917 11.841 1.00 72.94 368 LEU A C 1
ATOM 2826 O O . LEU A 1 368 ? -34.430 8.999 12.494 1.00 72.94 368 LEU A O 1
ATOM 2830 N N . LEU A 1 369 ? -33.022 9.857 10.963 1.00 73.88 369 LEU A N 1
ATOM 2831 C CA . LEU A 1 369 ? -33.833 11.045 10.664 1.00 73.88 369 LEU A CA 1
ATOM 2832 C C . LEU A 1 369 ? -35.182 10.692 10.021 1.00 73.88 369 LEU A C 1
ATOM 2834 O O . LEU A 1 369 ? -36.210 11.262 10.383 1.00 73.88 369 LEU A O 1
ATOM 2838 N N . ALA A 1 370 ? -35.210 9.731 9.095 1.00 72.31 370 ALA A N 1
ATOM 2839 C CA . ALA A 1 370 ?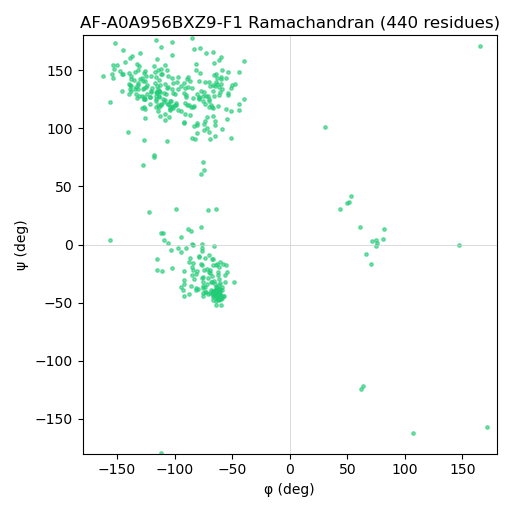 -36.459 9.272 8.489 1.00 72.31 370 ALA A CA 1
ATOM 2840 C C . ALA A 1 370 ? -37.386 8.613 9.527 1.00 72.31 370 ALA A C 1
ATOM 2842 O O . ALA A 1 370 ? -38.587 8.886 9.550 1.00 72.31 370 ALA A O 1
ATOM 2843 N N . MET A 1 371 ? -36.831 7.790 10.425 1.00 72.44 371 MET A N 1
ATOM 2844 C CA . MET A 1 371 ? -37.591 7.169 11.511 1.00 72.44 371 MET A CA 1
ATOM 2845 C C . MET A 1 371 ? -38.133 8.186 12.519 1.00 72.44 371 MET A C 1
ATOM 2847 O O . MET A 1 371 ? -39.280 8.050 12.946 1.00 72.44 371 MET A O 1
ATOM 2851 N N . SER A 1 372 ? -37.354 9.209 12.884 1.00 72.75 372 SER A N 1
ATOM 2852 C CA . SER A 1 372 ? -37.817 10.241 13.819 1.00 72.75 372 SER A CA 1
ATOM 2853 C C . SER A 1 372 ? -38.946 11.087 13.221 1.00 72.75 372 SER A C 1
ATOM 2855 O O . SER A 1 372 ? -39.941 11.343 13.901 1.00 72.75 372 SER A O 1
ATOM 2857 N N . LEU A 1 373 ? -38.860 11.431 11.930 1.00 74.19 373 LEU A N 1
ATOM 2858 C CA . LEU A 1 373 ? -39.934 12.110 11.197 1.00 74.19 373 LEU A CA 1
ATOM 2859 C C . LEU A 1 373 ? -41.205 11.255 11.110 1.00 74.19 373 LEU A C 1
ATOM 2861 O O . LEU A 1 373 ? -42.297 11.758 11.377 1.00 74.19 373 LEU A O 1
ATOM 2865 N N . ALA A 1 374 ? -41.076 9.965 10.786 1.00 70.56 374 ALA A N 1
ATOM 2866 C CA . ALA A 1 374 ? -42.212 9.046 10.725 1.00 70.56 374 ALA A CA 1
ATOM 2867 C C . ALA A 1 374 ? -42.900 8.891 12.093 1.00 70.56 374 ALA A C 1
ATOM 2869 O O . ALA A 1 374 ? -44.129 8.923 12.181 1.00 70.56 374 ALA A O 1
ATOM 2870 N N . LEU A 1 375 ? -42.116 8.786 13.171 1.00 74.38 375 LEU A N 1
ATOM 2871 C CA . LEU A 1 375 ? -42.638 8.717 14.533 1.00 74.38 375 LEU A CA 1
ATOM 2872 C C . LEU A 1 375 ? -43.348 10.020 14.934 1.00 74.38 375 LEU A C 1
ATOM 2874 O O . LEU A 1 375 ? -44.433 9.975 15.513 1.00 74.38 375 LEU A O 1
ATOM 2878 N N . GLY A 1 376 ? -42.782 11.178 14.578 1.00 74.38 376 GLY A N 1
ATOM 2879 C CA . GLY A 1 376 ? -43.414 12.481 14.788 1.00 74.38 376 GLY A CA 1
ATOM 2880 C C . GLY A 1 376 ? -44.770 12.592 14.085 1.00 74.38 376 GLY A C 1
ATOM 2881 O O . GLY A 1 376 ? -45.760 12.978 14.709 1.00 74.38 376 GLY A O 1
ATOM 2882 N N . ALA A 1 377 ? -44.846 12.171 12.820 1.00 71.75 377 ALA A N 1
ATOM 2883 C CA . ALA A 1 377 ? -46.097 12.133 12.065 1.00 71.75 377 ALA A CA 1
ATOM 2884 C C . ALA A 1 377 ? -47.137 11.208 12.721 1.00 71.75 377 ALA A C 1
ATOM 2886 O O . ALA A 1 377 ? -48.296 11.597 12.880 1.00 71.75 377 ALA A O 1
ATOM 2887 N N . LEU A 1 378 ? -46.723 10.018 13.172 1.00 72.12 378 LEU A N 1
ATOM 2888 C CA . LEU A 1 378 ? -47.600 9.070 13.861 1.00 72.12 378 LEU A CA 1
ATOM 2889 C C . LEU A 1 378 ? -48.202 9.675 15.139 1.00 72.12 378 LEU A C 1
ATOM 2891 O O . LEU A 1 378 ? -49.409 9.566 15.363 1.00 72.12 378 LEU A O 1
ATOM 2895 N N . ILE A 1 379 ? -47.389 10.350 15.957 1.00 72.75 379 ILE A N 1
ATOM 2896 C CA . ILE A 1 379 ? -47.855 11.008 17.185 1.00 72.75 379 ILE A CA 1
ATOM 2897 C C . ILE A 1 379 ? -48.910 12.072 16.855 1.00 72.75 379 ILE A C 1
ATOM 2899 O O . ILE A 1 379 ? -49.958 12.117 17.504 1.00 72.75 379 ILE A O 1
ATOM 2903 N N . VAL A 1 380 ? -48.684 12.887 15.818 1.00 75.12 380 VAL A N 1
ATOM 2904 C CA . VAL A 1 380 ? -49.652 13.903 15.370 1.00 75.12 380 VAL A CA 1
ATOM 2905 C C . VAL A 1 380 ? -50.974 13.258 14.944 1.00 75.12 380 VAL A C 1
ATOM 2907 O O . VAL A 1 380 ? -52.036 13.706 15.381 1.00 75.12 380 VAL A O 1
ATOM 2910 N N . VAL A 1 381 ? -50.927 12.174 14.163 1.00 74.00 381 VAL A N 1
ATOM 2911 C CA . VAL A 1 381 ? -52.125 11.430 13.733 1.00 74.00 381 VAL A CA 1
ATOM 2912 C C . VAL A 1 381 ? -52.903 10.895 14.935 1.00 74.00 381 VAL A C 1
ATOM 2914 O O . VAL A 1 381 ? -54.116 11.086 15.012 1.00 74.00 381 VAL A O 1
ATOM 2917 N N . VAL A 1 382 ? -52.225 10.281 15.910 1.00 70.56 382 VAL A N 1
ATOM 2918 C CA . VAL A 1 382 ? -52.865 9.739 17.121 1.00 70.56 382 VAL A CA 1
ATOM 2919 C C . VAL A 1 382 ? -53.529 10.843 17.949 1.00 70.56 382 VAL A C 1
ATOM 2921 O O . VAL A 1 382 ? -54.647 10.662 18.440 1.00 70.56 382 VAL A O 1
ATOM 2924 N N . VAL A 1 383 ? -52.879 12.001 18.097 1.00 73.88 383 VAL A N 1
ATOM 2925 C CA . VAL A 1 383 ? -53.436 13.148 18.832 1.00 73.88 383 VAL A CA 1
ATOM 2926 C C . VAL A 1 383 ? -54.671 13.712 18.125 1.00 73.88 383 VAL A C 1
ATOM 2928 O O . VAL A 1 383 ? -55.682 13.977 18.784 1.00 73.88 383 VAL A O 1
ATOM 2931 N N . LEU A 1 384 ? -54.623 13.855 16.797 1.00 70.62 384 LEU A N 1
ATOM 2932 C CA . LEU A 1 384 ? -55.762 14.314 15.999 1.00 70.62 384 LEU A CA 1
ATOM 2933 C C . LEU A 1 384 ? -56.924 13.317 16.049 1.00 70.62 384 LEU A C 1
ATOM 2935 O O . LEU A 1 384 ? -58.058 13.730 16.285 1.00 70.62 384 LEU A O 1
ATOM 2939 N N . ALA A 1 385 ? -56.650 12.015 15.932 1.00 68.94 385 ALA A N 1
ATOM 2940 C CA . ALA A 1 385 ? -57.660 10.965 16.037 1.00 68.94 385 ALA A CA 1
ATOM 2941 C C . ALA A 1 385 ? -58.334 10.957 17.418 1.00 68.94 385 ALA A C 1
ATOM 2943 O O . ALA A 1 385 ? -59.561 10.968 17.510 1.00 68.94 385 ALA A O 1
ATOM 2944 N N . ARG A 1 386 ? -57.556 11.032 18.510 1.00 71.38 386 ARG A N 1
ATOM 2945 C CA . ARG A 1 386 ? -58.106 11.126 19.876 1.00 71.38 386 ARG A CA 1
ATOM 2946 C C . ARG A 1 386 ? -59.000 12.349 20.059 1.00 71.38 386 ARG A C 1
ATOM 2948 O O . ARG A 1 386 ? -60.028 12.256 20.731 1.00 71.38 386 ARG A O 1
ATOM 2955 N N . ARG A 1 387 ? -58.624 13.492 19.478 1.00 69.81 387 ARG A N 1
ATOM 2956 C CA . ARG A 1 387 ? -59.457 14.701 19.515 1.00 69.81 387 ARG A CA 1
ATOM 2957 C C . ARG A 1 387 ? -60.718 14.564 18.673 1.00 69.81 387 ARG A C 1
ATOM 2959 O O . ARG A 1 387 ? -61.775 14.951 19.157 1.00 69.81 387 ARG A O 1
ATOM 2966 N N . GLY A 1 388 ? -60.623 13.980 17.481 1.00 70.06 388 GLY A N 1
ATOM 2967 C CA . GLY A 1 388 ? -61.775 13.699 16.624 1.00 70.06 388 GLY A CA 1
ATOM 2968 C C . GLY A 1 388 ? -62.803 12.813 17.324 1.00 70.06 388 GLY A C 1
ATOM 2969 O O . GLY A 1 388 ? -63.984 13.147 17.341 1.00 70.06 388 GLY A O 1
ATOM 2970 N N . ILE A 1 389 ? -62.349 11.755 18.004 1.00 71.62 389 ILE A N 1
ATOM 2971 C CA . ILE A 1 389 ? -63.224 10.860 18.775 1.00 71.62 389 ILE A CA 1
ATOM 2972 C C . ILE A 1 389 ? -63.939 11.628 19.896 1.00 71.62 389 ILE A C 1
ATOM 2974 O O . ILE A 1 389 ? -65.159 11.533 20.014 1.00 71.62 389 ILE A O 1
ATOM 2978 N N . ARG A 1 390 ? -63.224 12.452 20.678 1.00 70.75 390 ARG A N 1
ATOM 2979 C CA . ARG A 1 390 ? -63.857 13.266 21.735 1.00 70.75 390 ARG A CA 1
ATOM 2980 C C . ARG A 1 390 ? -64.865 14.269 21.176 1.00 70.75 390 ARG A C 1
ATOM 2982 O O . ARG A 1 390 ? -65.988 14.315 21.669 1.00 70.75 390 ARG A O 1
ATOM 2989 N N . ALA A 1 391 ? -64.498 14.999 20.125 1.00 67.75 391 ALA A N 1
ATOM 2990 C CA . ALA A 1 391 ? -65.382 15.968 19.484 1.00 67.75 391 ALA A CA 1
ATOM 2991 C C . ALA A 1 391 ? -66.640 15.299 18.905 1.00 67.75 391 ALA A C 1
ATOM 2993 O O . ALA A 1 391 ? -67.737 15.826 19.065 1.00 67.75 391 ALA A O 1
ATOM 2994 N N . SER A 1 392 ? -66.504 14.109 18.305 1.00 69.06 392 SER A N 1
ATOM 2995 C CA . SER A 1 392 ? -67.652 13.334 17.819 1.00 69.06 392 SER A CA 1
ATOM 2996 C C . SER A 1 392 ? -68.571 12.894 18.962 1.00 69.06 392 SER A C 1
ATOM 2998 O O . SER A 1 392 ? -69.784 13.028 18.852 1.00 69.06 392 SER A O 1
ATOM 3000 N N . SER A 1 393 ? -68.004 12.476 20.101 1.00 69.94 393 SER A N 1
ATOM 3001 C CA . SER A 1 393 ? -68.791 12.063 21.268 1.00 69.94 393 SER A CA 1
ATOM 3002 C C . SER A 1 393 ? -69.541 13.224 21.930 1.00 69.94 393 SER A C 1
ATOM 3004 O O . SER A 1 393 ? -70.634 13.030 22.454 1.00 69.94 393 SER A O 1
ATOM 3006 N N . GLU A 1 394 ? -68.984 14.438 21.899 1.00 68.62 394 GLU A N 1
ATOM 3007 C CA . GLU A 1 394 ? -69.653 15.644 22.403 1.00 68.62 394 GLU A CA 1
ATOM 3008 C C . GLU A 1 394 ? -70.737 16.133 21.439 1.00 68.62 394 GLU A C 1
ATOM 3010 O O . GLU A 1 394 ? -71.833 16.470 21.880 1.00 68.62 394 GLU A O 1
ATOM 3015 N N . ALA A 1 395 ? -70.473 16.110 20.130 1.00 64.38 395 ALA A N 1
ATOM 3016 C CA . ALA A 1 395 ? -71.464 16.461 19.116 1.00 64.38 395 ALA A CA 1
ATOM 3017 C C . ALA A 1 395 ? -72.667 15.506 19.137 1.00 64.38 395 ALA A C 1
ATOM 3019 O O . ALA A 1 395 ? -73.804 15.960 19.032 1.00 64.38 395 ALA A O 1
ATOM 3020 N N . GLN A 1 396 ? -72.428 14.209 19.348 1.00 68.75 396 GLN A N 1
ATOM 3021 C CA . GLN A 1 396 ? -73.491 13.212 19.439 1.00 68.75 396 GLN A CA 1
ATOM 3022 C C . GLN A 1 396 ? -74.373 13.428 20.674 1.00 68.75 396 GLN A C 1
ATOM 3024 O O . GLN A 1 396 ? -75.588 13.454 20.544 1.00 68.75 396 GLN A O 1
ATOM 3029 N N . LYS A 1 397 ? -73.784 13.749 21.836 1.00 70.44 397 LYS A N 1
ATOM 3030 C CA . LYS A 1 397 ? -74.551 14.132 23.038 1.00 70.44 397 LYS A CA 1
ATOM 3031 C C . LYS A 1 397 ? -75.420 15.375 22.838 1.00 70.44 397 LYS A C 1
ATOM 3033 O O . LYS A 1 397 ? -76.465 15.487 23.469 1.00 70.44 397 LYS A O 1
ATOM 3038 N N . ILE A 1 398 ? -74.978 16.325 22.011 1.00 68.75 398 ILE A N 1
ATOM 3039 C CA . ILE A 1 398 ? -75.759 17.525 21.691 1.00 68.75 398 ILE A CA 1
ATOM 3040 C C . ILE A 1 398 ? -76.885 17.170 20.713 1.00 68.75 398 ILE A C 1
ATOM 3042 O O . ILE A 1 398 ? -78.016 17.584 20.935 1.00 68.75 398 ILE A O 1
ATOM 3046 N N . MET A 1 399 ? -76.611 16.378 19.673 1.00 57.56 399 MET A N 1
ATOM 3047 C CA . MET A 1 399 ? -77.620 15.948 18.695 1.00 57.56 399 MET A CA 1
ATOM 3048 C C . MET A 1 399 ? -78.703 15.043 19.295 1.00 57.56 399 MET A C 1
ATOM 3050 O O . MET A 1 399 ? -79.878 15.257 19.008 1.00 57.56 399 MET A O 1
ATOM 3054 N N . ASP A 1 400 ? -78.338 14.119 20.187 1.00 68.81 400 ASP A N 1
ATOM 3055 C CA . ASP A 1 400 ? -79.292 13.271 20.920 1.00 68.81 400 ASP A CA 1
ATOM 3056 C C . ASP A 1 400 ? -80.247 14.108 21.802 1.00 68.81 400 ASP A C 1
ATOM 3058 O O . ASP A 1 400 ? -81.322 13.648 22.177 1.00 68.81 400 ASP A O 1
ATOM 3062 N N . GLY A 1 401 ? -79.884 15.360 22.116 1.00 65.88 401 GLY A N 1
ATOM 3063 C CA . GLY A 1 401 ? -80.744 16.325 22.806 1.00 65.88 401 GLY A CA 1
ATOM 3064 C C . GLY A 1 401 ? -81.670 17.145 21.896 1.00 65.88 401 GLY A C 1
ATOM 3065 O O . GLY A 1 401 ? -82.561 17.817 22.416 1.00 65.88 401 GLY A O 1
ATOM 3066 N N . PHE A 1 402 ? -81.477 17.120 20.571 1.00 61.78 402 PHE A N 1
ATOM 3067 C CA . PHE A 1 402 ? -82.229 17.936 19.605 1.00 61.78 402 PHE A CA 1
ATOM 3068 C C . PHE A 1 402 ? -83.099 17.130 18.626 1.00 61.78 402 PHE A C 1
ATOM 3070 O O . PHE A 1 402 ? -84.073 17.688 18.121 1.00 61.78 402 PHE A O 1
ATOM 3077 N N . ASP A 1 403 ? -82.816 15.846 18.386 1.00 50.44 403 ASP A N 1
ATOM 3078 C CA . ASP A 1 403 ? -83.587 15.016 17.452 1.00 50.44 403 ASP A CA 1
ATOM 3079 C C . ASP A 1 403 ? -84.486 13.996 18.159 1.00 50.44 403 ASP A C 1
ATOM 3081 O O . ASP A 1 403 ? -84.134 12.837 18.365 1.00 50.44 403 ASP A O 1
ATOM 3085 N N . ALA A 1 404 ? -85.710 14.442 18.450 1.00 53.59 404 ALA A N 1
ATOM 3086 C CA . ALA A 1 404 ? -86.868 13.560 18.503 1.00 53.59 404 ALA A CA 1
ATOM 3087 C C . ALA A 1 404 ? -87.585 13.443 17.142 1.00 53.59 404 ALA A C 1
ATOM 3089 O O . ALA A 1 404 ? -88.530 12.671 17.087 1.00 53.59 404 ALA A O 1
ATOM 3090 N N . ASP A 1 405 ? -87.196 14.152 16.057 1.00 50.31 405 ASP A N 1
ATOM 3091 C CA . ASP A 1 405 ? -88.027 14.094 14.833 1.00 50.31 405 ASP A CA 1
ATOM 3092 C C . ASP A 1 405 ? -87.431 14.387 13.435 1.00 50.31 405 ASP A C 1
ATOM 3094 O O . ASP A 1 405 ? -88.204 14.344 12.475 1.00 50.31 405 ASP A O 1
ATOM 3098 N N . ARG A 1 406 ? -86.127 14.637 13.190 1.00 55.53 406 ARG A N 1
ATOM 3099 C CA . ARG A 1 406 ? -85.649 14.742 11.784 1.00 55.53 406 ARG A CA 1
ATOM 3100 C C . ARG A 1 406 ? -84.285 14.116 11.502 1.00 55.53 406 ARG A C 1
ATOM 3102 O O . ARG A 1 406 ? -83.246 14.761 11.537 1.00 55.53 406 ARG A O 1
ATOM 3109 N N . ALA A 1 407 ? -84.323 12.880 11.005 1.00 49.59 407 ALA A N 1
ATOM 3110 C CA . ALA A 1 407 ? -83.178 12.220 10.387 1.00 49.59 407 ALA A CA 1
ATOM 3111 C C . ALA A 1 407 ? -82.769 12.902 9.062 1.00 49.59 407 ALA A C 1
ATOM 3113 O O . ALA A 1 407 ? -83.462 12.791 8.050 1.00 49.59 407 ALA A O 1
ATOM 3114 N N . VAL A 1 408 ? -81.606 13.560 9.048 1.00 55.16 408 VAL A N 1
ATOM 3115 C CA . VAL A 1 408 ? -80.904 13.966 7.817 1.00 55.16 408 VAL A CA 1
ATOM 3116 C C . VAL A 1 408 ? -79.510 13.320 7.799 1.00 55.16 408 VAL A C 1
ATOM 3118 O O . VAL A 1 408 ? -78.787 13.412 8.792 1.00 55.16 408 VAL A O 1
ATOM 3121 N N . PRO A 1 409 ? -79.080 12.685 6.691 1.00 52.06 409 PRO A N 1
ATOM 3122 C CA . PRO A 1 409 ? -77.796 11.995 6.620 1.00 52.06 409 PRO A CA 1
ATOM 3123 C C . PRO A 1 409 ? -76.659 12.991 6.323 1.00 52.06 409 PRO A C 1
ATOM 3125 O O . PRO A 1 409 ? -76.345 13.267 5.169 1.00 52.06 409 PRO A O 1
ATOM 3128 N N . SER A 1 410 ? -76.032 13.551 7.363 1.00 54.91 410 SER A N 1
ATOM 3129 C CA . SER A 1 410 ? -74.919 14.523 7.253 1.00 54.91 410 SER A CA 1
ATOM 3130 C C . SER A 1 410 ? -73.544 13.973 7.675 1.00 54.91 410 SER A C 1
ATOM 3132 O O . SER A 1 410 ? -72.541 14.691 7.657 1.00 54.91 410 SER A O 1
ATOM 3134 N N . THR A 1 411 ? -73.458 12.685 8.013 1.00 55.56 411 THR A N 1
ATOM 3135 C CA . THR A 1 411 ? -72.267 12.053 8.611 1.00 55.56 411 THR A CA 1
ATOM 3136 C C . THR A 1 411 ? -71.055 11.958 7.678 1.00 55.56 411 THR A C 1
ATOM 3138 O O . THR A 1 411 ? -69.920 11.991 8.147 1.00 55.56 411 THR A O 1
ATOM 3141 N N . LEU A 1 412 ? -71.253 11.905 6.357 1.00 53.41 412 LEU A N 1
ATOM 3142 C CA . LEU A 1 412 ? -70.149 11.749 5.396 1.00 53.41 412 LEU A CA 1
ATOM 3143 C C . LEU A 1 412 ? -69.322 13.029 5.187 1.00 53.41 412 LEU A C 1
ATOM 3145 O O . LEU A 1 412 ? -68.099 12.961 5.071 1.00 53.41 412 LEU A O 1
ATOM 3149 N N . LEU A 1 413 ? -69.963 14.201 5.176 1.00 55.69 413 LEU A N 1
ATOM 3150 C CA . LEU A 1 413 ? -69.286 15.479 4.919 1.00 55.69 413 LEU A CA 1
ATOM 3151 C C . LEU A 1 413 ? -68.468 15.970 6.124 1.00 55.69 413 LEU A C 1
ATOM 3153 O O . LEU A 1 413 ? -67.408 16.566 5.934 1.00 55.69 413 LEU A O 1
ATOM 3157 N N . SER A 1 414 ? -68.903 15.682 7.357 1.00 56.25 414 SER A N 1
ATOM 3158 C CA . SER A 1 414 ? -68.138 16.058 8.556 1.00 56.25 414 SER A CA 1
ATOM 3159 C C . SER A 1 414 ? -66.918 15.152 8.771 1.00 56.25 414 SER A C 1
ATOM 3161 O O . SER A 1 414 ? -65.847 15.644 9.134 1.00 56.25 414 SER A O 1
ATOM 3163 N N . ALA A 1 415 ? -67.037 13.856 8.452 1.00 57.16 415 ALA A N 1
ATOM 3164 C CA . ALA A 1 415 ? -65.921 12.915 8.500 1.00 57.16 415 ALA A CA 1
ATOM 3165 C C . ALA A 1 415 ? -64.810 13.305 7.510 1.00 57.16 415 ALA A C 1
ATOM 3167 O O . ALA A 1 415 ? -63.631 13.285 7.869 1.00 57.16 415 ALA A O 1
ATOM 3168 N N . LEU A 1 416 ? -65.173 13.751 6.299 1.00 62.38 416 LEU A N 1
ATOM 3169 C CA . LEU A 1 416 ? -64.207 14.220 5.300 1.00 62.38 416 LEU A CA 1
ATOM 3170 C C . LEU A 1 416 ? -63.397 15.435 5.782 1.00 62.38 416 LEU A C 1
ATOM 3172 O O . LEU A 1 416 ? -62.194 15.506 5.533 1.00 62.38 416 LEU A O 1
ATOM 3176 N N . GLY A 1 417 ? -64.025 16.365 6.510 1.00 62.84 417 GLY A N 1
ATOM 3177 C CA . GLY A 1 417 ? -63.371 17.584 7.000 1.00 62.84 417 GLY A CA 1
ATOM 3178 C C . GLY A 1 417 ? -62.213 17.334 7.974 1.00 62.84 417 GLY A C 1
ATOM 3179 O O . GLY A 1 417 ? -61.288 18.141 8.044 1.00 62.84 417 GLY A O 1
ATOM 3180 N N . VAL A 1 418 ? -62.227 16.206 8.693 1.00 63.84 418 VAL A N 1
ATOM 3181 C CA . VAL A 1 418 ? -61.144 15.797 9.609 1.00 63.84 418 VAL A CA 1
ATOM 3182 C C . VAL A 1 418 ? -60.116 14.911 8.903 1.00 63.84 418 VAL A C 1
ATOM 3184 O O . VAL A 1 418 ? -58.921 14.993 9.184 1.00 63.84 418 VAL A O 1
ATOM 3187 N N . LEU A 1 419 ? -60.561 14.084 7.958 1.00 65.12 419 LEU A N 1
ATOM 3188 C CA . LEU A 1 419 ? -59.714 13.096 7.292 1.00 65.12 419 LEU A CA 1
ATOM 3189 C C . LEU A 1 419 ? -58.750 13.744 6.284 1.00 65.12 419 LEU A C 1
ATOM 3191 O O . LEU A 1 419 ? -57.588 13.350 6.205 1.00 65.12 419 LEU A O 1
ATOM 3195 N N . VAL A 1 420 ? -59.196 14.792 5.583 1.00 71.31 420 VAL A N 1
ATOM 3196 C CA . VAL A 1 420 ? -58.384 15.546 4.611 1.00 71.31 420 VAL A CA 1
ATOM 3197 C C . VAL A 1 420 ? -57.127 16.184 5.232 1.00 71.31 420 VAL A C 1
ATOM 3199 O O . VAL A 1 420 ? -56.041 15.934 4.710 1.00 71.31 420 VAL A O 1
ATOM 3202 N N . PRO A 1 421 ? -57.186 16.959 6.337 1.00 65.50 421 PRO A N 1
ATOM 3203 C CA . PRO A 1 421 ? -55.981 17.545 6.927 1.00 65.50 421 PRO A CA 1
ATOM 3204 C C . PRO A 1 421 ? -55.037 16.494 7.527 1.00 65.50 421 PRO A C 1
ATOM 3206 O O . PRO A 1 421 ? -53.823 16.672 7.463 1.00 65.50 421 PRO A O 1
ATOM 3209 N N . ILE A 1 422 ? -55.561 15.381 8.058 1.00 68.94 422 ILE A N 1
ATOM 3210 C CA . ILE A 1 422 ? -54.730 14.266 8.543 1.00 68.94 422 ILE A CA 1
ATOM 3211 C C . ILE A 1 422 ? -53.953 13.637 7.381 1.00 68.94 422 ILE A C 1
ATOM 3213 O O . ILE A 1 422 ? -52.737 13.467 7.482 1.00 68.94 422 ILE A O 1
ATOM 3217 N N . LEU A 1 423 ? -54.632 13.338 6.269 1.00 70.25 423 LEU A N 1
ATOM 3218 C CA . LEU A 1 423 ? -53.996 12.818 5.056 1.00 70.25 423 LEU A CA 1
ATOM 3219 C C . LEU A 1 423 ? -52.970 13.798 4.484 1.00 70.25 423 LEU A C 1
ATOM 3221 O O . LEU A 1 423 ? -51.895 13.367 4.079 1.00 70.25 423 LEU A O 1
ATOM 3225 N N . LEU A 1 424 ? -53.264 15.101 4.492 1.00 73.88 424 LEU A N 1
ATOM 3226 C CA . LEU A 1 424 ? -52.346 16.133 4.008 1.00 73.88 424 LEU A CA 1
ATOM 3227 C C . LEU A 1 424 ? -51.057 16.180 4.842 1.00 73.88 424 LEU A C 1
ATOM 3229 O O . LEU A 1 424 ? -49.965 16.189 4.281 1.00 73.88 424 LEU A O 1
ATOM 3233 N N . VAL A 1 425 ? -51.165 16.169 6.176 1.00 71.62 425 VAL A N 1
ATOM 3234 C CA . VAL A 1 425 ? -49.994 16.147 7.068 1.00 71.62 425 VAL A CA 1
ATOM 3235 C C . VAL A 1 425 ? -49.187 14.870 6.847 1.00 71.62 425 VAL A C 1
ATOM 3237 O O . VAL A 1 425 ? -47.975 14.943 6.656 1.00 71.62 425 VAL A O 1
ATOM 3240 N N . LEU A 1 426 ? -49.849 13.710 6.799 1.00 71.38 426 LEU A N 1
ATOM 3241 C CA . LEU A 1 426 ? -49.184 12.436 6.531 1.00 71.38 426 LEU A CA 1
ATOM 3242 C C . LEU A 1 426 ? -48.439 12.470 5.187 1.00 71.38 426 LEU A C 1
ATOM 3244 O O . LEU A 1 426 ? -47.285 12.058 5.113 1.00 71.38 426 LEU A O 1
ATOM 3248 N N . PHE A 1 427 ? -49.075 13.015 4.147 1.00 74.50 427 PHE A N 1
ATOM 3249 C CA . PHE A 1 427 ? -48.497 13.142 2.814 1.00 74.50 427 PHE A CA 1
ATOM 3250 C C . PHE A 1 427 ? -47.261 14.048 2.800 1.00 74.50 427 PHE A C 1
ATOM 3252 O O . PHE A 1 427 ? -46.258 13.678 2.199 1.00 74.50 427 PHE A O 1
ATOM 3259 N N . VAL A 1 428 ? -47.280 15.190 3.498 1.00 73.75 428 VAL A N 1
ATOM 3260 C CA . VAL A 1 428 ? -46.120 16.099 3.583 1.00 73.75 428 VAL A CA 1
ATOM 3261 C C . VAL A 1 428 ? -44.932 15.429 4.279 1.00 73.75 428 VAL A C 1
ATOM 3263 O O . VAL A 1 428 ? -43.809 15.511 3.783 1.00 73.75 428 VAL A O 1
ATOM 3266 N N . PHE A 1 429 ? -45.163 14.717 5.387 1.00 72.19 429 PHE A N 1
ATOM 3267 C CA . PHE A 1 429 ? -44.097 13.978 6.075 1.00 72.19 429 PHE A CA 1
ATOM 3268 C C . PHE A 1 429 ? -43.560 12.818 5.229 1.00 72.19 429 PHE A C 1
ATOM 3270 O O . PHE A 1 429 ? -42.347 12.612 5.168 1.00 72.19 429 PHE A O 1
ATOM 3277 N N . LEU A 1 430 ? -44.442 12.095 4.533 1.00 72.88 430 LEU A N 1
ATOM 3278 C CA . LEU A 1 430 ? -44.049 11.013 3.634 1.00 72.88 430 LEU A CA 1
ATOM 3279 C C . LEU A 1 430 ? -43.236 11.546 2.445 1.00 72.88 430 LEU A C 1
ATOM 3281 O O . LEU A 1 430 ? -42.191 10.989 2.120 1.00 72.88 430 LEU A O 1
ATOM 3285 N N . ALA A 1 431 ? -43.660 12.657 1.839 1.00 67.00 431 ALA A N 1
ATOM 3286 C CA . ALA A 1 431 ? -42.948 13.310 0.746 1.00 67.00 431 ALA A CA 1
ATOM 3287 C C . ALA A 1 431 ? -41.567 13.823 1.187 1.00 67.00 431 ALA A C 1
ATOM 3289 O O . ALA A 1 431 ? -40.591 13.640 0.462 1.00 67.00 431 ALA A O 1
ATOM 3290 N N . ALA A 1 432 ? -41.451 14.397 2.390 1.00 66.81 432 ALA A N 1
ATOM 3291 C CA . ALA A 1 432 ? -40.168 14.813 2.957 1.00 66.81 432 ALA A CA 1
ATOM 3292 C C . ALA A 1 432 ? -39.227 13.619 3.201 1.00 66.81 432 ALA A C 1
ATOM 3294 O O . ALA A 1 432 ? -38.044 13.689 2.863 1.00 66.81 432 ALA A O 1
ATOM 3295 N N . ALA A 1 433 ? -39.750 12.500 3.717 1.00 67.56 433 ALA A N 1
ATOM 3296 C CA . ALA A 1 433 ? -38.983 11.268 3.893 1.00 67.56 433 ALA A CA 1
ATOM 3297 C C . ALA A 1 433 ? -38.514 10.685 2.547 1.00 67.56 433 ALA A C 1
ATOM 3299 O O . ALA A 1 433 ? -37.347 10.320 2.407 1.00 67.56 433 ALA A O 1
ATOM 3300 N N . ILE A 1 434 ? -39.386 10.661 1.531 1.00 69.56 434 ILE A N 1
ATOM 3301 C CA . ILE A 1 434 ? -39.043 10.215 0.171 1.00 69.56 434 ILE A CA 1
ATOM 3302 C C . ILE A 1 434 ? -38.000 11.145 -0.466 1.00 69.56 434 ILE A C 1
ATOM 3304 O O . ILE A 1 434 ? -37.068 10.664 -1.103 1.00 69.56 434 ILE A O 1
ATOM 3308 N N . LEU A 1 435 ? -38.091 12.465 -0.280 1.00 65.56 435 LEU A N 1
ATOM 3309 C CA . LEU A 1 435 ? -37.093 13.423 -0.778 1.00 65.56 435 LEU A CA 1
ATOM 3310 C C . LEU A 1 435 ? -35.720 13.240 -0.113 1.00 65.56 435 LEU A C 1
ATOM 3312 O O . LEU A 1 435 ? -34.698 13.272 -0.797 1.00 65.56 435 LEU A O 1
ATOM 3316 N N . LEU A 1 436 ? -35.689 12.992 1.199 1.00 62.97 436 LEU A N 1
ATOM 3317 C CA . LEU A 1 436 ? -34.458 12.684 1.938 1.00 62.97 436 LEU A CA 1
ATOM 3318 C C . LEU A 1 436 ? -33.821 11.359 1.495 1.00 62.97 436 LEU A C 1
ATOM 3320 O O . LEU A 1 436 ? -32.595 11.245 1.469 1.00 62.97 436 LEU A O 1
ATOM 3324 N N . LEU A 1 437 ? -34.639 10.370 1.125 1.00 63.00 437 LEU A N 1
ATOM 3325 C CA . LEU A 1 437 ? -34.174 9.074 0.625 1.00 63.00 437 LEU A CA 1
ATOM 3326 C C . LEU A 1 437 ? -33.751 9.128 -0.855 1.00 63.00 437 LEU A C 1
ATOM 3328 O O . LEU A 1 437 ? -32.755 8.511 -1.223 1.00 63.00 437 LEU A O 1
ATOM 3332 N N . SER A 1 438 ? -34.465 9.880 -1.699 1.00 64.12 438 SER A N 1
ATOM 3333 C CA . SER A 1 438 ? -34.231 9.947 -3.155 1.00 64.12 438 SER A CA 1
ATOM 3334 C C . SER A 1 438 ? -33.025 10.795 -3.553 1.00 64.12 438 SER A C 1
ATOM 3336 O O . SER A 1 438 ? -32.357 10.463 -4.527 1.00 64.12 438 SER A O 1
ATOM 3338 N N . LYS A 1 439 ? -32.656 11.820 -2.772 1.00 52.12 439 LYS A N 1
ATOM 3339 C CA . LYS A 1 439 ? -31.409 12.579 -2.991 1.00 52.12 439 LYS A CA 1
ATOM 3340 C C . LYS A 1 439 ? -30.119 11.768 -2.770 1.00 52.12 439 LYS A C 1
ATOM 3342 O O . LYS A 1 439 ? -29.039 12.316 -2.936 1.00 52.12 439 LYS A O 1
ATOM 3347 N N . GLY A 1 440 ? -30.207 10.494 -2.379 1.00 42.94 440 GLY A N 1
ATOM 3348 C CA . GLY A 1 440 ? -29.068 9.573 -2.289 1.00 42.94 440 GLY A CA 1
ATOM 3349 C C . GLY A 1 440 ? -29.050 8.459 -3.339 1.00 42.94 440 GLY A C 1
ATOM 3350 O O . GLY A 1 440 ? -28.295 7.513 -3.159 1.00 42.94 440 GLY A O 1
ATOM 3351 N N . LEU A 1 441 ? -29.913 8.517 -4.361 1.00 41.28 441 LEU A N 1
ATOM 3352 C CA . LEU A 1 441 ? -30.010 7.510 -5.431 1.00 41.28 441 LEU A CA 1
ATOM 3353 C C . LEU A 1 441 ? -29.414 7.969 -6.777 1.00 41.28 441 LEU A C 1
ATOM 3355 O O . LEU A 1 441 ? -29.470 7.197 -7.731 1.00 41.28 441 LEU A O 1
ATOM 3359 N N . PHE A 1 442 ? -28.856 9.182 -6.850 1.00 40.12 442 PHE A N 1
ATOM 3360 C CA . PHE A 1 442 ? -28.189 9.734 -8.034 1.00 40.12 442 PHE A CA 1
ATOM 3361 C C . PHE A 1 442 ? -26.754 10.132 -7.730 1.00 40.12 442 PHE A C 1
ATOM 3363 O O . PHE A 1 442 ? -26.542 10.692 -6.628 1.00 40.12 442 PHE A O 1
#

Secondary structure (DSSP, 8-state):
-----PPP-TTHHHHHHHHHHHHHHHHHHHHHHHHT-----SEEEEEE--SEE-TTSEEEEEEEEEE--SSSS-B-----EEEEEEETTEEEEEEEEEE-TTSSEEEEEEPPTT--SEEEEEEEEEETTEEEEEEEEEEE-SSPPS----TT---GGG--EEEEE-SS--EEEESSSSB-TTSEEEEEEES--TT------EESSEEEEEEETTEEEEEE-SSEEEEEEE--TTT--EEEEEEEB-TT---EEEEEETTEEEEEE---S-SEEEEEEEETTEEEEEEEEESSSS------B--SS-EEEEEESSTT-STT-EEEEPPPPTTGGGS---------PPPPPHHHHHHHHHHHHHHHHHHHHHHHHHHHHHHHHHHHHHHHHHHHHHHHHHHTTT-SS-----HHHHHHHHHHHHHHHHHHHHHHHHHHHHTT--

Nearest PDB structures (foldseek):
  2pn5-assembly1_A  TM=2.818E-01  e=4.750E-05  Anopheles gambiae
  6ysq-assembly1_C  TM=4.058E-01  e=8.353E-03  Homo sapiens
  6msv-assembly14_L  TM=5.049E-01  e=5.336E-01  Homo sapiens
  4jm2-assembly1_A  TM=2.988E-01  e=3.918E-02  Homo sapiens
  6msv-assembly14_D  TM=4.249E-01  e=4.797E-01  Homo sapiens

pLDDT: mean 72.46, std 16.75, range [25.94, 98.44]

Foldseek 3Di:
DDDDDDDDDPPVPPVVCCVPVVVVVVVVVVCVVVVVPPPPCQKDKDKDWDQEDAAQAKTKIKMWIWGDDPDPDIAQAQFWKKKFKDDPNDGPWIDIFGGFPLSITIKIIHHHNPDPQKIKIKIWGQDPNDIDIDIDMHGYDNPLPPPPCPLQDQDPLQDKDWPDFDDWDKRKHWQQLAAAAPDKTKIAIPPDDPQFPFPWDKDPFFPDWDDDRRMIITHGHDQKIKTWGAGPPVPRGIIIIIGGYLHQAWGWHWEADPQWIAIDTPDDDDQKKKKWKAFSNGTRYIDMDGPPVNCSTPRDGHDLGKMKMWIARHPPDPSRIRIYTYDRDPVPPVPDDDDDDDDDDDDDDPVVVVVVVVVVVVVVVLVVVLVVLLVVLVVVLVVLVVVVVVVVVVVVVVVVVPDPDDDDPPVPVVVCVSVVVNVVSNVVSVVVSVVSVVVPVD

Solvent-accessible surface area (backbone atoms only — not comparable to full-atom values): 24932 Å² total; per-residue (Å²): 139,86,83,82,81,76,82,79,76,72,72,69,63,57,58,59,46,52,69,51,52,52,59,51,52,52,49,51,52,51,48,52,55,62,68,58,48,73,78,72,63,56,66,47,75,45,79,50,61,61,60,61,43,40,61,66,34,49,33,18,31,37,38,41,39,38,35,59,50,99,53,99,59,73,42,46,60,41,58,61,32,41,35,31,38,21,56,86,90,46,74,75,35,75,38,69,22,44,58,30,98,85,31,29,18,28,23,55,44,64,35,51,71,85,59,61,62,59,36,32,39,36,41,35,36,79,55,97,92,41,78,51,70,47,75,45,71,29,38,45,42,82,61,74,65,91,58,76,59,64,84,77,70,50,55,84,79,53,45,68,43,78,76,43,78,46,81,80,69,70,47,73,44,57,58,25,14,37,36,24,57,85,37,84,19,36,32,40,57,44,70,66,66,90,80,51,50,70,52,71,50,65,52,86,19,54,79,49,73,48,77,58,87,62,26,40,40,32,34,34,71,36,68,41,32,39,47,36,38,33,35,46,89,90,69,70,28,38,39,30,34,36,41,44,32,24,82,56,34,54,48,27,38,64,47,76,54,96,53,23,41,33,48,48,64,72,90,55,96,63,58,47,30,31,36,37,37,29,42,73,83,36,54,39,33,28,41,67,45,54,65,73,79,73,58,41,52,56,96,40,81,51,71,69,60,55,32,34,42,32,36,13,62,43,87,86,43,75,74,22,50,15,39,28,67,42,77,56,43,86,84,54,70,83,75,76,79,87,82,84,93,75,91,82,83,82,80,78,60,71,68,53,55,58,49,53,50,52,48,52,53,51,52,52,54,52,51,53,53,42,50,52,51,52,50,52,51,50,52,53,50,52,55,51,49,55,48,50,54,52,52,50,55,53,51,47,61,52,46,70,72,68,57,90,82,72,96,69,96,60,68,69,66,60,52,48,68,57,48,52,60,52,50,49,53,49,47,54,54,50,49,52,44,48,50,66,56,53,73,71,77,116

Sequence (442 aa):
MSSTSRPISSRLSVERIAYGVVPLGIALVAIAYLSAGDPGIRFDLQLTAPEVGRRGHSIGLRSFFVVSSERPEPEFPAVPVRVSLLSGSEPMATTTLEPSASGDVAGAIVIPPSAPASVRLRAEVAYDGENIAIERSVRLDDAPPNLVATPRRTSPLQRFRVLERTGTSLDLAFVNGGCVPGAPCEMSIEGADDELDWIISGEPGFARIERVGNRLRGDFLGPEGEVRFAGPAEERRLARFRVPVIQRGIPFRASVREAKLMLDVELMEPTHASLDLFCEGRWIYAATVNLRDGTNHPDIPVPEQQCRVQLRPDPFSLESATSFLLPPTMETQALHGLEDPIALPMAVRSRDLAEIQAERKQRRLRWLLAMSLALGALIVVVVLARRGIRASSEAQKIMDGFDADRAVPSTLLSALGVLVPILLVLFVFLAAAILLLSKGLF